Protein AF-0000000081546760 (afdb_homodimer)

Radius of gyration: 39.6 Å; Cα contacts (8 Å, |Δi|>4): 871; chains: 2; bounding box: 141×203×80 Å

Structure (mmCIF, N/CA/C/O backbone):
data_AF-0000000081546760-model_v1
#
loop_
_entity.id
_entity.type
_entity.pdbx_description
1 polymer 'Uncharacterized protein'
#
loop_
_atom_site.group_PDB
_atom_site.id
_atom_site.type_symbol
_atom_site.label_atom_id
_atom_site.label_alt_id
_atom_site.label_comp_id
_atom_site.label_asym_id
_atom_site.label_entity_id
_atom_site.label_seq_id
_atom_site.pdbx_PDB_ins_code
_atom_site.Cartn_x
_atom_site.Cartn_y
_atom_site.Cartn_z
_atom_site.occupancy
_atom_site.B_iso_or_equiv
_atom_site.auth_seq_id
_atom_site.auth_comp_id
_atom_site.auth_asym_id
_atom_site.auth_atom_id
_atom_site.pdbx_PDB_model_num
ATOM 1 N N . MET A 1 1 ? 68.75 -20.969 -5.273 1 26.66 1 MET A N 1
ATOM 2 C CA . MET A 1 1 ? 67.938 -19.906 -5.91 1 26.66 1 MET A CA 1
ATOM 3 C C . MET A 1 1 ? 66.5 -20.031 -5.559 1 26.66 1 MET A C 1
ATOM 5 O O . MET A 1 1 ? 65.812 -20.984 -5.945 1 26.66 1 MET A O 1
ATOM 9 N N . SER A 1 2 ? 66.062 -19.609 -4.246 1 30.5 2 SER A N 1
ATOM 10 C CA . SER A 1 2 ? 65 -19.719 -3.264 1 30.5 2 SER A CA 1
ATOM 11 C C . SER A 1 2 ? 63.719 -19.016 -3.744 1 30.5 2 SER A C 1
ATOM 13 O O . SER A 1 2 ? 63.719 -17.812 -3.988 1 30.5 2 SER A O 1
ATOM 15 N N . HIS A 1 3 ? 62.938 -19.672 -4.621 1 29.66 3 HIS A N 1
ATOM 16 C CA . HIS A 1 3 ? 61.719 -19.219 -5.258 1 29.66 3 HIS A CA 1
ATOM 17 C C . HIS A 1 3 ? 60.688 -18.766 -4.223 1 29.66 3 HIS A C 1
ATOM 19 O O . HIS A 1 3 ? 60.312 -19.547 -3.332 1 29.66 3 HIS A O 1
ATOM 25 N N . ASP A 1 4 ? 60.688 -17.453 -3.787 1 28.59 4 ASP A N 1
ATOM 26 C CA . ASP A 1 4 ? 59.875 -16.672 -2.852 1 28.59 4 ASP A CA 1
ATOM 27 C C . ASP A 1 4 ? 58.406 -16.656 -3.266 1 28.59 4 ASP A C 1
ATOM 29 O O . ASP A 1 4 ? 58.062 -16.203 -4.355 1 28.59 4 ASP A O 1
ATOM 33 N N . HIS A 1 5 ? 57.656 -17.734 -2.934 1 29.27 5 HIS A N 1
ATOM 34 C CA . HIS A 1 5 ? 56.219 -17.906 -3.104 1 29.27 5 HIS A CA 1
ATOM 35 C C . HIS A 1 5 ? 55.438 -16.75 -2.488 1 29.27 5 HIS A C 1
ATOM 37 O O . HIS A 1 5 ? 55.562 -16.484 -1.287 1 29.27 5 HIS A O 1
ATOM 43 N N . GLN A 1 6 ? 55.312 -15.609 -3.227 1 26.73 6 GLN A N 1
ATOM 44 C CA . GLN A 1 6 ? 54.562 -14.414 -2.848 1 26.73 6 GLN A CA 1
ATOM 45 C C . GLN A 1 6 ? 53.094 -14.758 -2.539 1 26.73 6 GLN A C 1
ATOM 47 O O . GLN A 1 6 ? 52.406 -15.328 -3.379 1 26.73 6 GLN A O 1
ATOM 52 N N . HIS A 1 7 ? 52.75 -15.039 -1.252 1 29.2 7 HIS A N 1
ATOM 53 C CA . HIS A 1 7 ? 51.469 -15.25 -0.634 1 29.2 7 HIS A CA 1
ATOM 54 C C . HIS A 1 7 ? 50.5 -14.094 -0.923 1 29.2 7 HIS A C 1
ATOM 56 O O . HIS A 1 7 ? 50.719 -12.969 -0.464 1 29.2 7 HIS A O 1
ATOM 62 N N . CYS A 1 8 ? 50.031 -14.008 -2.172 1 29.44 8 CYS A N 1
ATOM 63 C CA . CYS A 1 8 ? 49 -13.023 -2.486 1 29.44 8 CYS A CA 1
ATOM 64 C C . CYS A 1 8 ? 47.844 -13.117 -1.499 1 29.44 8 CYS A C 1
ATOM 66 O O . CYS A 1 8 ? 47.219 -14.172 -1.364 1 29.44 8 CYS A O 1
ATOM 68 N N . GLY A 1 9 ? 48.031 -12.523 -0.316 1 26.02 9 GLY A N 1
ATOM 69 C CA . GLY A 1 9 ? 47 -12.312 0.699 1 26.02 9 GLY A CA 1
ATOM 70 C C . GLY A 1 9 ? 45.75 -11.711 0.145 1 26.02 9 GLY A C 1
ATOM 71 O O . GLY A 1 9 ? 45.75 -10.586 -0.35 1 26.02 9 GLY A O 1
ATOM 72 N N . HIS A 1 10 ? 44.938 -12.562 -0.499 1 29.45 10 HIS A N 1
ATOM 73 C CA . HIS A 1 10 ? 43.594 -12.18 -0.917 1 29.45 10 HIS A CA 1
ATOM 74 C C . HIS A 1 10 ? 42.844 -11.484 0.215 1 29.45 10 HIS A C 1
ATOM 76 O O . HIS A 1 10 ? 42.656 -12.07 1.286 1 29.45 10 HIS A O 1
ATOM 82 N N . GLU A 1 11 ? 43.094 -10.164 0.375 1 30.16 11 GLU A N 1
ATOM 83 C CA . GLU A 1 11 ? 42.25 -9.328 1.225 1 30.16 11 GLU A CA 1
ATOM 84 C C . GLU A 1 11 ? 40.781 -9.531 0.898 1 30.16 11 GLU A C 1
ATOM 86 O O . GLU A 1 11 ? 40.375 -9.375 -0.253 1 30.16 11 GLU A O 1
ATOM 91 N N . HIS A 1 12 ? 40.156 -10.508 1.561 1 31.02 12 HIS A N 1
ATOM 92 C CA . HIS A 1 12 ? 38.719 -10.641 1.627 1 31.02 12 HIS A CA 1
ATOM 93 C C . HIS A 1 12 ? 38.062 -9.312 1.941 1 31.02 12 HIS A C 1
ATOM 95 O O . HIS A 1 12 ? 38.188 -8.781 3.047 1 31.02 12 HIS A O 1
ATOM 101 N N . HIS A 1 13 ? 38 -8.375 0.987 1 30.41 13 HIS A N 1
ATOM 102 C CA . HIS A 1 13 ? 37.125 -7.238 1.177 1 30.41 13 HIS A CA 1
ATOM 103 C C . HIS A 1 13 ? 35.719 -7.695 1.61 1 30.41 13 HIS A C 1
ATOM 105 O O . HIS A 1 13 ? 35.062 -8.438 0.888 1 30.41 13 HIS A O 1
ATOM 111 N N . ASP A 1 14 ? 35.531 -7.914 2.891 1 29.47 14 ASP A N 1
ATOM 112 C CA . ASP A 1 14 ? 34.219 -8.008 3.504 1 29.47 14 ASP A CA 1
ATOM 113 C C . ASP A 1 14 ? 33.312 -6.883 3.01 1 29.47 14 ASP A C 1
ATOM 115 O O . ASP A 1 14 ? 33.594 -5.703 3.232 1 29.47 14 ASP A O 1
ATOM 119 N N . HIS A 1 15 ? 32.938 -6.957 1.741 1 31 15 HIS A N 1
ATOM 120 C CA . HIS A 1 15 ? 31.812 -6.113 1.392 1 31 15 HIS A CA 1
ATOM 121 C C . HIS A 1 15 ? 30.781 -6.066 2.523 1 31 15 HIS A C 1
ATOM 123 O O . HIS A 1 15 ? 30.25 -7.102 2.926 1 31 15 HIS A O 1
ATOM 129 N N . GLY A 1 16 ? 31.078 -5.25 3.568 1 28.58 16 GLY A N 1
ATOM 130 C CA . GLY A 1 16 ? 30.109 -4.824 4.562 1 28.58 16 GLY A CA 1
ATOM 131 C C . GLY A 1 16 ? 28.719 -4.598 3.984 1 28.58 16 GLY A C 1
ATOM 132 O O . GLY A 1 16 ? 28.578 -3.912 2.971 1 28.58 16 GLY A O 1
ATOM 133 N N . GLY A 1 17 ? 27.969 -5.625 3.895 1 29.56 17 GLY A N 1
ATOM 134 C CA . GLY A 1 17 ? 26.531 -5.551 3.688 1 29.56 17 GLY A CA 1
ATOM 135 C C . GLY A 1 17 ? 25.891 -4.336 4.34 1 29.56 17 GLY A C 1
ATOM 136 O O . GLY A 1 17 ? 26.047 -4.117 5.543 1 29.56 17 GLY A O 1
ATOM 137 N N . ASP A 1 18 ? 25.938 -3.193 3.656 1 32.91 18 ASP A N 1
ATOM 138 C CA . ASP A 1 18 ? 25.156 -2.033 4.082 1 32.91 18 ASP A CA 1
ATOM 139 C C . ASP A 1 18 ? 23.812 -2.459 4.66 1 32.91 18 ASP A C 1
ATOM 141 O O . ASP A 1 18 ? 22.891 -2.805 3.916 1 32.91 18 ASP A O 1
ATOM 145 N N . ASP A 1 19 ? 23.844 -3.256 5.707 1 33.66 19 ASP A N 1
ATOM 146 C CA . ASP A 1 19 ? 22.641 -3.326 6.531 1 33.66 19 ASP A CA 1
ATOM 147 C C . ASP A 1 19 ? 22.047 -1.94 6.742 1 33.66 19 ASP A C 1
ATOM 149 O O . ASP A 1 19 ? 22.688 -1.06 7.32 1 33.66 19 ASP A O 1
ATOM 153 N N . ASP A 1 20 ? 21.375 -1.481 5.801 1 36.31 20 ASP A N 1
ATOM 154 C CA . ASP A 1 20 ? 20.547 -0.316 6.086 1 36.31 20 ASP A CA 1
ATOM 155 C C . ASP A 1 20 ? 19.906 -0.427 7.469 1 36.31 20 ASP A C 1
ATOM 157 O O . ASP A 1 20 ? 18.75 -0.835 7.59 1 36.31 20 ASP A O 1
ATOM 161 N N . HIS A 1 21 ? 20.641 -1.012 8.43 1 37.25 21 HIS A N 1
ATOM 162 C CA . HIS A 1 21 ? 20.266 -0.664 9.797 1 37.25 21 HIS A CA 1
ATOM 163 C C . HIS A 1 21 ? 20.141 0.847 9.961 1 37.25 21 HIS A C 1
ATOM 165 O O . HIS A 1 21 ? 21.109 1.585 9.742 1 37.25 21 HIS A O 1
ATOM 171 N N . LEU A 1 22 ? 19 1.365 9.805 1 37.16 22 LEU A N 1
ATOM 172 C CA . LEU A 1 22 ? 18.953 2.68 10.438 1 37.16 22 LEU A CA 1
ATOM 173 C C . LEU A 1 22 ? 19.656 2.656 11.789 1 37.16 22 LEU A C 1
ATOM 175 O O . LEU A 1 22 ? 19.344 1.824 12.648 1 37.16 22 LEU A O 1
ATOM 179 N N . LYS A 1 23 ? 20.953 2.912 12.016 1 36.75 23 LYS A N 1
ATOM 180 C CA . LYS A 1 23 ? 21.562 3.135 13.32 1 36.75 23 LYS A CA 1
ATOM 181 C C . LYS A 1 23 ? 20.609 3.852 14.266 1 36.75 23 LYS A C 1
ATOM 183 O O . LYS A 1 23 ? 19.922 4.801 13.867 1 36.75 23 LYS A O 1
ATOM 188 N N . PRO A 1 24 ? 20.359 3.49 15.5 1 35.47 24 PRO A N 1
ATOM 189 C CA . PRO A 1 24 ? 19.734 4.293 16.547 1 35.47 24 PRO A CA 1
ATOM 190 C C . PRO A 1 24 ? 20.297 5.703 16.641 1 35.47 24 PRO A C 1
ATOM 192 O O . PRO A 1 24 ? 21.516 5.875 16.734 1 35.47 24 PRO A O 1
ATOM 195 N N . GLY A 1 25 ? 19.516 6.762 16.094 1 43.69 25 GLY A N 1
ATOM 196 C CA . GLY A 1 25 ? 19.828 8.18 16.016 1 43.69 25 GLY A CA 1
ATOM 197 C C . GLY A 1 25 ? 19.938 8.68 14.578 1 43.69 25 GLY A C 1
ATOM 198 O O . GLY A 1 25 ? 19.688 9.859 14.305 1 43.69 25 GLY A O 1
ATOM 199 N N . GLU A 1 26 ? 20.688 8.008 13.68 1 40.91 26 GLU A N 1
ATOM 200 C CA . GLU A 1 26 ? 20.922 8.344 12.273 1 40.91 26 GLU A CA 1
ATOM 201 C C . GLU A 1 26 ? 19.688 8.062 11.422 1 40.91 26 GLU A C 1
ATOM 203 O O . GLU A 1 26 ? 19.062 7 11.539 1 40.91 26 GLU A O 1
ATOM 208 N N . GLY A 1 27 ? 18.906 9 10.898 1 54.53 27 GLY A N 1
ATOM 209 C CA . GLY A 1 27 ? 17.688 8.961 10.086 1 54.53 27 GLY A CA 1
ATOM 210 C C . GLY A 1 27 ? 16.469 9.5 10.82 1 54.53 27 GLY A C 1
ATOM 211 O O . GLY A 1 27 ? 15.453 9.797 10.195 1 54.53 27 GLY A O 1
ATOM 212 N N . GLN A 1 28 ? 16.609 9.336 12.18 1 60.75 28 GLN A N 1
ATOM 213 C CA . GLN A 1 28 ? 15.539 9.922 12.977 1 60.75 28 GLN A CA 1
ATOM 214 C C . GLN A 1 28 ? 15.469 11.43 12.781 1 60.75 28 GLN A C 1
ATOM 216 O O . GLN A 1 28 ? 14.398 12.023 12.914 1 60.75 28 GLN A O 1
ATOM 221 N N . GLN A 1 29 ? 16.641 11.992 12.344 1 69.88 29 GLN A N 1
ATOM 222 C CA . GLN A 1 29 ? 16.656 13.445 12.188 1 69.88 29 GLN A CA 1
ATOM 223 C C . GLN A 1 29 ? 15.734 13.891 11.055 1 69.88 29 GLN A C 1
ATOM 225 O O . GLN A 1 29 ? 15.32 15.055 11.008 1 69.88 29 GLN A O 1
ATOM 230 N N . ASP A 1 30 ? 15.281 13.008 10.336 1 90.5 30 ASP A N 1
ATOM 231 C CA . ASP A 1 30 ? 14.484 13.398 9.18 1 90.5 30 ASP A CA 1
ATOM 232 C C . ASP A 1 30 ? 12.992 13.242 9.461 1 90.5 30 ASP A C 1
ATOM 234 O O . ASP A 1 30 ? 12.156 13.594 8.625 1 90.5 30 ASP A O 1
ATOM 238 N N . PHE A 1 31 ? 12.75 12.836 10.703 1 95.56 31 PHE A N 1
ATOM 239 C CA . PHE A 1 31 ? 11.344 12.75 11.062 1 95.56 31 PHE A CA 1
ATOM 240 C C . PHE A 1 31 ? 10.805 14.117 11.469 1 95.56 31 PHE A C 1
ATOM 242 O O . PHE A 1 31 ? 11.445 14.844 12.227 1 95.56 31 PHE A O 1
ATOM 249 N N . LEU A 1 32 ? 9.656 14.461 11.07 1 98.12 32 LEU A N 1
ATOM 250 C CA . LEU A 1 32 ? 9.203 15.844 11.078 1 98.12 32 LEU A CA 1
ATOM 251 C C . LEU A 1 32 ? 8.25 16.094 12.242 1 98.12 32 LEU A C 1
ATOM 253 O O . LEU A 1 32 ? 7.609 17.141 12.312 1 98.12 32 LEU A O 1
ATOM 257 N N . TYR A 1 33 ? 8.18 15.164 13.148 1 98.44 33 TYR A N 1
ATOM 258 C CA . TYR A 1 33 ? 7.258 15.32 14.266 1 98.44 33 TYR A CA 1
ATOM 259 C C . TYR A 1 33 ? 7.387 16.703 14.898 1 98.44 33 TYR A C 1
ATOM 261 O O . TYR A 1 33 ? 6.387 17.391 15.094 1 98.44 33 TYR A O 1
ATOM 269 N N . ALA A 1 34 ? 8.531 17.125 15.195 1 97.56 34 ALA A N 1
ATOM 270 C CA . ALA A 1 34 ? 8.781 18.375 15.914 1 97.56 34 ALA A CA 1
ATOM 271 C C . ALA A 1 34 ? 8.523 19.578 15.023 1 97.56 34 ALA A C 1
ATOM 273 O O . ALA A 1 34 ? 8.539 20.719 15.492 1 97.56 34 ALA A O 1
ATOM 274 N N . LYS A 1 35 ? 8.305 19.297 13.742 1 98.19 35 LYS A N 1
ATOM 275 C CA . LYS A 1 35 ? 8.141 20.391 12.781 1 98.19 35 LYS A CA 1
ATOM 276 C C . LYS A 1 35 ? 6.68 20.531 12.359 1 98.19 35 LYS A C 1
ATOM 278 O O . LYS A 1 35 ? 6.363 21.297 11.445 1 98.19 35 LYS A O 1
ATOM 283 N N . ILE A 1 36 ? 5.82 19.781 12.969 1 98.69 36 ILE A N 1
ATOM 284 C CA . ILE A 1 36 ? 4.387 19.859 12.711 1 98.69 36 ILE A CA 1
ATOM 285 C C . ILE A 1 36 ? 3.721 20.75 13.75 1 98.69 36 ILE A C 1
ATOM 287 O O . ILE A 1 36 ? 4.023 20.656 14.938 1 98.69 36 ILE A O 1
ATOM 291 N N . ASP A 1 37 ? 2.916 21.688 13.266 1 98.44 37 ASP A N 1
ATOM 292 C CA . ASP A 1 37 ? 2.041 22.453 14.156 1 98.44 37 ASP A CA 1
ATOM 293 C C . ASP A 1 37 ? 0.86 21.594 14.617 1 98.44 37 ASP A C 1
ATOM 295 O O . ASP A 1 37 ? -0.241 21.703 14.07 1 98.44 37 ASP A O 1
ATOM 299 N N . ARG A 1 38 ? 1.026 20.828 15.641 1 98.44 38 ARG A N 1
ATOM 300 C CA . ARG A 1 38 ? 0.069 19.812 16.062 1 98.44 38 ARG A CA 1
ATOM 301 C C . ARG A 1 38 ? -1.242 20.453 16.516 1 98.44 38 ARG A C 1
ATOM 303 O O . ARG A 1 38 ? -2.314 19.875 16.344 1 98.44 38 ARG A O 1
ATOM 310 N N . GLU A 1 39 ? -1.201 21.609 17.047 1 97.62 39 GLU A N 1
ATOM 311 C CA . GLU A 1 39 ? -2.406 22.312 17.484 1 97.62 39 GLU A CA 1
ATOM 312 C C . GLU A 1 39 ? -3.262 22.719 16.281 1 97.62 39 GLU A C 1
ATOM 314 O O . GLU A 1 39 ? -4.48 22.875 16.406 1 97.62 39 GLU A O 1
ATOM 319 N N . GLY A 1 40 ? -2.602 22.922 15.164 1 97.81 40 GLY A N 1
ATOM 320 C CA . GLY A 1 40 ? -3.299 23.344 13.961 1 97.81 40 GLY A CA 1
ATOM 321 C C . GLY A 1 40 ? -3.832 22.188 13.141 1 97.81 40 GLY A C 1
ATOM 322 O O . GLY A 1 40 ? -4.527 22.391 12.148 1 97.81 40 GLY A O 1
ATOM 323 N N . VAL A 1 41 ? -3.586 20.922 13.57 1 98.69 41 VAL A N 1
ATOM 324 C CA . VAL A 1 41 ? -4.066 19.766 12.836 1 98.69 41 VAL A CA 1
ATOM 325 C C . VAL A 1 41 ? -5.578 19.625 13 1 98.69 41 VAL A C 1
ATOM 327 O O . VAL A 1 41 ? -6.098 19.719 14.117 1 98.69 41 VAL A O 1
ATOM 330 N N . THR A 1 42 ? -6.285 19.469 11.883 1 97.94 42 THR A N 1
ATOM 331 C CA . THR A 1 42 ? -7.734 19.312 11.914 1 97.94 42 THR A CA 1
ATOM 332 C C . THR A 1 42 ? -8.156 18.094 11.102 1 97.94 42 THR A C 1
ATOM 334 O O . THR A 1 42 ? -7.445 17.672 10.188 1 97.94 42 THR A O 1
ATOM 337 N N . ALA A 1 43 ? -9.234 17.5 11.461 1 98.19 43 ALA A N 1
ATOM 338 C CA . ALA A 1 43 ? -9.844 16.391 10.727 1 98.19 43 ALA A CA 1
ATOM 339 C C . ALA A 1 43 ? -11.359 16.562 10.656 1 98.19 43 ALA A C 1
ATOM 341 O O . ALA A 1 43 ? -12.023 16.734 11.68 1 98.19 43 ALA A O 1
ATOM 342 N N . LEU A 1 44 ? -11.852 16.578 9.43 1 97.81 44 LEU A N 1
ATOM 343 C CA . LEU A 1 44 ? -13.305 16.609 9.258 1 97.81 44 LEU A CA 1
ATOM 344 C C . LEU A 1 44 ? -13.914 15.242 9.547 1 97.81 44 LEU A C 1
ATOM 346 O O . LEU A 1 44 ? -13.281 14.211 9.305 1 97.81 44 LEU A O 1
ATOM 350 N N . ASN A 1 45 ? -15.102 15.211 10.195 1 97.69 45 ASN A N 1
ATOM 351 C CA . ASN A 1 45 ? -15.898 14.039 10.555 1 97.69 45 ASN A CA 1
ATOM 352 C C . ASN A 1 45 ? -15.219 13.203 11.633 1 97.69 45 ASN A C 1
ATOM 354 O O . ASN A 1 45 ? -15.469 12.008 11.742 1 97.69 45 ASN A O 1
ATOM 358 N N . GLU A 1 46 ? -14.281 13.773 12.328 1 98.12 46 GLU A N 1
ATOM 359 C CA . GLU A 1 46 ? -13.742 13.031 13.461 1 98.12 46 GLU A CA 1
ATOM 360 C C . GLU A 1 46 ? -14.797 12.82 14.539 1 98.12 46 GLU A C 1
ATOM 362 O O . GLU A 1 46 ? -15.594 13.719 14.828 1 98.12 46 GLU A O 1
ATOM 367 N N . LYS A 1 47 ? -14.867 11.664 15.094 1 98.06 47 LYS A N 1
ATOM 368 C CA . LYS A 1 47 ? -15.883 11.305 16.078 1 98.06 47 LYS A CA 1
ATOM 369 C C . LYS A 1 47 ? -15.836 12.234 17.281 1 98.06 47 LYS A C 1
ATOM 371 O O . LYS A 1 47 ? -16.875 12.633 17.812 1 98.06 47 LYS A O 1
ATOM 376 N N . GLU A 1 48 ? -14.68 12.523 17.766 1 97.62 48 GLU A N 1
ATOM 377 C CA . GLU A 1 48 ? -14.445 13.508 18.812 1 97.62 48 GLU A CA 1
ATOM 378 C C . GLU A 1 48 ? -13.422 14.547 18.375 1 97.62 48 GLU A C 1
ATOM 380 O O . GLU A 1 48 ? -12.422 14.211 17.734 1 97.62 48 GLU A O 1
ATOM 385 N N . PRO A 1 49 ? -13.766 15.781 18.75 1 96.88 49 PRO A N 1
ATOM 386 C CA . PRO A 1 49 ? -12.805 16.828 18.375 1 96.88 49 PRO A CA 1
ATOM 387 C C . PRO A 1 49 ? -11.383 16.516 18.844 1 96.88 49 PRO A C 1
ATOM 389 O O . PRO A 1 49 ? -11.195 16.047 19.969 1 96.88 49 PRO A O 1
ATOM 392 N N . GLY A 1 50 ? -10.383 16.703 17.984 1 97.94 50 GLY A N 1
ATOM 393 C CA . GLY A 1 50 ? -8.984 16.562 18.375 1 97.94 50 GLY A CA 1
ATOM 394 C C . GLY A 1 50 ? -8.398 15.219 17.984 1 97.94 50 GLY A C 1
ATOM 395 O O . GLY A 1 50 ? -7.18 15.023 18.047 1 97.94 50 GLY A O 1
ATOM 396 N N . MET A 1 51 ? -9.289 14.25 17.578 1 98.5 51 MET A N 1
ATOM 397 C CA . MET A 1 51 ? -8.812 12.906 17.25 1 98.5 51 MET A CA 1
ATOM 398 C C . MET A 1 51 ? -7.809 12.953 16.094 1 98.5 51 MET A C 1
ATOM 400 O O . MET A 1 51 ? -6.859 12.164 16.078 1 98.5 51 MET A O 1
ATOM 404 N N . GLY A 1 52 ? -7.941 13.859 15.141 1 98.56 52 GLY A N 1
ATOM 405 C CA . GLY A 1 52 ? -6.992 14 14.047 1 98.56 52 GLY A CA 1
ATOM 406 C C . GLY A 1 52 ? -5.586 14.312 14.516 1 98.56 52 GLY A C 1
ATOM 407 O O . GLY A 1 52 ? -4.625 13.68 14.07 1 98.56 52 GLY A O 1
ATOM 408 N N . ALA A 1 53 ? -5.484 15.234 15.43 1 98.75 53 ALA A N 1
ATOM 409 C CA . ALA A 1 53 ? -4.188 15.656 15.961 1 98.75 53 ALA A CA 1
ATOM 410 C C . ALA A 1 53 ? -3.516 14.523 16.734 1 98.75 53 ALA A C 1
ATOM 412 O O . ALA A 1 53 ? -2.287 14.438 16.766 1 98.75 53 ALA A O 1
ATOM 413 N N . LYS A 1 54 ? -4.266 13.594 17.297 1 98.62 54 LYS A N 1
ATOM 414 C CA . LYS A 1 54 ? -3.758 12.5 18.109 1 98.62 54 LYS A CA 1
ATOM 415 C C . LYS A 1 54 ? -3.037 11.461 17.266 1 98.62 54 LYS A C 1
ATOM 417 O O . LYS A 1 54 ? -2.324 10.602 17.797 1 98.62 54 LYS A O 1
ATOM 422 N N . THR A 1 55 ? -3.24 11.547 15.945 1 98.88 55 THR A N 1
ATOM 423 C CA . THR A 1 55 ? -2.539 10.609 15.062 1 98.88 55 THR A CA 1
ATOM 424 C C . THR A 1 55 ? -1.077 11.016 14.898 1 98.88 55 THR A C 1
ATOM 426 O O . THR A 1 55 ? -0.257 10.219 14.438 1 98.88 55 THR A O 1
ATOM 429 N N . ILE A 1 56 ? -0.778 12.328 15.141 1 98.81 56 ILE A N 1
ATOM 430 C CA . ILE A 1 56 ? 0.586 12.844 15.078 1 98.81 56 ILE A CA 1
ATOM 431 C C . ILE A 1 56 ? 1.308 12.539 16.391 1 98.81 56 ILE A C 1
ATOM 433 O O . ILE A 1 56 ? 1.043 13.18 17.406 1 98.81 56 ILE A O 1
ATOM 437 N N . LYS A 1 57 ? 2.195 11.516 16.344 1 98.19 57 LYS A N 1
ATOM 438 C CA . LYS A 1 57 ? 2.93 11.047 17.516 1 98.19 57 LYS A CA 1
ATOM 439 C C . LYS A 1 57 ? 4.43 10.984 17.234 1 98.19 57 LYS A C 1
ATOM 441 O O . LYS A 1 57 ? 4.844 10.867 16.094 1 98.19 57 LYS A O 1
ATOM 446 N N . PRO A 1 58 ? 5.234 11.133 18.375 1 97.19 58 PRO A N 1
ATOM 447 C CA . PRO A 1 58 ? 6.645 10.812 18.156 1 97.19 58 PRO A CA 1
ATOM 448 C C . PRO A 1 58 ? 6.859 9.359 17.734 1 97.19 58 PRO A C 1
ATOM 450 O O . PRO A 1 58 ? 6.035 8.492 18.047 1 97.19 58 PRO A O 1
ATOM 453 N N . TRP A 1 59 ? 7.887 9.133 17.109 1 96.25 59 TRP A N 1
ATOM 454 C CA . TRP A 1 59 ? 8.164 7.82 16.516 1 96.25 59 TRP A CA 1
ATOM 455 C C . TRP A 1 59 ? 8.133 6.73 17.578 1 96.25 59 TRP A C 1
ATOM 457 O O . TRP A 1 59 ? 7.672 5.617 17.328 1 96.25 59 TRP A O 1
ATOM 467 N N . ASP A 1 60 ? 8.625 7.039 18.703 1 96.12 60 ASP A N 1
ATOM 468 C CA . ASP A 1 60 ? 8.734 6.023 19.75 1 96.12 60 ASP A CA 1
ATOM 469 C C . ASP A 1 60 ? 7.352 5.629 20.281 1 96.12 60 ASP A C 1
ATOM 471 O O . ASP A 1 60 ? 7.219 4.652 21.016 1 96.12 60 ASP A O 1
ATOM 475 N N . ARG A 1 61 ? 6.316 6.383 19.859 1 97.75 61 ARG A N 1
ATOM 476 C CA . ARG A 1 61 ? 4.945 6.07 20.266 1 97.75 61 ARG A CA 1
ATOM 477 C C . ARG A 1 61 ? 4.117 5.617 19.062 1 97.75 61 ARG A C 1
ATOM 479 O O . ARG A 1 61 ? 2.887 5.609 19.109 1 97.75 61 ARG A O 1
ATOM 486 N N . ARG A 1 62 ? 4.746 5.184 18 1 97.75 62 ARG A N 1
ATOM 487 C CA . ARG A 1 62 ? 4.078 4.887 16.75 1 97.75 62 ARG A CA 1
ATOM 488 C C . ARG A 1 62 ? 3.146 3.686 16.891 1 97.75 62 ARG A C 1
ATOM 490 O O . ARG A 1 62 ? 2.193 3.537 16.125 1 97.75 62 ARG A O 1
ATOM 497 N N . GLN A 1 63 ? 3.367 2.896 17.922 1 97.62 63 GLN A N 1
ATOM 498 C CA . GLN A 1 63 ? 2.568 1.685 18.062 1 97.62 63 GLN A CA 1
ATOM 499 C C . GLN A 1 63 ? 1.406 1.91 19.031 1 97.62 63 GLN A C 1
ATOM 501 O O . GLN A 1 63 ? 0.565 1.027 19.219 1 97.62 63 GLN A O 1
ATOM 506 N N . ASP A 1 64 ? 1.317 3.092 19.641 1 98.31 64 ASP A N 1
ATOM 507 C CA . ASP A 1 64 ? 0.239 3.4 20.562 1 98.31 64 ASP A CA 1
ATOM 508 C C . ASP A 1 64 ? -1.11 3.438 19.859 1 98.31 64 ASP A C 1
ATOM 510 O O . ASP A 1 64 ? -1.325 4.262 18.969 1 98.31 64 ASP A O 1
ATOM 514 N N . GLU A 1 65 ? -2.061 2.598 20.203 1 98.19 65 GLU A N 1
ATOM 515 C CA . GLU A 1 65 ? -3.369 2.535 19.562 1 98.19 65 GLU A CA 1
ATOM 516 C C . GLU A 1 65 ? -4.461 3.1 20.469 1 98.19 65 GLU A C 1
ATOM 518 O O . GLU A 1 65 ? -5.648 2.988 20.156 1 98.19 65 GLU A O 1
ATOM 523 N N . THR A 1 66 ? -4.055 3.652 21.594 1 98.19 66 THR A N 1
ATOM 524 C CA . THR A 1 66 ? -5.047 4.262 22.469 1 98.19 66 THR A CA 1
ATOM 525 C C . THR A 1 66 ? -5.426 5.656 21.969 1 98.19 66 THR A C 1
ATOM 527 O O . THR A 1 66 ? -6.488 6.172 22.312 1 98.19 66 THR A O 1
ATOM 530 N N . ALA A 1 67 ? -4.551 6.32 21.281 1 98 67 ALA A N 1
ATOM 531 C CA . ALA A 1 67 ? -4.809 7.586 20.609 1 98 67 ALA A CA 1
ATOM 532 C C . ALA A 1 67 ? -4.934 7.391 19.094 1 98 67 ALA A C 1
ATOM 534 O O . ALA A 1 67 ? -4.02 6.859 18.453 1 98 67 ALA A O 1
ATOM 535 N N . TYR A 1 68 ? -6.09 7.719 18.531 1 98.75 68 TYR A N 1
ATOM 536 C CA . TYR A 1 68 ? -6.355 7.461 17.125 1 98.75 68 TYR A CA 1
ATOM 537 C C . TYR A 1 68 ? -7.438 8.391 16.594 1 98.75 68 TYR A C 1
ATOM 539 O O . TYR A 1 68 ? -8.078 9.117 17.359 1 98.75 68 TYR A O 1
ATOM 547 N N . LEU A 1 69 ? -7.562 8.508 15.281 1 98.88 69 LEU A N 1
ATOM 548 C CA . LEU A 1 69 ? -8.68 9.133 14.594 1 98.88 69 LEU A CA 1
ATOM 549 C C . LEU A 1 69 ? -9.719 8.094 14.18 1 98.88 69 LEU A C 1
ATOM 551 O O . LEU A 1 69 ? -9.375 7.062 13.602 1 98.88 69 LEU A O 1
ATOM 555 N N . GLU A 1 70 ? -10.914 8.266 14.539 1 98.69 70 GLU A N 1
ATOM 556 C CA . GLU A 1 70 ? -12.055 7.52 14.008 1 98.69 70 GLU A CA 1
ATOM 557 C C . GLU A 1 70 ? -13.133 8.461 13.492 1 98.69 70 GLU A C 1
ATOM 559 O O . GLU A 1 70 ? -13.469 9.445 14.148 1 98.69 70 GLU A O 1
ATOM 564 N N . THR A 1 71 ? -13.562 8.219 12.258 1 98.25 71 THR A N 1
ATOM 565 C CA . THR A 1 71 ? -14.602 9.07 11.695 1 98.25 71 THR A CA 1
ATOM 566 C C . THR A 1 71 ? -15.961 8.75 12.32 1 98.25 71 THR A C 1
ATOM 568 O O . THR A 1 71 ? -16.141 7.691 12.922 1 98.25 71 THR A O 1
ATOM 571 N N . ASP A 1 72 ? -16.891 9.742 12.195 1 92 72 ASP A N 1
ATOM 572 C CA . ASP A 1 72 ? -18.219 9.617 12.773 1 92 72 ASP A CA 1
ATOM 573 C C . ASP A 1 72 ? -19.266 9.312 11.695 1 92 72 ASP A C 1
ATOM 575 O O . ASP A 1 72 ? -19.578 10.164 10.867 1 92 72 ASP A O 1
ATOM 579 N N . ALA A 1 73 ? -19.969 8.289 11.812 1 81.56 73 ALA A N 1
ATOM 580 C CA . ALA A 1 73 ? -21.125 7.871 11.023 1 81.56 73 ALA A CA 1
ATOM 581 C C . ALA A 1 73 ? -20.781 7.762 9.539 1 81.56 73 ALA A C 1
ATOM 583 O O . ALA A 1 73 ? -21.5 7.141 8.766 1 81.56 73 ALA A O 1
ATOM 584 N N . ASP A 1 74 ? -19.734 8.422 9.008 1 91.19 74 ASP A N 1
ATOM 585 C CA . ASP A 1 74 ? -19.203 8.297 7.652 1 91.19 74 ASP A CA 1
ATOM 586 C C . ASP A 1 74 ? -17.75 7.844 7.668 1 91.19 74 ASP A C 1
ATOM 588 O O . ASP A 1 74 ? -17.016 8.125 8.617 1 91.19 74 ASP A O 1
ATOM 592 N N . ASP A 1 75 ? -17.359 7.184 6.668 1 97.44 75 ASP A N 1
ATOM 593 C CA . ASP A 1 75 ? -15.984 6.691 6.648 1 97.44 75 ASP A CA 1
ATOM 594 C C . ASP A 1 75 ? -15.086 7.609 5.824 1 97.44 75 ASP A C 1
ATOM 596 O O . ASP A 1 75 ? -13.992 7.219 5.426 1 97.44 75 ASP A O 1
ATOM 600 N N . GLN A 1 76 ? -15.586 8.82 5.508 1 98.19 76 GLN A N 1
ATOM 601 C CA . GLN A 1 76 ? -14.836 9.836 4.781 1 98.19 76 GLN A CA 1
ATOM 602 C C . GLN A 1 76 ? -14.195 10.844 5.742 1 98.19 76 GLN A C 1
ATOM 604 O O . GLN A 1 76 ? -14.773 11.164 6.781 1 98.19 76 GLN A O 1
ATOM 609 N N . THR A 1 77 ? -12.984 11.359 5.434 1 98.56 77 THR A N 1
ATOM 610 C CA . THR A 1 77 ? -12.383 12.398 6.262 1 98.56 77 THR A CA 1
ATOM 611 C C . THR A 1 77 ? -11.383 13.227 5.457 1 98.56 77 THR A C 1
ATOM 613 O O . THR A 1 77 ? -10.891 12.773 4.422 1 98.56 77 THR A O 1
ATOM 616 N N . ILE A 1 78 ? -11.219 14.406 5.836 1 98.56 78 ILE A N 1
ATOM 617 C CA . ILE A 1 78 ? -10.164 15.305 5.379 1 98.56 78 ILE A CA 1
ATOM 618 C C . ILE A 1 78 ? -9.281 15.719 6.559 1 98.56 78 ILE A C 1
ATOM 620 O O . ILE A 1 78 ? -9.781 16.25 7.555 1 98.56 78 ILE A O 1
ATOM 624 N N . ILE A 1 79 ? -8.047 15.461 6.484 1 98.81 79 ILE A N 1
ATOM 625 C CA . ILE A 1 79 ? -7.098 15.812 7.535 1 98.81 79 ILE A CA 1
ATOM 626 C C . ILE A 1 79 ? -6.133 16.875 7.027 1 98.81 79 ILE A C 1
ATOM 628 O O . ILE A 1 79 ? -5.523 16.719 5.969 1 98.81 79 ILE A O 1
ATOM 632 N N . ARG A 1 80 ? -6.023 17.922 7.742 1 98.81 80 ARG A N 1
ATOM 633 C CA . ARG A 1 80 ? -5.102 19 7.395 1 98.81 80 ARG A CA 1
ATOM 634 C C . ARG A 1 80 ? -3.945 19.078 8.383 1 98.81 80 ARG A C 1
ATOM 636 O O . ARG A 1 80 ? -4.16 19.188 9.594 1 98.81 80 ARG A O 1
ATOM 643 N N . ILE A 1 81 ? -2.74 19.094 7.891 1 98.88 81 ILE A N 1
ATOM 644 C CA . ILE A 1 81 ? -1.534 19.047 8.711 1 98.88 81 ILE A CA 1
ATOM 645 C C . ILE A 1 81 ? -0.628 20.219 8.359 1 98.88 81 ILE A C 1
ATOM 647 O O . ILE A 1 81 ? 0.062 20.203 7.34 1 98.88 81 ILE A O 1
ATOM 651 N N . PRO A 1 82 ? -0.58 21.203 9.148 1 98.69 82 PRO A N 1
ATOM 652 C CA . PRO A 1 82 ? 0.337 22.328 8.938 1 98.69 82 PRO A CA 1
ATOM 653 C C . PRO A 1 82 ? 1.729 22.062 9.508 1 98.69 82 PRO A C 1
ATOM 655 O O . PRO A 1 82 ? 1.86 21.453 10.57 1 98.69 82 PRO A O 1
ATOM 658 N N . PHE A 1 83 ? 2.73 22.5 8.781 1 98.56 83 PHE A N 1
ATOM 659 C CA . PHE A 1 83 ? 4.105 22.469 9.266 1 98.56 83 PHE A CA 1
ATOM 660 C C . PHE A 1 83 ? 4.52 23.859 9.773 1 98.56 83 PHE A C 1
ATOM 662 O O . PHE A 1 83 ? 3.875 24.859 9.461 1 98.56 83 PHE A O 1
ATOM 669 N N . THR A 1 84 ? 5.547 23.922 10.609 1 98.06 84 THR A N 1
ATOM 670 C CA . THR A 1 84 ? 6 25.172 11.211 1 98.06 84 THR A CA 1
ATOM 671 C C . THR A 1 84 ? 6.926 25.922 10.25 1 98.06 84 THR A C 1
ATOM 673 O O . THR A 1 84 ? 7.363 27.031 10.555 1 98.06 84 THR A O 1
ATOM 676 N N . GLY A 1 85 ? 7.25 25.453 9.141 1 97.62 85 GLY A N 1
ATOM 677 C CA . GLY A 1 85 ? 8.062 25.969 8.047 1 97.62 85 GLY A CA 1
ATOM 678 C C . GLY A 1 85 ? 7.777 25.297 6.719 1 97.62 85 GLY A C 1
ATOM 679 O O . GLY A 1 85 ? 6.648 24.875 6.461 1 97.62 85 GLY A O 1
ATOM 680 N N . VAL A 1 86 ? 8.766 25.406 5.824 1 98.06 86 VAL A N 1
ATOM 681 C CA . VAL A 1 86 ? 8.641 24.75 4.523 1 98.06 86 VAL A CA 1
ATOM 682 C C . VAL A 1 86 ? 9.344 23.391 4.559 1 98.06 86 VAL A C 1
ATOM 684 O O . VAL A 1 86 ? 10.438 23.266 5.105 1 98.06 86 VAL A O 1
ATOM 687 N N . VAL A 1 87 ? 8.664 22.453 3.988 1 98.31 87 VAL A N 1
ATOM 688 C CA . VAL A 1 87 ? 9.203 21.094 4.066 1 98.31 87 VAL A CA 1
ATOM 689 C C . VAL A 1 87 ? 9.328 20.516 2.664 1 98.31 87 VAL A C 1
ATOM 691 O O . VAL A 1 87 ? 8.43 20.656 1.838 1 98.31 87 VAL A O 1
ATOM 694 N N . LYS A 1 88 ? 10.453 19.938 2.373 1 98.5 88 LYS A N 1
ATOM 695 C CA . LYS A 1 88 ? 10.57 18.953 1.303 1 98.5 88 LYS A CA 1
ATOM 696 C C . LYS A 1 88 ? 10.195 17.562 1.797 1 98.5 88 LYS A C 1
ATOM 698 O O . LYS A 1 88 ? 11 16.891 2.453 1 98.5 88 LYS A O 1
ATOM 703 N N . LEU A 1 89 ? 8.977 17.141 1.472 1 98.56 89 LEU A N 1
ATOM 704 C CA . LEU A 1 89 ? 8.453 15.891 2.004 1 98.56 89 LEU A CA 1
ATOM 705 C C . LEU A 1 89 ? 8.945 14.703 1.185 1 98.56 89 LEU A C 1
ATOM 707 O O . LEU A 1 89 ? 8.922 14.742 -0.047 1 98.56 89 LEU A O 1
ATOM 711 N N . ARG A 1 90 ? 9.344 13.656 1.891 1 98.38 90 ARG A N 1
ATOM 712 C CA . ARG A 1 90 ? 9.891 12.484 1.204 1 98.38 90 ARG A CA 1
ATOM 713 C C . ARG A 1 90 ? 8.977 11.281 1.36 1 98.38 90 ARG A C 1
ATOM 715 O O . ARG A 1 90 ? 8.867 10.453 0.453 1 98.38 90 ARG A O 1
ATOM 722 N N . SER A 1 91 ? 8.344 11.164 2.529 1 98.5 91 SER A N 1
ATOM 723 C CA . SER A 1 91 ? 7.551 9.961 2.768 1 98.5 91 SER A CA 1
ATOM 724 C C . SER A 1 91 ? 6.438 10.219 3.775 1 98.5 91 SER A C 1
ATOM 726 O O . SER A 1 91 ? 6.551 11.117 4.621 1 98.5 91 SER A O 1
ATOM 728 N N . LEU A 1 92 ? 5.391 9.492 3.617 1 98.81 92 LEU A N 1
ATOM 729 C CA . LEU A 1 92 ? 4.305 9.375 4.586 1 98.81 92 LEU A CA 1
ATOM 730 C C . LEU A 1 92 ? 4.355 8.023 5.289 1 98.81 92 LEU A C 1
ATOM 732 O O . LEU A 1 92 ? 4.52 6.984 4.641 1 98.81 92 LEU A O 1
ATOM 736 N N . PHE A 1 93 ? 4.344 8.055 6.621 1 98.75 93 PHE A N 1
ATOM 737 C CA . PHE A 1 93 ? 4.223 6.844 7.43 1 98.75 93 PHE A CA 1
ATOM 738 C C . PHE A 1 93 ? 2.805 6.691 7.969 1 98.75 93 PHE A C 1
ATOM 740 O O . PHE A 1 93 ? 2.229 7.652 8.492 1 98.75 93 PHE A O 1
ATOM 747 N N . LEU A 1 94 ? 2.256 5.465 7.84 1 98.88 94 LEU A N 1
ATOM 748 C CA . LEU A 1 94 ? 0.845 5.266 8.148 1 98.88 94 LEU A CA 1
ATOM 749 C C . LEU A 1 94 ? 0.641 3.986 8.953 1 98.88 94 LEU A C 1
ATOM 751 O O . LEU A 1 94 ? 1.228 2.949 8.641 1 98.88 94 LEU A O 1
ATOM 755 N N . LYS A 1 95 ? -0.026 4.074 10.023 1 98.81 95 LYS A N 1
ATOM 756 C CA . LYS A 1 95 ? -0.677 2.945 10.688 1 98.81 95 LYS A CA 1
ATOM 757 C C . LYS A 1 95 ? -2.184 3.166 10.789 1 98.81 95 LYS A C 1
ATOM 759 O O . LYS A 1 95 ? -2.633 4.141 11.391 1 98.81 95 LYS A O 1
ATOM 764 N N . ALA A 1 96 ? -3.012 2.357 10.141 1 98.75 96 ALA A N 1
ATOM 765 C CA . ALA A 1 96 ? -4.465 2.484 10.102 1 98.75 96 ALA A CA 1
ATOM 766 C C . ALA A 1 96 ? -5.141 1.149 10.406 1 98.75 96 ALA A C 1
ATOM 768 O O . ALA A 1 96 ? -4.469 0.164 10.719 1 98.75 96 ALA A O 1
ATOM 769 N N . GLY A 1 97 ? -6.504 1.204 10.32 1 97.19 97 GLY A N 1
ATOM 770 C CA . GLY A 1 97 ? -7.238 -0.026 10.57 1 97.19 97 GLY A CA 1
ATOM 771 C C . GLY A 1 97 ? -7.68 -0.177 12.008 1 97.19 97 GLY A C 1
ATOM 772 O O . GLY A 1 97 ? -7.973 0.814 12.68 1 97.19 97 GLY A O 1
ATOM 773 N N . PRO A 1 98 ? -7.965 -1.42 12.406 1 96.88 98 PRO A N 1
ATOM 774 C CA . PRO A 1 98 ? -7.504 -2.646 11.75 1 96.88 98 PRO A CA 1
ATOM 775 C C . PRO A 1 98 ? -8.43 -3.088 10.617 1 96.88 98 PRO A C 1
ATOM 777 O O . PRO A 1 98 ? -9.523 -2.547 10.461 1 96.88 98 PRO A O 1
ATOM 780 N N . ALA A 1 99 ? -7.91 -4.02 9.82 1 96.31 99 ALA A N 1
ATOM 781 C CA . ALA A 1 99 ? -8.695 -4.719 8.805 1 96.31 99 ALA A CA 1
ATOM 782 C C . ALA A 1 99 ? -9.438 -3.732 7.906 1 96.31 99 ALA A C 1
ATOM 784 O O . ALA A 1 99 ? -8.812 -2.857 7.297 1 96.31 99 ALA A O 1
ATOM 785 N N . THR A 1 100 ? -10.758 -3.801 7.875 1 97.06 100 THR A N 1
ATOM 786 C CA . THR A 1 100 ? -11.508 -3.086 6.852 1 97.06 100 THR A CA 1
ATOM 787 C C . THR A 1 100 ? -11.75 -1.638 7.266 1 97.06 100 THR A C 1
ATOM 789 O O . THR A 1 100 ? -12.297 -0.849 6.496 1 97.06 100 THR A O 1
ATOM 792 N N . HIS A 1 101 ? -11.281 -1.177 8.469 1 98.12 101 HIS A N 1
ATOM 793 C CA . HIS A 1 101 ? -11.305 0.226 8.867 1 98.12 101 HIS A CA 1
ATOM 794 C C . HIS A 1 101 ? -10.18 1.009 8.195 1 98.12 101 HIS A C 1
ATOM 796 O O . HIS A 1 101 ? -10.133 2.238 8.289 1 98.12 101 HIS A O 1
ATOM 802 N N . THR A 1 102 ? -9.328 0.262 7.457 1 98.75 102 THR A N 1
ATOM 803 C CA . THR A 1 102 ? -8.227 0.86 6.707 1 98.75 102 THR A CA 1
ATOM 804 C C . THR A 1 102 ? -8.758 1.711 5.555 1 98.75 102 THR A C 1
ATOM 806 O O . THR A 1 102 ? -9.727 1.334 4.891 1 98.75 102 THR A O 1
ATOM 809 N N . PRO A 1 103 ? -8.109 2.918 5.344 1 98.81 103 PRO A N 1
ATOM 810 C CA . PRO A 1 103 ? -8.508 3.699 4.172 1 98.81 103 PRO A CA 1
ATOM 811 C C . PRO A 1 103 ? -8.383 2.914 2.867 1 98.81 103 PRO A C 1
ATOM 813 O O . PRO A 1 103 ? -7.418 2.162 2.689 1 98.81 103 PRO A O 1
ATOM 816 N N . ASP A 1 104 ? -9.352 3.117 1.983 1 98.06 104 ASP A N 1
ATOM 817 C CA . ASP A 1 104 ? -9.281 2.518 0.654 1 98.06 104 ASP A CA 1
ATOM 818 C C . ASP A 1 104 ? -8.25 3.229 -0.219 1 98.06 104 ASP A C 1
ATOM 820 O O . ASP A 1 104 ? -7.559 2.588 -1.013 1 98.06 104 ASP A O 1
ATOM 824 N N . ALA A 1 105 ? -8.109 4.516 -0.052 1 98.75 105 ALA A N 1
ATOM 825 C CA . ALA A 1 105 ? -7.176 5.391 -0.751 1 98.75 105 ALA A CA 1
ATOM 826 C C . ALA A 1 105 ? -6.93 6.672 0.038 1 98.75 105 ALA A C 1
ATOM 828 O O . ALA A 1 105 ? -7.711 7.02 0.928 1 98.75 105 ALA A O 1
ATOM 829 N N . ILE A 1 106 ? -5.852 7.332 -0.255 1 98.88 106 ILE A N 1
ATOM 830 C CA . ILE A 1 106 ? -5.535 8.633 0.331 1 98.88 106 ILE A CA 1
ATOM 831 C C . ILE A 1 106 ? -5.043 9.578 -0.757 1 98.88 106 ILE A C 1
ATOM 833 O O . ILE A 1 106 ? -4.062 9.289 -1.446 1 98.88 106 ILE A O 1
ATOM 837 N N . TYR A 1 107 ? -5.738 10.68 -0.908 1 98.81 107 TYR A N 1
ATOM 838 C CA . TYR A 1 107 ? -5.332 11.727 -1.837 1 98.81 107 T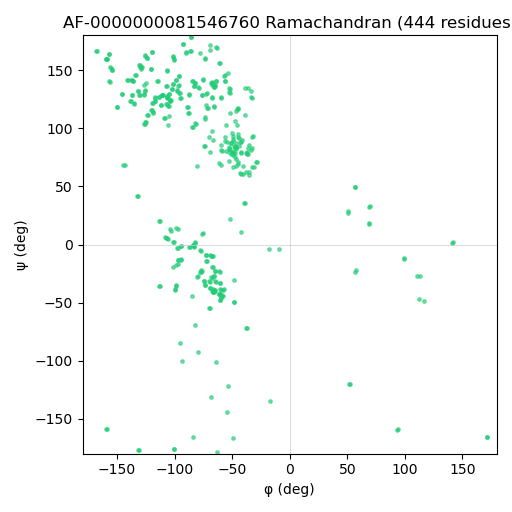YR A CA 1
ATOM 839 C C . TYR A 1 107 ? -4.59 12.844 -1.11 1 98.81 107 TYR A C 1
ATOM 841 O O . TYR A 1 107 ? -5.051 13.328 -0.075 1 98.81 107 TYR A O 1
ATOM 849 N N . LEU A 1 108 ? -3.459 13.266 -1.651 1 98.88 108 LEU A N 1
ATOM 850 C CA . LEU A 1 108 ? -2.609 14.242 -0.979 1 98.88 108 LEU A CA 1
ATOM 851 C C . LEU A 1 108 ? -2.621 15.57 -1.723 1 98.88 108 LEU A C 1
ATOM 853 O O . LEU A 1 108 ? -2.379 15.617 -2.932 1 98.88 108 LEU A O 1
ATOM 857 N N . PHE A 1 109 ? -2.889 16.625 -0.975 1 98.56 109 PHE A N 1
ATOM 858 C CA . PHE A 1 109 ? -2.947 18 -1.493 1 98.56 109 PHE A CA 1
ATOM 859 C C . PHE A 1 109 ? -2.012 18.906 -0.714 1 98.56 109 PHE A C 1
ATOM 861 O O . PHE A 1 109 ? -2.336 19.344 0.396 1 98.56 109 PHE A O 1
ATOM 868 N N . PRO A 1 110 ? -0.9 19.266 -1.293 1 98.5 110 PRO A N 1
ATOM 869 C CA . PRO A 1 110 ? -0.058 20.266 -0.613 1 98.5 110 PRO A CA 1
ATOM 870 C C . PRO A 1 110 ? -0.56 21.688 -0.794 1 98.5 110 PRO A C 1
ATOM 872 O O . PRO A 1 110 ? -1.058 22.047 -1.866 1 98.5 110 PRO A O 1
ATOM 875 N N . ASN A 1 111 ? -0.583 22.438 0.287 1 97.75 111 ASN A N 1
ATOM 876 C CA . ASN A 1 111 ? -0.692 23.891 0.288 1 97.75 111 ASN A CA 1
ATOM 877 C C . ASN A 1 111 ? -2.072 24.344 -0.171 1 97.75 111 ASN A C 1
ATOM 879 O O . ASN A 1 111 ? -2.195 25.344 -0.88 1 97.75 111 ASN A O 1
ATOM 883 N N . VAL A 1 112 ? -3.016 23.516 0.18 1 95.62 112 VAL A N 1
ATOM 884 C CA . VAL A 1 112 ? -4.387 23.969 -0.035 1 95.62 112 VAL A CA 1
ATOM 885 C C . VAL A 1 112 ? -4.863 24.766 1.18 1 95.62 112 VAL A C 1
ATOM 887 O O . VAL A 1 112 ? -4.664 24.344 2.322 1 95.62 112 VAL A O 1
ATOM 890 N N . GLU A 1 113 ? -5.383 25.922 1.01 1 87.75 113 GLU A N 1
ATOM 891 C CA . GLU A 1 113 ? -5.824 26.766 2.109 1 87.75 113 GLU A CA 1
ATOM 892 C C . GLU A 1 113 ? -7.066 26.188 2.791 1 87.75 113 GLU A C 1
ATOM 894 O O . GLU A 1 113 ? -7.102 26.062 4.016 1 87.75 113 GLU A O 1
ATOM 899 N N . THR A 1 114 ? -8.102 25.938 2.014 1 90.94 114 THR A N 1
ATOM 900 C CA . THR A 1 114 ? -9.336 25.344 2.518 1 90.94 114 THR A CA 1
ATOM 901 C C . THR A 1 114 ? -9.852 24.266 1.555 1 90.94 114 THR A C 1
ATOM 903 O O . THR A 1 114 ? -9.641 24.359 0.344 1 90.94 114 THR A O 1
ATOM 906 N N . MET A 1 115 ? -10.344 23.25 2.09 1 94.69 115 MET A N 1
ATOM 907 C CA . MET A 1 115 ? -10.93 22.188 1.286 1 94.69 115 MET A CA 1
ATOM 908 C C . MET A 1 115 ? -12.047 21.484 2.053 1 94.69 115 MET A C 1
ATOM 910 O O . MET A 1 115 ? -11.844 21.047 3.186 1 94.69 115 MET A O 1
ATOM 914 N N . ASP A 1 116 ? -13.211 21.562 1.51 1 96.5 116 ASP A N 1
ATOM 915 C CA . ASP A 1 116 ? -14.281 20.719 2.059 1 96.5 116 ASP A CA 1
ATOM 916 C C . ASP A 1 116 ? -14.508 19.484 1.196 1 96.5 116 ASP A C 1
ATOM 918 O O . ASP A 1 116 ? -13.727 19.203 0.278 1 96.5 116 ASP A O 1
ATOM 922 N N . PHE A 1 117 ? -15.531 18.672 1.568 1 97.06 117 PHE A N 1
ATOM 923 C CA . PHE A 1 117 ? -15.727 17.406 0.881 1 97.06 117 PHE A CA 1
ATOM 924 C C . PHE A 1 117 ? -16.125 17.625 -0.572 1 97.06 117 PHE A C 1
ATOM 926 O O . PHE A 1 117 ? -15.734 16.859 -1.454 1 97.06 117 PHE A O 1
ATOM 933 N N . ALA A 1 118 ? -16.953 18.625 -0.828 1 95.56 118 ALA A N 1
ATOM 934 C CA . ALA A 1 118 ? -17.344 18.938 -2.205 1 95.56 118 ALA A CA 1
ATOM 935 C C . ALA A 1 118 ? -16.109 19.312 -3.039 1 95.56 118 ALA A C 1
ATOM 937 O O . ALA A 1 118 ? -15.969 18.844 -4.172 1 95.56 118 ALA A O 1
ATOM 938 N N . ASP A 1 119 ? -15.211 20.125 -2.48 1 95.38 119 ASP A N 1
ATOM 939 C CA . ASP A 1 119 ? -13.969 20.5 -3.141 1 95.38 119 ASP A CA 1
ATOM 940 C C . ASP A 1 119 ? -13.109 19.266 -3.441 1 95.38 119 ASP A C 1
ATOM 942 O O . ASP A 1 119 ? -12.594 19.125 -4.551 1 95.38 119 ASP A O 1
ATOM 946 N N . ALA A 1 120 ? -12.945 18.406 -2.439 1 96.81 120 ALA A N 1
ATOM 947 C CA . ALA A 1 120 ? -12.102 17.219 -2.562 1 96.81 120 ALA A CA 1
ATOM 948 C C . ALA A 1 120 ? -12.617 16.281 -3.65 1 96.81 120 ALA A C 1
ATOM 950 O O . ALA A 1 120 ? -11.852 15.812 -4.488 1 96.81 120 ALA A O 1
ATOM 951 N N . GLU A 1 121 ? -13.914 16.109 -3.668 1 95.94 121 GLU A N 1
ATOM 952 C CA . GLU A 1 121 ? -14.531 15.219 -4.652 1 95.94 121 GLU A CA 1
ATOM 953 C C . GLU A 1 121 ? -14.367 15.773 -6.066 1 95.94 121 GLU A C 1
ATOM 955 O O . GLU A 1 121 ? -14.07 15.023 -7 1 95.94 121 GLU A O 1
ATOM 960 N N . ALA A 1 122 ? -14.539 17.031 -6.18 1 94.94 122 ALA A N 1
ATOM 961 C CA . ALA A 1 122 ? -14.375 17.672 -7.484 1 94.94 122 ALA A CA 1
ATOM 962 C C . ALA A 1 122 ? -12.93 17.562 -7.969 1 94.94 122 ALA A C 1
ATOM 964 O O . ALA A 1 122 ? -12.688 17.359 -9.156 1 94.94 122 ALA A O 1
ATOM 965 N N . ALA A 1 123 ? -11.969 17.719 -7.062 1 94.75 123 ALA A N 1
ATOM 966 C CA . ALA A 1 123 ? -10.555 17.656 -7.398 1 94.75 123 ALA A CA 1
ATOM 967 C C . ALA A 1 123 ? -10.156 16.25 -7.848 1 94.75 123 ALA A C 1
ATOM 969 O O . ALA A 1 123 ? -9.359 16.094 -8.773 1 94.75 123 ALA A O 1
ATOM 970 N N . VAL A 1 124 ? -10.688 15.25 -7.156 1 95.06 124 VAL A N 1
ATOM 971 C CA . VAL A 1 124 ? -10.367 13.859 -7.453 1 95.06 124 VAL A CA 1
ATOM 972 C C . VAL A 1 124 ? -10.969 13.469 -8.805 1 95.06 124 VAL A C 1
ATOM 974 O O . VAL A 1 124 ? -10.367 12.695 -9.555 1 95.06 124 VAL A O 1
ATOM 977 N N . GLU A 1 125 ? -12.125 13.922 -9.172 1 90.88 125 GLU A N 1
ATOM 978 C CA . GLU A 1 125 ? -12.805 13.625 -10.43 1 90.88 125 GLU A CA 1
ATOM 979 C C . GLU A 1 125 ? -12.289 14.516 -11.562 1 90.88 125 GLU A C 1
ATOM 981 O O . GLU A 1 125 ? -12.688 14.352 -12.719 1 90.88 125 GLU A O 1
ATOM 986 N N . GLU A 1 126 ? -11.391 15.297 -11.305 1 82.44 126 GLU A N 1
ATOM 987 C CA . GLU A 1 126 ? -10.875 16.266 -12.266 1 82.44 126 GLU A CA 1
ATOM 988 C C . GLU A 1 126 ? -12.008 17.078 -12.898 1 82.44 126 GLU A C 1
ATOM 990 O O . GLU A 1 126 ? -11.984 17.344 -14.102 1 82.44 126 GLU A O 1
ATOM 995 N N . SER A 1 127 ? -12.992 17.25 -12.32 1 73.25 127 SER A N 1
ATOM 996 C CA . SER A 1 127 ? -14.141 17.969 -12.875 1 73.25 127 SER A CA 1
ATOM 997 C C . SER A 1 127 ? -14.156 19.422 -12.422 1 73.25 127 SER A C 1
ATOM 999 O O . SER A 1 127 ? -14.836 20.25 -13.016 1 73.25 127 SER A O 1
ATOM 1001 N N . GLY A 1 128 ? -13.414 19.688 -11.414 1 63.72 128 GLY A N 1
ATOM 1002 C CA . GLY A 1 128 ? -13.406 21.047 -10.898 1 63.72 128 GLY A CA 1
ATOM 1003 C C . GLY A 1 128 ? -12.148 21.812 -11.258 1 63.72 128 GLY A C 1
ATOM 1004 O O . GLY A 1 128 ? -11.109 21.219 -11.539 1 63.72 128 GLY A O 1
ATOM 1005 N N . GLY A 1 129 ? -12.18 22.844 -12.133 1 65.19 129 GLY A N 1
ATOM 1006 C CA . GLY A 1 129 ? -11.156 23.797 -12.555 1 65.19 129 GLY A CA 1
ATOM 1007 C C . GLY A 1 129 ? -9.984 23.859 -11.594 1 65.19 129 GLY A C 1
ATOM 1008 O O . GLY A 1 129 ? -8.984 24.516 -11.875 1 65.19 129 GLY A O 1
ATOM 1009 N N . GLY A 1 130 ? -10.062 23.094 -10.43 1 67.44 130 GLY A N 1
ATOM 1010 C CA . GLY A 1 130 ? -8.992 23.172 -9.453 1 67.44 130 GLY A CA 1
ATOM 1011 C C . GLY A 1 130 ? -7.887 22.156 -9.68 1 67.44 130 GLY A C 1
ATOM 1012 O O . GLY A 1 130 ? -8.016 21.281 -10.539 1 67.44 130 GLY A O 1
ATOM 1013 N N . LYS A 1 131 ? -6.801 22.453 -8.984 1 84.38 131 LYS A N 1
ATOM 1014 C CA . LYS A 1 131 ? -5.656 21.547 -9.094 1 84.38 131 LYS A CA 1
ATOM 1015 C C . LYS A 1 131 ? -5.965 20.188 -8.469 1 84.38 131 LYS A C 1
ATOM 1017 O O . LYS A 1 131 ? -6.531 20.109 -7.375 1 84.38 131 LYS A O 1
ATOM 1022 N N . GLY A 1 132 ? -5.801 19.125 -9.125 1 94.38 132 GLY A N 1
ATOM 1023 C CA . GLY A 1 132 ? -5.957 17.766 -8.617 1 94.38 132 GLY A CA 1
ATOM 1024 C C . GLY A 1 132 ? -4.957 17.406 -7.535 1 94.38 132 GLY A C 1
ATOM 1025 O O . GLY A 1 132 ? -4.086 18.219 -7.199 1 94.38 132 GLY A O 1
ATOM 1026 N N . PRO A 1 133 ? -5.176 16.281 -6.891 1 97.88 133 PRO A N 1
ATOM 1027 C CA . PRO A 1 133 ? -4.199 15.836 -5.895 1 97.88 133 PRO A CA 1
ATOM 1028 C C . PRO A 1 133 ? -2.793 15.688 -6.469 1 97.88 133 PRO A C 1
ATOM 1030 O O . PRO A 1 133 ? -2.633 15.336 -7.641 1 97.88 133 PRO A O 1
ATOM 1033 N N . ALA A 1 134 ? -1.821 15.992 -5.676 1 98.19 134 ALA A N 1
ATOM 1034 C CA . ALA A 1 134 ? -0.43 15.82 -6.09 1 98.19 134 ALA A CA 1
ATOM 1035 C C . ALA A 1 134 ? -0.07 14.344 -6.215 1 98.19 134 ALA A C 1
ATOM 1037 O O . ALA A 1 134 ? 0.795 13.977 -7.012 1 98.19 134 ALA A O 1
ATOM 1038 N N . GLN A 1 135 ? -0.623 13.508 -5.438 1 98.44 135 GLN A N 1
ATOM 1039 C CA . GLN A 1 135 ? -0.4 12.062 -5.453 1 98.44 135 GLN A CA 1
ATOM 1040 C C . GLN A 1 135 ? -1.583 11.32 -4.84 1 98.44 135 GLN A C 1
ATOM 1042 O O . GLN A 1 135 ? -2.217 11.812 -3.904 1 98.44 135 GLN A O 1
ATOM 1047 N N . LYS A 1 136 ? -1.929 10.258 -5.406 1 98.5 136 LYS A N 1
ATOM 1048 C CA . LYS A 1 136 ? -2.91 9.32 -4.863 1 98.5 136 LYS A CA 1
ATOM 1049 C C . LYS A 1 136 ? -2.232 8.062 -4.332 1 98.5 136 LYS A C 1
ATOM 1051 O O . LYS A 1 136 ? -1.439 7.43 -5.035 1 98.5 136 LYS A O 1
ATOM 1056 N N . LEU A 1 137 ? -2.389 7.742 -3.08 1 98.75 137 LEU A N 1
ATOM 1057 C CA . LEU A 1 137 ? -2.023 6.434 -2.551 1 98.75 137 LEU A CA 1
ATOM 1058 C C . LEU A 1 137 ? -3.188 5.457 -2.666 1 98.75 137 LEU A C 1
ATOM 1060 O O . LEU A 1 137 ? -4.262 5.695 -2.113 1 98.75 137 LEU A O 1
ATOM 1064 N N . GLU A 1 138 ? -2.955 4.43 -3.406 1 97.69 138 GLU A N 1
ATOM 1065 C CA . GLU A 1 138 ? -3.934 3.359 -3.578 1 97.69 138 GLU A CA 1
ATOM 1066 C C . GLU A 1 138 ? -3.379 2.021 -3.096 1 97.69 138 GLU A C 1
ATOM 1068 O O . GLU A 1 138 ? -2.193 1.914 -2.773 1 97.69 138 GLU A O 1
ATOM 1073 N N . SER A 1 139 ? -4.207 1.082 -2.928 1 98.06 139 SER A N 1
ATOM 1074 C CA . SER A 1 139 ? -3.803 -0.216 -2.396 1 98.06 139 SER A CA 1
ATOM 1075 C C . SER A 1 139 ? -3.127 -0.072 -1.038 1 98.06 139 SER A C 1
ATOM 1077 O O . SER A 1 139 ? -2.021 -0.58 -0.831 1 98.06 139 SER A O 1
ATOM 1079 N N . ILE A 1 140 ? -3.812 0.685 -0.18 1 98.69 140 ILE A N 1
ATOM 1080 C CA . ILE A 1 140 ? -3.27 0.853 1.164 1 98.69 140 ILE A CA 1
ATOM 1081 C C . ILE A 1 140 ? -3.148 -0.509 1.846 1 98.69 140 ILE A C 1
ATOM 1083 O O . ILE A 1 140 ? -4.113 -1.272 1.896 1 98.69 140 ILE A O 1
ATOM 1087 N N . ALA A 1 141 ? -1.996 -0.824 2.328 1 98.62 141 ALA A N 1
ATOM 1088 C CA . ALA A 1 141 ? -1.727 -2.123 2.941 1 98.62 141 ALA A CA 1
ATOM 1089 C C . ALA A 1 141 ? -2.539 -2.305 4.219 1 98.62 141 ALA A C 1
ATOM 1091 O O . ALA A 1 141 ? -2.666 -1.376 5.02 1 98.62 141 ALA A O 1
ATOM 1092 N N . VAL A 1 142 ? -3.109 -3.477 4.352 1 98.5 142 VAL A N 1
ATOM 1093 C CA . VAL A 1 142 ? -3.744 -3.85 5.609 1 98.5 142 VAL A CA 1
ATOM 1094 C C . VAL A 1 142 ? -2.715 -4.488 6.539 1 98.5 142 VAL A C 1
ATOM 1096 O O . VAL A 1 142 ? -2.189 -5.566 6.246 1 98.5 142 VAL A O 1
ATOM 1099 N N . THR A 1 143 ? -2.402 -3.834 7.629 1 98.12 143 THR A N 1
ATOM 1100 C CA . THR A 1 143 ? -1.362 -4.254 8.562 1 98.12 143 THR A CA 1
ATOM 1101 C C . THR A 1 143 ? -1.564 -3.602 9.93 1 98.12 143 THR A C 1
ATOM 1103 O O . THR A 1 143 ? -2.27 -2.596 10.047 1 98.12 143 THR A O 1
ATOM 1106 N N . ARG A 1 144 ? -0.961 -4.215 10.93 1 96.75 144 ARG A N 1
ATOM 1107 C CA . ARG A 1 144 ? -0.97 -3.625 12.266 1 96.75 144 ARG A CA 1
ATOM 1108 C C . ARG A 1 144 ? 0.288 -2.799 12.508 1 96.75 144 ARG A C 1
ATOM 1110 O O . ARG A 1 144 ? 0.446 -2.197 13.57 1 96.75 144 ARG A O 1
ATOM 1117 N N . GLU A 1 145 ? 1.172 -2.762 11.539 1 97.38 145 GLU A N 1
ATOM 1118 C CA . GLU A 1 145 ? 2.443 -2.053 11.672 1 97.38 145 GLU A CA 1
ATOM 1119 C C . GLU A 1 145 ? 2.4 -0.708 10.953 1 97.38 145 GLU A C 1
ATOM 1121 O O . GLU A 1 145 ? 1.503 -0.456 10.148 1 97.38 145 GLU A O 1
ATOM 1126 N N . VAL A 1 146 ? 3.367 0.147 11.352 1 98.38 146 VAL A N 1
ATOM 1127 C CA . VAL A 1 146 ? 3.58 1.38 10.602 1 98.38 146 VAL A CA 1
ATOM 1128 C C . VAL A 1 146 ? 4.332 1.074 9.305 1 98.38 146 VAL A C 1
ATOM 1130 O O . VAL A 1 146 ? 5.352 0.382 9.32 1 98.38 146 VAL A O 1
ATOM 1133 N N . VAL A 1 147 ? 3.789 1.554 8.203 1 98.44 147 VAL A N 1
ATOM 1134 C CA . VAL A 1 147 ? 4.457 1.33 6.926 1 98.44 147 VAL A CA 1
ATOM 1135 C C . VAL A 1 147 ? 4.711 2.668 6.234 1 98.44 147 VAL A C 1
ATOM 1137 O O . VAL A 1 147 ? 4.086 3.676 6.57 1 98.44 147 VAL A O 1
ATOM 1140 N N . GLU A 1 148 ? 5.648 2.617 5.301 1 98.56 148 GLU A N 1
ATOM 1141 C CA . GLU A 1 148 ? 6.098 3.826 4.617 1 98.56 148 GLU A CA 1
ATOM 1142 C C . GLU A 1 148 ? 5.582 3.877 3.184 1 98.56 148 GLU A C 1
ATOM 1144 O O . GLU A 1 148 ? 5.613 2.871 2.471 1 98.56 148 GLU A O 1
ATOM 1149 N N . TYR A 1 149 ? 5.117 5.043 2.773 1 98.75 149 TYR A N 1
ATOM 1150 C CA . TYR A 1 149 ? 4.785 5.352 1.388 1 98.75 149 TYR A CA 1
ATOM 1151 C C . TYR A 1 149 ? 5.645 6.496 0.864 1 98.75 149 TYR A C 1
ATOM 1153 O O . TYR A 1 149 ? 5.504 7.637 1.31 1 98.75 149 TYR A O 1
ATOM 1161 N N . PRO A 1 150 ? 6.508 6.191 -0.102 1 98.31 150 PRO A N 1
ATOM 1162 C CA . PRO A 1 150 ? 7.297 7.273 -0.697 1 98.31 150 PRO A CA 1
ATOM 1163 C C . PRO A 1 150 ?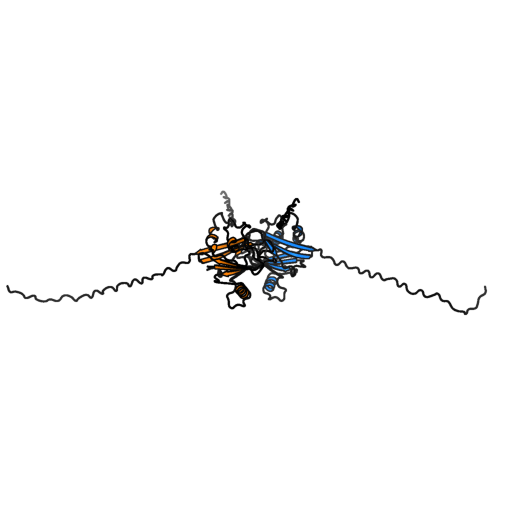 6.434 8.297 -1.439 1 98.31 150 PRO A C 1
ATOM 1165 O O . PRO A 1 150 ? 5.445 7.922 -2.078 1 98.31 150 PRO A O 1
ATOM 1168 N N . LEU A 1 151 ? 6.848 9.516 -1.258 1 98.5 151 LEU A N 1
ATOM 1169 C CA . LEU A 1 151 ? 6.172 10.594 -1.971 1 98.5 151 LEU A CA 1
ATOM 1170 C C . LEU A 1 151 ? 7.043 11.125 -3.105 1 98.5 151 LEU A C 1
ATOM 1172 O O . LEU A 1 151 ? 8.273 11.039 -3.041 1 98.5 151 LEU A O 1
ATOM 1176 N N . ARG A 1 152 ? 6.355 11.602 -4.152 1 97.75 152 ARG A N 1
ATOM 1177 C CA . ARG A 1 152 ? 7.074 12.109 -5.312 1 97.75 152 ARG A CA 1
ATOM 1178 C C . ARG A 1 152 ? 7.754 13.438 -5 1 97.75 152 ARG A C 1
ATOM 1180 O O . ARG A 1 152 ? 7.086 14.453 -4.801 1 97.75 152 ARG A O 1
ATOM 1187 N N . PRO A 1 153 ? 9.008 13.508 -5.07 1 96.75 153 PRO A N 1
ATOM 1188 C CA . PRO A 1 153 ? 9.734 14.695 -4.617 1 96.75 153 PRO A CA 1
ATOM 1189 C C . PRO A 1 153 ? 9.336 15.961 -5.387 1 96.75 153 PRO A C 1
ATOM 1191 O O . PRO A 1 153 ? 9.195 17.031 -4.789 1 96.75 153 PRO A O 1
ATOM 1194 N N . ALA A 1 154 ? 9.109 15.852 -6.641 1 97.31 154 ALA A N 1
ATOM 1195 C CA . ALA A 1 154 ? 8.812 17 -7.477 1 97.31 154 ALA A CA 1
ATOM 1196 C C . ALA A 1 154 ? 7.488 17.656 -7.074 1 97.31 154 ALA A C 1
ATOM 1198 O O . ALA A 1 154 ? 7.293 18.859 -7.262 1 97.31 154 ALA A O 1
ATOM 1199 N N . LYS A 1 155 ? 6.633 16.859 -6.418 1 98.06 155 LYS A N 1
ATOM 1200 C CA . LYS A 1 155 ? 5.297 17.344 -6.082 1 98.06 155 LYS A CA 1
ATOM 1201 C C . LYS A 1 155 ? 5.246 17.859 -4.645 1 98.06 155 LYS A C 1
ATOM 1203 O O . LYS A 1 155 ? 4.301 18.547 -4.254 1 98.06 155 LYS A O 1
ATOM 1208 N N . PHE A 1 156 ? 6.305 17.531 -3.883 1 98.69 156 PHE A N 1
ATOM 1209 C CA . PHE A 1 156 ? 6.246 17.828 -2.457 1 98.69 156 PHE A CA 1
ATOM 1210 C C . PHE A 1 156 ? 7.523 18.516 -1.998 1 98.69 156 PHE A C 1
ATOM 1212 O O . PHE A 1 156 ? 8.023 18.25 -0.903 1 98.69 156 PHE A O 1
ATOM 1219 N N . SER A 1 157 ? 8.047 19.469 -2.793 1 98.12 157 SER A N 1
ATOM 1220 C CA . SER A 1 157 ? 9.344 20.078 -2.539 1 98.12 157 SER A CA 1
ATOM 1221 C C . SER A 1 157 ? 9.195 21.375 -1.747 1 98.12 157 SER A C 1
ATOM 1223 O O . SER A 1 157 ? 10.18 21.938 -1.271 1 98.12 157 SER A O 1
ATOM 1225 N N . ASN A 1 158 ? 8.016 21.891 -1.614 1 97.94 158 ASN A N 1
ATOM 1226 C CA . ASN A 1 158 ? 7.746 23.156 -0.933 1 97.94 158 ASN A CA 1
ATOM 1227 C C . ASN A 1 158 ? 6.422 23.125 -0.178 1 97.94 158 ASN A C 1
ATOM 1229 O O . ASN A 1 158 ? 5.52 23.906 -0.459 1 97.94 158 ASN A O 1
ATOM 1233 N N . VAL A 1 159 ? 6.398 22.328 0.863 1 98.69 159 VAL A N 1
ATOM 1234 C CA . VAL A 1 159 ? 5.125 22.047 1.517 1 98.69 159 VAL A CA 1
ATOM 1235 C C . VAL A 1 159 ? 5.027 22.844 2.814 1 98.69 159 VAL A C 1
ATOM 1237 O O . VAL A 1 159 ? 5.879 22.719 3.697 1 98.69 159 VAL A O 1
ATOM 1240 N N . HIS A 1 160 ? 3.98 23.656 2.939 1 98.38 160 HIS A N 1
ATOM 1241 C CA . HIS A 1 160 ? 3.65 24.344 4.18 1 98.38 160 HIS A CA 1
ATOM 1242 C C . HIS A 1 160 ? 2.543 23.625 4.938 1 98.38 160 HIS A C 1
ATOM 1244 O O . HIS A 1 160 ? 2.51 23.656 6.168 1 98.38 160 HIS A O 1
ATOM 1250 N N . THR A 1 161 ? 1.652 23.156 4.195 1 98.62 161 THR A N 1
ATOM 1251 C CA . THR A 1 161 ? 0.531 22.375 4.699 1 98.62 161 THR A CA 1
ATOM 1252 C C . THR A 1 161 ? 0.275 21.156 3.811 1 98.62 161 THR A C 1
ATOM 1254 O O . THR A 1 161 ? 0.38 21.25 2.584 1 98.62 161 THR A O 1
ATOM 1257 N N . LEU A 1 162 ? -0.043 20.047 4.438 1 98.88 162 LEU A N 1
ATOM 1258 C CA . LEU A 1 162 ? -0.474 18.859 3.697 1 98.88 162 LEU A CA 1
ATOM 1259 C C . LEU A 1 162 ? -1.907 18.484 4.059 1 98.88 162 LEU A C 1
ATOM 1261 O O . LEU A 1 162 ? -2.227 18.312 5.234 1 98.88 162 LEU A O 1
ATOM 1265 N N . THR A 1 163 ? -2.766 18.406 3.08 1 98.81 163 THR A N 1
AT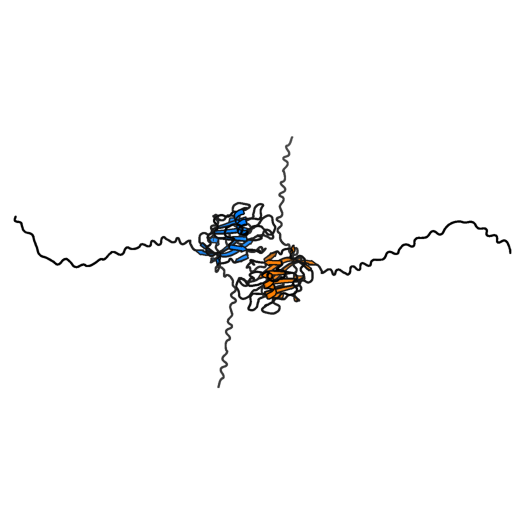OM 1266 C CA . THR A 1 163 ? -4.137 17.953 3.273 1 98.81 163 THR A CA 1
ATOM 1267 C C . THR A 1 163 ? -4.324 16.547 2.697 1 98.81 163 THR A C 1
ATOM 1269 O O . THR A 1 163 ? -3.926 16.281 1.562 1 98.81 163 THR A O 1
ATOM 1272 N N . LEU A 1 164 ? -4.812 15.68 3.496 1 98.88 164 LEU A N 1
ATOM 1273 C CA . LEU A 1 164 ? -5.141 14.312 3.1 1 98.88 164 LEU A CA 1
ATOM 1274 C C . LEU A 1 164 ? -6.648 14.141 2.953 1 98.88 164 LEU A C 1
ATOM 1276 O O . LEU A 1 164 ? -7.41 14.508 3.848 1 98.88 164 LEU A O 1
ATOM 1280 N N . PHE A 1 165 ? -7.047 13.617 1.87 1 98.88 165 PHE A N 1
ATOM 1281 C CA . PHE A 1 165 ? -8.445 13.258 1.666 1 98.88 165 PHE A CA 1
ATOM 1282 C C . PHE A 1 165 ? -8.609 11.742 1.599 1 98.88 165 PHE A C 1
ATOM 1284 O O . PHE A 1 165 ? -7.984 11.086 0.766 1 98.88 165 PHE A O 1
ATOM 1291 N N . VAL A 1 166 ? -9.422 11.164 2.529 1 98.81 166 VAL A N 1
ATOM 1292 C CA . VAL A 1 166 ? -9.805 9.758 2.553 1 98.81 166 VAL A CA 1
ATOM 1293 C C . VAL A 1 166 ? -11.273 9.617 2.164 1 98.81 166 VAL A C 1
ATOM 1295 O O . VAL A 1 166 ? -12.164 9.93 2.955 1 98.81 166 VAL A O 1
ATOM 1298 N N . PRO A 1 167 ? -11.516 9.109 1.025 1 98.31 167 PRO A N 1
ATOM 1299 C CA . PRO A 1 167 ? -12.906 9.078 0.567 1 98.31 167 PRO A CA 1
ATOM 1300 C C . PRO A 1 167 ? -13.742 8.016 1.281 1 98.31 167 PRO A C 1
ATOM 1302 O O . PRO A 1 167 ? -14.961 8.164 1.409 1 98.31 167 PRO A O 1
ATOM 1305 N N . ARG A 1 168 ? -13.07 6.914 1.656 1 98.06 168 ARG A N 1
ATOM 1306 C CA . ARG A 1 168 ? -13.789 5.816 2.293 1 98.06 168 ARG A CA 1
ATOM 1307 C C . ARG A 1 168 ? -12.82 4.809 2.908 1 98.06 168 ARG A C 1
ATOM 1309 O O . ARG A 1 168 ? -11.617 4.863 2.65 1 98.06 168 ARG A O 1
ATOM 1316 N N . SER A 1 169 ? -13.375 3.902 3.762 1 98.38 169 SER A N 1
ATOM 1317 C CA . SER A 1 169 ? -12.648 2.746 4.27 1 98.38 169 SER A CA 1
ATOM 1318 C C . SER A 1 169 ? -12.734 1.567 3.307 1 98.38 169 SER A C 1
ATOM 1320 O O . SER A 1 169 ? -13.336 1.676 2.24 1 98.38 169 SER A O 1
ATOM 1322 N N . LEU A 1 170 ? -12.086 0.446 3.621 1 97.69 170 LEU A N 1
ATOM 1323 C CA . LEU A 1 170 ? -12.125 -0.767 2.811 1 97.69 170 LEU A CA 1
ATOM 1324 C C . LEU A 1 170 ? -13.445 -1.498 2.979 1 97.69 170 LEU A C 1
ATOM 1326 O O . LEU A 1 170 ? -13.594 -2.643 2.541 1 97.69 170 LEU A O 1
ATOM 1330 N N . GLY A 1 171 ? -14.453 -0.852 3.646 1 95.69 171 GLY A N 1
ATOM 1331 C CA . GLY A 1 171 ? -15.758 -1.497 3.695 1 95.69 171 GLY A CA 1
ATOM 1332 C C . GLY A 1 171 ? -16.453 -1.339 5.035 1 95.69 171 GLY A C 1
ATOM 1333 O O . GLY A 1 171 ? -17.516 -1.925 5.262 1 95.69 171 GLY A O 1
ATOM 1334 N N . GLU A 1 172 ? -15.867 -0.66 5.934 1 96.19 172 GLU A N 1
ATOM 1335 C CA . GLU A 1 172 ? -16.484 -0.416 7.234 1 96.19 172 GLU A CA 1
ATOM 1336 C C . GLU A 1 172 ? -17.266 0.897 7.242 1 96.19 172 GLU A C 1
ATOM 1338 O O . GLU A 1 172 ? -17.172 1.683 6.297 1 96.19 172 GLU A O 1
ATOM 1343 N N . GLU A 1 173 ? -17.953 1.115 8.289 1 96.81 173 GLU A N 1
ATOM 1344 C CA . GLU A 1 173 ? -18.75 2.332 8.422 1 96.81 173 GLU A CA 1
ATOM 1345 C C . GLU A 1 173 ? -17.875 3.525 8.789 1 96.81 173 GLU A C 1
ATOM 1347 O O . GLU A 1 173 ? -18.281 4.676 8.633 1 96.81 173 GLU A O 1
ATOM 1352 N N . THR A 1 174 ? -16.734 3.227 9.383 1 98.19 174 THR A N 1
ATOM 1353 C CA . THR A 1 174 ? -15.812 4.293 9.766 1 98.19 174 THR A CA 1
ATOM 1354 C C . THR A 1 174 ? -14.398 3.986 9.281 1 98.19 174 THR A C 1
ATOM 1356 O O . THR A 1 174 ? -14.086 2.842 8.945 1 98.19 174 THR A O 1
ATOM 1359 N N . THR A 1 175 ? -13.664 4.988 9.109 1 98.62 175 THR A N 1
ATOM 1360 C CA . THR A 1 175 ? -12.219 4.895 8.891 1 98.62 175 THR A CA 1
ATOM 1361 C C . THR A 1 175 ? -11.461 5.16 10.18 1 98.62 175 THR A C 1
ATOM 1363 O O . THR A 1 175 ? -11.852 6.023 10.969 1 98.62 175 THR A O 1
ATOM 1366 N N . ARG A 1 176 ? -10.398 4.434 10.383 1 98.69 176 ARG A N 1
ATOM 1367 C CA . ARG A 1 176 ? -9.602 4.613 11.594 1 98.69 176 ARG A CA 1
ATOM 1368 C C . ARG A 1 176 ? -8.117 4.727 11.266 1 98.69 176 ARG A C 1
ATOM 1370 O O . ARG A 1 176 ? -7.59 3.934 10.484 1 98.69 176 ARG A O 1
ATOM 1377 N N . ILE A 1 177 ? -7.438 5.695 11.805 1 98.94 177 ILE A N 1
ATOM 1378 C CA . ILE A 1 177 ? -6.012 5.949 11.617 1 98.94 177 ILE A CA 1
ATOM 1379 C C . ILE A 1 177 ? -5.336 6.148 12.969 1 98.94 177 ILE A C 1
ATOM 1381 O O . ILE A 1 177 ? -5.801 6.945 13.789 1 98.94 177 ILE A O 1
ATOM 1385 N N . TYR A 1 178 ? -4.266 5.441 13.25 1 98.94 178 TYR A N 1
ATOM 1386 C CA . TYR A 1 178 ? -3.576 5.488 14.531 1 98.94 178 TYR A CA 1
ATOM 1387 C C . TYR A 1 178 ? -2.355 6.398 14.461 1 98.94 178 TYR A C 1
ATOM 1389 O O . TYR A 1 178 ? -1.988 7.031 15.453 1 98.94 178 TYR A O 1
ATOM 1397 N N . PHE A 1 179 ? -1.708 6.398 13.336 1 98.94 179 PHE A N 1
ATOM 1398 C CA . PHE A 1 179 ? -0.437 7.105 13.242 1 98.94 179 PHE A CA 1
ATOM 1399 C C . PHE A 1 179 ? -0.26 7.719 11.859 1 98.94 179 PHE A C 1
ATOM 1401 O O . PHE A 1 179 ? -0.432 7.035 10.844 1 98.94 179 PHE A O 1
ATOM 1408 N N . LEU A 1 180 ? 0.066 8.953 11.797 1 98.88 180 LEU A N 1
ATOM 1409 C CA .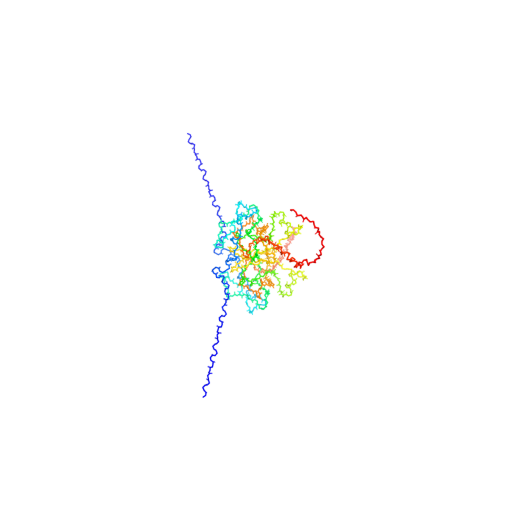 LEU A 1 180 ? 0.542 9.703 10.633 1 98.88 180 LEU A CA 1
ATOM 1410 C C . LEU A 1 180 ? 1.894 10.344 10.922 1 98.88 180 LEU A C 1
ATOM 1412 O O . LEU A 1 180 ? 2 11.211 11.797 1 98.88 180 LEU A O 1
ATOM 1416 N N . GLY A 1 181 ? 2.914 9.867 10.266 1 98.69 181 GLY A N 1
ATOM 1417 C CA . GLY A 1 181 ? 4.242 10.453 10.359 1 98.69 181 GLY A CA 1
ATOM 1418 C C . GLY A 1 181 ? 4.832 10.82 9.008 1 98.69 181 GLY A C 1
ATOM 1419 O O . GLY A 1 181 ? 4.359 10.352 7.973 1 98.69 181 GLY A O 1
ATOM 1420 N N . PHE A 1 182 ? 5.871 11.703 9.102 1 98.69 182 PHE A N 1
ATOM 1421 C CA . PHE A 1 182 ? 6.453 12.219 7.867 1 98.69 182 PHE A CA 1
ATOM 1422 C C . PHE A 1 182 ? 7.969 12.312 7.98 1 98.69 182 PHE A C 1
ATOM 1424 O O . PHE A 1 182 ? 8.5 12.641 9.047 1 98.69 182 PHE A O 1
ATOM 1431 N N . LYS A 1 183 ? 8.57 12.008 6.938 1 98 183 LYS A N 1
ATOM 1432 C CA . LYS A 1 183 ? 10.008 12.227 6.77 1 98 183 LYS A CA 1
ATOM 1433 C C . LYS A 1 183 ? 10.281 13.25 5.672 1 98 183 LYS A C 1
ATOM 1435 O O . LYS A 1 183 ? 9.602 13.258 4.641 1 98 183 LYS A O 1
ATOM 1440 N N . GLY A 1 184 ? 11.266 14.117 5.895 1 98.12 184 GLY A N 1
ATOM 1441 C CA . GLY A 1 184 ? 11.641 15.141 4.93 1 98.12 184 GLY A CA 1
ATOM 1442 C C . GLY A 1 184 ? 12.641 16.141 5.48 1 98.12 184 GLY A C 1
ATOM 1443 O O . GLY A 1 184 ? 13.336 15.859 6.457 1 98.12 184 GLY A O 1
ATOM 1444 N N . GLU A 1 185 ? 12.773 17.219 4.766 1 97.75 185 GLU A N 1
ATOM 1445 C CA . GLU A 1 185 ? 13.688 18.297 5.145 1 97.75 185 GLU A CA 1
ATOM 1446 C C . GLU A 1 185 ? 12.938 19.594 5.438 1 97.75 185 GLU A C 1
ATOM 1448 O O . GLU A 1 185 ? 12.141 20.047 4.613 1 97.75 185 GLU A O 1
ATOM 1453 N N . TRP A 1 186 ? 13.227 20.078 6.598 1 97.19 186 TRP A N 1
ATOM 1454 C CA . TRP A 1 186 ? 12.562 21.297 7.047 1 97.19 186 TRP A CA 1
ATOM 1455 C C . TRP A 1 186 ? 13.469 22.516 6.879 1 97.19 186 TRP A C 1
ATOM 1457 O O . TRP A 1 186 ? 14.68 22.438 7.102 1 97.19 186 TRP A O 1
ATOM 1467 N N . SER A 1 187 ? 12.914 23.656 6.41 1 96.44 187 SER A N 1
ATOM 1468 C CA . SER A 1 187 ? 13.609 24.938 6.371 1 96.44 187 SER A CA 1
ATOM 1469 C C . SER A 1 187 ? 12.727 26.062 6.895 1 96.44 187 SER A C 1
ATOM 1471 O O . SER A 1 187 ? 11.5 26 6.762 1 96.44 187 SER A O 1
ATOM 1473 N N . ASP A 1 188 ? 13.453 27 7.551 1 91.94 188 ASP A N 1
ATOM 1474 C CA . ASP A 1 188 ? 12.719 28.172 8.047 1 91.94 188 ASP A CA 1
ATOM 1475 C C . ASP A 1 188 ? 12.211 29.031 6.891 1 91.94 188 ASP A C 1
ATOM 1477 O O . ASP A 1 188 ? 12.797 29.016 5.805 1 91.94 188 ASP A O 1
ATOM 1481 N N . VAL A 1 189 ? 11.078 29.406 7.086 1 77.25 189 VAL A N 1
ATOM 1482 C CA . VAL A 1 189 ? 10.555 30.312 6.066 1 77.25 189 VAL A CA 1
ATOM 1483 C C . VAL A 1 189 ? 11.43 31.562 5.988 1 77.25 189 VAL A C 1
ATOM 1485 O O . VAL A 1 189 ? 11.562 32.281 6.973 1 77.25 189 VAL A O 1
ATOM 1488 N N . LYS A 1 190 ? 12.766 31.469 5.48 1 59.78 190 LYS A N 1
ATOM 1489 C CA . LYS A 1 190 ? 13.594 32.656 5.352 1 59.78 190 LYS A CA 1
ATOM 1490 C C . LYS A 1 190 ? 12.734 33.875 5.039 1 59.78 190 LYS A C 1
ATOM 1492 O O . LYS A 1 190 ? 11.984 33.906 4.062 1 59.78 190 LYS A O 1
ATOM 1497 N N . ARG A 1 191 ? 12.422 34.469 6.105 1 51.16 191 ARG A N 1
ATOM 1498 C CA . ARG A 1 191 ? 12.008 35.812 5.816 1 51.16 191 ARG A CA 1
ATOM 1499 C C . ARG A 1 191 ? 12.984 36.5 4.871 1 51.16 191 ARG A C 1
ATOM 1501 O O . ARG A 1 191 ? 14.195 36.531 5.117 1 51.16 191 ARG A O 1
ATOM 1508 N N . GLU A 1 192 ? 12.789 36.25 3.578 1 46.44 192 GLU A N 1
ATOM 1509 C CA . GLU A 1 192 ? 13.57 37.188 2.801 1 46.44 192 GLU A CA 1
ATOM 1510 C C . GLU A 1 192 ? 13.742 38.5 3.553 1 46.44 192 GLU A C 1
ATOM 1512 O O . GLU A 1 192 ? 12.758 39.188 3.875 1 46.44 192 GLU A O 1
ATOM 1517 N N . GLY A 1 193 ? 14.562 38.438 4.617 1 43.97 193 GLY A N 1
ATOM 1518 C CA . GLY A 1 193 ? 14.867 39.75 5.148 1 43.97 193 GLY A CA 1
ATOM 1519 C C . GLY A 1 193 ? 14.914 40.844 4.078 1 43.97 193 GLY A C 1
ATOM 1520 O O . GLY A 1 193 ? 15.062 40.531 2.893 1 43.97 193 GLY A O 1
ATOM 1521 N N . PRO A 1 194 ? 14.156 41.938 4.258 1 43.75 194 PRO A N 1
ATOM 1522 C CA . PRO A 1 194 ? 14.344 43.062 3.334 1 43.75 194 PRO A CA 1
ATOM 1523 C C . PRO A 1 194 ? 15.805 43.25 2.938 1 43.75 194 PRO A C 1
ATOM 1525 O O . PRO A 1 194 ? 16.688 43.25 3.801 1 43.75 194 PRO A O 1
ATOM 1528 N N . THR A 1 195 ? 16.359 42.469 2.035 1 42.66 195 THR A N 1
ATOM 1529 C CA . THR A 1 195 ? 17.641 42.969 1.525 1 42.66 195 THR A CA 1
ATOM 1530 C C . THR A 1 195 ? 17.672 44.469 1.522 1 42.66 195 THR A C 1
ATOM 1532 O O . THR A 1 195 ? 16.938 45.125 0.765 1 42.66 195 THR A O 1
ATOM 1535 N N . ASN A 1 196 ? 17.656 45.062 2.76 1 40.69 196 ASN A N 1
ATOM 1536 C CA . ASN A 1 196 ? 17.984 46.5 2.777 1 40.69 196 ASN A CA 1
ATOM 1537 C C . ASN A 1 196 ? 19.094 46.844 1.787 1 40.69 196 ASN A C 1
ATOM 1539 O O . ASN A 1 196 ? 20.25 46.438 1.976 1 40.69 196 ASN A O 1
ATOM 1543 N N . ILE A 1 197 ? 18.906 46.656 0.533 1 43.5 197 ILE A N 1
ATOM 1544 C CA . ILE A 1 197 ? 19.828 47.25 -0.439 1 43.5 197 ILE A CA 1
ATOM 1545 C C . ILE A 1 197 ? 20.172 48.688 -0.024 1 43.5 197 ILE A C 1
ATOM 1547 O O . ILE A 1 197 ? 19.312 49.562 -0.07 1 43.5 197 ILE A O 1
ATOM 1551 N N . ILE A 1 198 ? 20.797 48.938 1.206 1 41.72 198 ILE A N 1
ATOM 1552 C CA . ILE A 1 198 ? 21.375 50.25 1.463 1 41.72 198 ILE A CA 1
ATOM 1553 C C . ILE A 1 198 ? 22.25 50.656 0.286 1 41.72 198 ILE A C 1
ATOM 1555 O O . ILE A 1 198 ? 23.281 50.031 0.017 1 41.72 198 ILE A O 1
ATOM 1559 N N . TYR A 1 199 ? 21.641 51.156 -0.825 1 37.34 199 TYR A N 1
ATOM 1560 C CA . TYR A 1 199 ? 22.359 51.875 -1.875 1 37.34 199 TYR A CA 1
ATOM 1561 C C . TYR A 1 199 ? 23.234 52.969 -1.285 1 37.34 199 TYR A C 1
ATOM 1563 O O . TYR A 1 199 ? 22.734 53.906 -0.664 1 37.34 199 TYR A O 1
ATOM 1571 N N . GLU A 1 200 ? 24.297 52.656 -0.518 1 36.5 200 GLU A N 1
ATOM 1572 C CA . GLU A 1 200 ? 25.266 53.656 -0.118 1 36.5 200 GLU A CA 1
ATOM 1573 C C . GLU A 1 200 ? 25.609 54.594 -1.278 1 36.5 200 GLU A C 1
ATOM 1575 O O . GLU A 1 200 ? 26.062 54.125 -2.332 1 36.5 200 GLU A O 1
ATOM 1580 N N . SER A 1 201 ? 24.812 55.688 -1.423 1 36.66 201 SER A N 1
ATOM 1581 C CA . SER A 1 201 ? 25.078 56.812 -2.332 1 36.66 201 SER A CA 1
ATOM 1582 C C . SER A 1 201 ? 26.531 57.25 -2.25 1 36.66 201 SER A C 1
ATOM 1584 O O . SER A 1 201 ? 27.016 57.625 -1.177 1 36.66 201 SER A O 1
ATOM 1586 N N . ALA A 1 202 ? 27.469 56.781 -3.051 1 35.81 202 ALA A N 1
ATOM 1587 C CA . ALA A 1 202 ? 28.859 57.188 -3.174 1 35.81 202 ALA A CA 1
ATOM 1588 C C . ALA A 1 202 ? 28.969 58.719 -3.242 1 35.81 202 ALA A C 1
ATOM 1590 O O . ALA A 1 202 ? 28.219 59.375 -3.971 1 35.81 202 ALA A O 1
ATOM 1591 N N . PRO A 1 203 ? 29.562 59.469 -2.309 1 36.5 203 PRO A N 1
ATOM 1592 C CA . PRO A 1 203 ? 29.859 60.906 -2.354 1 36.5 203 PRO A CA 1
ATOM 1593 C C . PRO A 1 203 ? 30.469 61.344 -3.688 1 36.5 203 PRO A C 1
ATOM 1595 O O . PRO A 1 203 ? 31.141 60.562 -4.355 1 36.5 203 PRO A O 1
ATOM 1598 N N . GLN A 1 204 ? 29.75 62.25 -4.457 1 31.52 204 GLN A N 1
ATOM 1599 C CA . GLN A 1 204 ? 30.219 62.906 -5.676 1 31.52 204 GLN A CA 1
ATOM 1600 C C . GLN A 1 204 ? 31.531 63.656 -5.445 1 31.52 204 GLN A C 1
ATOM 1602 O O . GLN A 1 204 ? 31.609 64.562 -4.648 1 31.52 204 GLN A O 1
ATOM 1607 N N . LEU A 1 205 ? 32.625 63.062 -5.43 1 32.25 205 LEU A N 1
ATOM 1608 C CA . LEU A 1 205 ? 33.969 63.625 -5.359 1 32.25 205 LEU A CA 1
ATOM 1609 C C . LEU A 1 205 ? 34.156 64.688 -6.422 1 32.25 205 LEU A C 1
ATOM 1611 O O . LEU A 1 205 ? 35.281 65.125 -6.68 1 32.25 205 LEU A O 1
ATOM 1615 N N . LYS A 1 206 ? 33.031 65.312 -6.953 1 26.09 206 LYS A N 1
ATOM 1616 C CA . LYS A 1 206 ? 33.594 65.812 -8.195 1 26.09 206 LYS A CA 1
ATOM 1617 C C . LYS A 1 206 ? 34.906 66.562 -7.934 1 26.09 206 LYS A C 1
ATOM 1619 O O . LYS A 1 206 ? 35.188 66.938 -6.789 1 26.09 206 LYS A O 1
ATOM 1624 N N . ASP A 1 207 ? 35.281 67.312 -9.094 1 27.25 207 ASP A N 1
ATOM 1625 C CA . ASP A 1 207 ? 36.375 67.812 -9.922 1 27.25 207 ASP A CA 1
ATOM 1626 C C . ASP A 1 207 ? 37.094 68.938 -9.219 1 27.25 207 ASP A C 1
ATOM 1628 O O . ASP A 1 207 ? 36.469 69.75 -8.531 1 27.25 207 ASP A O 1
ATOM 1632 N N . HIS A 1 208 ? 38.312 68.688 -9.023 1 32.38 208 HIS A N 1
ATOM 1633 C CA . HIS A 1 208 ? 39.5 69.438 -8.602 1 32.38 208 HIS A CA 1
ATOM 1634 C C . HIS A 1 208 ? 39.594 70.812 -9.25 1 32.38 208 HIS A C 1
ATOM 1636 O O . HIS A 1 208 ? 40.656 71.375 -9.336 1 32.38 208 HIS A O 1
ATOM 1642 N N . THR A 1 209 ? 38.531 71.188 -9.891 1 27.59 209 THR A N 1
ATOM 1643 C CA . THR A 1 209 ? 38.969 72.25 -10.773 1 27.59 209 THR A CA 1
ATOM 1644 C C . THR A 1 209 ? 39.719 73.312 -9.992 1 27.59 209 THR A C 1
ATOM 1646 O O . THR A 1 209 ? 39.281 73.75 -8.922 1 27.59 209 THR A O 1
ATOM 1649 N N . LYS A 1 210 ? 40.844 73.625 -10.539 1 29.89 210 LYS A N 1
ATOM 1650 C CA . LYS A 1 210 ? 41.938 74.562 -10.375 1 29.89 210 LYS A CA 1
ATOM 1651 C C . LYS A 1 210 ? 41.406 76 -10.125 1 29.89 210 LYS A C 1
ATOM 1653 O O . LYS A 1 210 ? 40.438 76.438 -10.766 1 29.89 210 LYS A O 1
ATOM 1658 N N . VAL A 1 211 ? 41.75 76.438 -8.93 1 29.67 211 VAL A N 1
ATOM 1659 C CA . VAL A 1 211 ? 41.594 77.812 -8.391 1 29.67 211 VAL A CA 1
ATOM 1660 C C . VAL A 1 211 ? 41.906 78.812 -9.477 1 29.67 211 VAL A C 1
ATOM 1662 O O . VAL A 1 211 ? 42.906 78.688 -10.188 1 29.67 211 VAL A O 1
ATOM 1665 N N . PRO A 1 212 ? 41.062 79.812 -9.586 1 27.31 212 PRO A N 1
ATOM 1666 C CA . PRO A 1 212 ? 40.781 80.938 -10.461 1 27.31 212 PRO A CA 1
ATOM 1667 C C . PRO A 1 212 ? 41.969 81.938 -10.57 1 27.31 212 PRO A C 1
ATOM 1669 O O . PRO A 1 212 ? 42.469 82.375 -9.555 1 27.31 212 PRO A O 1
ATOM 1672 N N . GLY A 1 213 ? 42.906 81.562 -11.547 1 24.28 213 GLY A N 1
ATOM 1673 C CA . GLY A 1 213 ? 43.969 82.5 -11.773 1 24.28 213 GLY A CA 1
ATOM 1674 C C . GLY A 1 213 ? 43.469 83.938 -11.695 1 24.28 213 GLY A C 1
ATOM 1675 O O . GLY A 1 213 ? 44.188 84.812 -11.188 1 24.28 213 GLY A O 1
ATOM 1676 N N . THR A 1 214 ? 42.688 84.312 -12.766 1 24.16 214 THR A N 1
ATOM 1677 C CA . THR A 1 214 ? 43.094 85.438 -13.562 1 24.16 214 THR A CA 1
ATOM 1678 C C . THR A 1 214 ? 42.969 86.75 -12.773 1 24.16 214 THR A C 1
ATOM 1680 O O . THR A 1 214 ? 43.906 87.5 -12.664 1 24.16 214 THR A O 1
ATOM 1683 N N . GLY A 1 215 ? 42.344 87.688 -13.43 1 22.02 215 GLY A N 1
ATOM 1684 C CA . GLY A 1 215 ? 42.688 89.062 -13.945 1 22.02 215 GLY A CA 1
ATOM 1685 C C . GLY A 1 215 ? 42.531 90.125 -12.922 1 22.02 215 GLY A C 1
ATOM 1686 O O . GLY A 1 215 ? 41.969 89.938 -11.844 1 22.02 215 GLY A O 1
ATOM 1687 N N . SER A 1 216 ? 42.531 91.375 -13.461 1 24.36 216 SER A N 1
ATOM 1688 C CA . SER A 1 216 ? 43.031 92.75 -13.383 1 24.36 216 SER A CA 1
ATOM 1689 C C . SER A 1 216 ? 42.219 93.562 -12.383 1 24.36 216 SER A C 1
ATOM 1691 O O . SER A 1 216 ? 42.781 94.438 -11.688 1 24.36 216 SER A O 1
ATOM 1693 N N . GLY A 1 217 ? 40.969 93.875 -12.672 1 20.53 217 GLY A N 1
ATOM 1694 C CA . GLY A 1 217 ? 40.781 95.312 -12.891 1 20.53 217 GLY A CA 1
ATOM 1695 C C . GLY A 1 217 ? 40.688 96.125 -11.602 1 20.53 217 GLY A C 1
ATOM 1696 O O . GLY A 1 217 ? 41.406 97.125 -11.43 1 20.53 217 GLY A O 1
ATOM 1697 N N . ALA A 1 218 ? 39.5 96.375 -11.047 1 20.11 218 ALA A N 1
ATOM 1698 C CA . ALA A 1 218 ? 38.969 97.75 -11.055 1 20.11 218 ALA A CA 1
ATOM 1699 C C . ALA A 1 218 ? 39.281 98.5 -9.742 1 20.11 218 ALA A C 1
ATOM 1701 O O . ALA A 1 218 ? 39.688 99.625 -9.742 1 20.11 218 ALA A O 1
ATOM 1702 N N . TYR A 1 219 ? 38.5 98.375 -8.695 1 20.48 219 TYR A N 1
ATOM 1703 C CA . TYR A 1 219 ? 37.969 99.625 -8.133 1 20.48 219 TYR A CA 1
ATOM 1704 C C . TYR A 1 219 ? 39.031 100.312 -7.305 1 20.48 219 TYR A C 1
ATOM 1706 O O . TYR A 1 219 ? 40 99.688 -6.84 1 20.48 219 TYR A O 1
ATOM 1714 N N . ASP A 1 220 ? 38.688 101.625 -7.059 1 21.88 220 ASP A N 1
ATOM 1715 C CA . ASP A 1 220 ? 38.906 103 -6.707 1 21.88 220 ASP A CA 1
ATOM 1716 C C . ASP A 1 220 ? 39.406 103.125 -5.262 1 21.88 220 ASP A C 1
ATOM 1718 O O . ASP A 1 220 ? 40.406 103.812 -5.004 1 21.88 220 ASP A O 1
ATOM 1722 N N . PHE A 1 221 ? 38.5 103.5 -4.246 1 22.17 221 PHE A N 1
ATOM 1723 C CA . PHE A 1 221 ? 38.312 104.75 -3.549 1 22.17 221 PHE A CA 1
ATOM 1724 C C . PHE A 1 221 ? 39.125 104.75 -2.252 1 22.17 221 PHE A C 1
ATOM 1726 O O . PHE A 1 221 ? 39.844 105.75 -1.983 1 22.17 221 PHE A O 1
ATOM 1733 N N . GLY A 1 222 ? 38.531 104.5 -1.104 1 21.08 222 GLY A N 1
ATOM 1734 C CA . GLY A 1 222 ? 38.594 105.438 -0.017 1 21.08 222 GLY A CA 1
ATOM 1735 C C . GLY A 1 222 ? 39.969 105.562 0.602 1 21.08 222 GLY A C 1
ATOM 1736 O O . GLY A 1 222 ? 40.812 104.688 0.417 1 21.08 222 GLY A O 1
ATOM 1737 N N . THR A 1 223 ? 40 106.625 1.528 1 21.78 223 THR A N 1
ATOM 1738 C CA . THR A 1 223 ? 40.156 107.625 2.609 1 21.78 223 THR A CA 1
ATOM 1739 C C . THR A 1 223 ? 40.719 106.938 3.859 1 21.78 223 THR A C 1
ATOM 1741 O O . THR A 1 223 ? 40.75 105.75 3.951 1 21.78 223 THR A O 1
ATOM 1744 N N . GLY A 1 224 ? 39.938 107.438 4.895 1 19.64 224 GLY A N 1
ATOM 1745 C CA . GLY A 1 224 ? 39.625 107.75 6.27 1 19.64 224 GLY A CA 1
ATOM 1746 C C . GLY A 1 224 ? 39.375 106.562 7.152 1 19.64 224 GLY A C 1
ATOM 1747 O O . GLY A 1 224 ? 39 105.5 6.664 1 19.64 224 GLY A O 1
ATOM 1748 N N . MET B 1 1 ? -46.25 0.853 53.969 1 27.61 1 MET B N 1
ATOM 1749 C CA . MET B 1 1 ? -46.375 0.82 52.531 1 27.61 1 MET B CA 1
ATOM 1750 C C . MET B 1 1 ? -45.062 1.144 51.844 1 27.61 1 MET B C 1
ATOM 1752 O O . MET B 1 1 ? -44.656 2.303 51.781 1 27.61 1 MET B O 1
ATOM 1756 N N . SER B 1 2 ? -43.969 0.243 52.062 1 31.69 2 SER B N 1
ATOM 1757 C CA . SER B 1 2 ? -42.5 0.174 51.938 1 31.69 2 SER B CA 1
ATOM 1758 C C . SER B 1 2 ? -42.062 0.226 50.469 1 31.69 2 SER B C 1
ATOM 1760 O O . SER B 1 2 ? -42.562 -0.553 49.656 1 31.69 2 SER B O 1
ATOM 1762 N N . HIS B 1 3 ? -41.844 1.429 49.969 1 29.67 3 HIS B N 1
ATOM 1763 C CA . HIS B 1 3 ? -41.438 1.848 48.625 1 29.67 3 HIS B CA 1
ATOM 1764 C C . HIS B 1 3 ? -40.188 1.115 48.156 1 29.67 3 HIS B C 1
ATOM 1766 O O . HIS B 1 3 ? -39.125 1.207 48.812 1 29.67 3 HIS B O 1
ATOM 1772 N N . ASP B 1 4 ? -40.281 -0.143 47.625 1 29.31 4 ASP B N 1
ATOM 1773 C CA . ASP B 1 4 ? -39.312 -1.109 47.094 1 29.31 4 ASP B CA 1
ATOM 1774 C C . ASP B 1 4 ? -38.531 -0.52 45.906 1 29.31 4 ASP B C 1
ATOM 1776 O O . ASP B 1 4 ? -39.125 -0.141 44.906 1 29.31 4 ASP B O 1
ATOM 1780 N N . HIS B 1 5 ? -37.5 0.302 46.219 1 30.22 5 HIS B N 1
ATOM 1781 C CA . HIS B 1 5 ? -36.562 0.904 45.281 1 30.22 5 HIS B CA 1
ATOM 1782 C C . HIS B 1 5 ? -35.938 -0.15 44.375 1 30.22 5 HIS B C 1
ATOM 1784 O O . HIS B 1 5 ? -35.312 -1.094 44.844 1 30.22 5 HIS B O 1
ATOM 1790 N N . GLN B 1 6 ? -36.625 -0.532 43.25 1 27.72 6 GLN B N 1
ATOM 1791 C CA . GLN B 1 6 ? -36.219 -1.459 42.219 1 27.72 6 GLN B CA 1
ATOM 1792 C C . GLN B 1 6 ? -34.875 -1.051 41.594 1 27.72 6 GLN B C 1
ATOM 1794 O O . GLN B 1 6 ? -34.719 0.059 41.094 1 27.72 6 GLN B O 1
ATOM 1799 N N . HIS B 1 7 ? -33.719 -1.535 42.188 1 30.34 7 HIS B N 1
ATOM 1800 C CA . HIS B 1 7 ? -32.344 -1.4 41.75 1 30.34 7 HIS B CA 1
ATOM 1801 C C . HIS B 1 7 ? -32.188 -1.862 40.281 1 30.34 7 HIS B C 1
ATOM 1803 O O . HIS B 1 7 ? -32.5 -3.014 39.969 1 30.34 7 HIS B O 1
ATOM 1809 N N . CYS B 1 8 ? -32.562 -0.994 39.344 1 30.58 8 CYS B N 1
ATOM 1810 C CA . CYS B 1 8 ? -32.312 -1.215 37.906 1 30.58 8 CYS B CA 1
ATOM 1811 C C . CYS B 1 8 ? -30.859 -1.587 37.688 1 30.58 8 CYS B C 1
ATOM 1813 O O . CYS B 1 8 ? -29.953 -0.811 38 1 30.58 8 CYS B O 1
ATOM 1815 N N . GLY B 1 9 ? -30.516 -2.848 38 1 27.11 9 GLY B N 1
ATOM 1816 C CA . GLY B 1 9 ? -29.234 -3.449 37.656 1 27.11 9 GLY B CA 1
ATOM 1817 C C . GLY B 1 9 ? -28.812 -3.234 36.219 1 27.11 9 GLY B C 1
ATOM 1818 O O . GLY B 1 9 ? -29.469 -3.701 35.312 1 27.11 9 GLY B O 1
ATOM 1819 N N . HIS B 1 10 ? -28.297 -2.023 35.938 1 30.16 10 HIS B N 1
ATOM 1820 C CA . HIS B 1 10 ? -27.688 -1.721 34.656 1 30.16 10 HIS B CA 1
ATOM 1821 C C . HIS B 1 10 ? -26.703 -2.811 34.25 1 30.16 10 HIS B C 1
ATOM 1823 O O . HIS B 1 10 ? -25.734 -3.088 34.969 1 30.16 10 HIS B O 1
ATOM 1829 N N . GLU B 1 11 ? -27.219 -3.91 33.656 1 30.86 11 GLU B N 1
ATOM 1830 C CA . GLU B 1 11 ? -26.375 -4.895 33 1 30.86 11 GLU B CA 1
ATOM 1831 C C . GLU B 1 11 ? -25.422 -4.219 32 1 30.86 11 GLU B C 1
ATOM 1833 O O . GLU B 1 11 ? -25.859 -3.49 31.109 1 30.86 11 GLU B O 1
ATOM 1838 N N . HIS B 1 12 ? -24.266 -3.801 32.531 1 31.45 12 HIS B N 1
ATOM 1839 C CA . HIS B 1 12 ? -23.141 -3.408 31.688 1 31.45 12 HIS B CA 1
ATOM 1840 C C . HIS B 1 12 ? -22.875 -4.438 30.594 1 31.45 12 HIS B C 1
ATOM 1842 O O . HIS B 1 12 ? -22.469 -5.57 30.891 1 31.45 12 HIS B O 1
ATOM 1848 N N . HIS B 1 13 ? -23.688 -4.48 29.547 1 31.08 13 HIS B N 1
ATOM 1849 C CA . HIS B 1 13 ? -23.281 -5.223 28.359 1 31.08 13 HIS B CA 1
ATOM 1850 C C . HIS B 1 13 ? -21.844 -4.902 27.953 1 31.08 13 HIS B C 1
ATOM 1852 O O . HIS B 1 13 ? -21.531 -3.75 27.672 1 31.08 13 HIS B O 1
ATOM 1858 N N . ASP B 1 14 ? -20.891 -5.559 28.562 1 30.02 14 ASP B N 1
ATOM 1859 C CA . ASP B 1 14 ? -19.531 -5.613 28.062 1 30.02 14 ASP B CA 1
ATOM 1860 C C . ASP B 1 14 ? -19.5 -5.887 26.562 1 30.02 14 ASP B C 1
ATOM 1862 O O . ASP B 1 14 ? -19.969 -6.934 26.109 1 30.02 14 ASP B O 1
ATOM 1866 N N . HIS B 1 15 ? -19.906 -4.902 25.781 1 31.7 15 HIS B N 1
ATOM 1867 C CA . HIS B 1 15 ? -19.562 -5.008 24.375 1 31.7 15 HIS B CA 1
ATOM 1868 C C . HIS B 1 15 ? -18.172 -5.613 24.188 1 31.7 15 HIS B C 1
ATOM 1870 O O . HIS B 1 15 ? -17.188 -5.07 24.688 1 31.7 15 HIS B O 1
ATOM 1876 N N . GLY B 1 16 ? -18.062 -6.961 24.297 1 28.81 16 GLY B N 1
ATOM 1877 C CA . GLY B 1 16 ? -16.922 -7.742 23.859 1 28.81 16 GLY B CA 1
ATOM 1878 C C . GLY B 1 16 ? -16.297 -7.203 22.578 1 28.81 16 GLY B C 1
ATOM 1879 O O . GLY B 1 16 ? -16.984 -6.977 21.594 1 28.81 16 GLY B O 1
ATOM 1880 N N . GLY B 1 17 ? -15.469 -6.23 22.719 1 30.02 17 GLY B N 1
ATOM 1881 C CA . GLY B 1 17 ? -14.547 -5.828 21.672 1 30.02 17 GLY B CA 1
ATOM 1882 C C . GLY B 1 17 ? -14.055 -6.988 20.844 1 30.02 17 GLY B C 1
ATOM 1883 O O . GLY B 1 17 ? -13.492 -7.949 21.359 1 30.02 17 GLY B O 1
ATOM 1884 N N . ASP B 1 18 ? -14.852 -7.441 19.844 1 33.19 18 ASP B N 1
ATOM 1885 C CA . ASP B 1 18 ? -14.359 -8.383 18.844 1 33.19 18 ASP B CA 1
ATOM 1886 C C . ASP B 1 18 ? -12.891 -8.117 18.516 1 33.19 18 ASP B C 1
ATOM 1888 O O . ASP B 1 18 ? -12.57 -7.156 17.812 1 33.19 18 ASP B O 1
ATOM 1892 N N . ASP B 1 19 ? -12.047 -8.258 19.5 1 33.78 19 ASP B N 1
ATOM 1893 C CA . ASP B 1 19 ? -10.633 -8.445 19.172 1 33.78 19 ASP B CA 1
ATOM 1894 C C . ASP B 1 19 ? -10.469 -9.406 18 1 33.78 19 ASP B C 1
ATOM 1896 O O . ASP B 1 19 ? -10.844 -10.578 18.094 1 33.78 19 ASP B O 1
ATOM 1900 N N . ASP B 1 20 ? -10.672 -8.945 16.859 1 36.5 20 ASP B N 1
ATOM 1901 C CA . ASP B 1 20 ? -10.211 -9.734 15.727 1 36.5 20 ASP B CA 1
ATOM 1902 C C . ASP B 1 20 ? -8.852 -10.375 16.016 1 36.5 20 ASP B C 1
ATOM 1904 O O . ASP B 1 20 ? -7.812 -9.852 15.617 1 36.5 20 ASP B O 1
ATOM 1908 N N . HIS B 1 21 ? -8.633 -10.781 17.281 1 37.19 21 HIS B N 1
ATOM 1909 C CA . HIS B 1 21 ? -7.598 -11.797 17.469 1 37.19 21 HIS B CA 1
ATOM 1910 C C . HIS B 1 21 ? -7.797 -12.961 16.5 1 37.19 21 HIS B C 1
ATOM 1912 O O . HIS B 1 21 ? -8.82 -13.648 16.562 1 37.19 21 HIS B O 1
ATOM 1918 N N . LEU B 1 22 ? -7.219 -12.914 15.383 1 37.28 22 LEU B N 1
ATOM 1919 C CA . LEU B 1 22 ? -7.121 -14.25 14.805 1 37.28 22 LEU B CA 1
ATOM 1920 C C . LEU B 1 22 ? -6.688 -15.273 15.852 1 37.28 22 LEU B C 1
ATOM 1922 O O . LEU B 1 22 ? -5.664 -15.086 16.516 1 37.28 22 LEU B O 1
ATOM 1926 N N . LYS B 1 23 ? -7.504 -16.016 16.625 1 36.94 23 LYS B N 1
ATOM 1927 C CA . LYS B 1 23 ? -7.121 -17.156 17.453 1 36.94 23 LYS B CA 1
ATOM 1928 C C . LYS B 1 23 ? -6.02 -17.984 16.781 1 36.94 23 LYS B C 1
ATOM 1930 O O . LYS B 1 23 ? -6.059 -18.219 15.57 1 36.94 23 LYS B O 1
ATOM 1935 N N . PRO B 1 24 ? -4.945 -18.438 17.391 1 35.91 24 PRO B N 1
ATOM 1936 C CA . PRO B 1 24 ? -4.027 -19.484 16.922 1 35.91 24 PRO B CA 1
ATOM 1937 C C . PRO B 1 24 ? -4.754 -20.719 16.422 1 35.91 24 PRO B C 1
ATOM 1939 O O . PRO B 1 24 ? -5.602 -21.281 17.125 1 35.91 24 PRO B O 1
ATOM 1942 N N . GLY B 1 25 ? -4.797 -20.953 15 1 43.97 25 GLY B N 1
ATOM 1943 C CA . GLY B 1 25 ? -5.461 -22 14.25 1 43.97 25 GLY B CA 1
ATOM 1944 C C . GLY B 1 25 ? -6.613 -21.5 13.406 1 43.97 25 GLY B C 1
ATOM 1945 O O . GLY B 1 25 ? -6.957 -22.109 12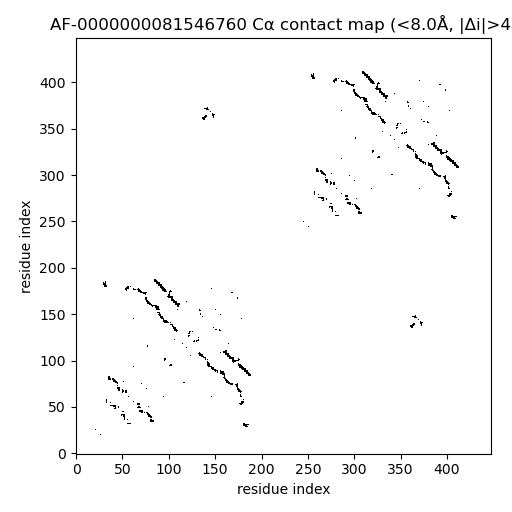.391 1 43.97 25 GLY B O 1
ATOM 1946 N N . GLU B 1 26 ? -7.539 -20.672 13.906 1 41.19 26 GLU B N 1
ATOM 1947 C CA . GLU B 1 26 ? -8.719 -20.109 13.258 1 41.19 26 GLU B CA 1
ATOM 1948 C C . GLU B 1 26 ? -8.328 -19.016 12.266 1 41.19 26 GLU B C 1
ATOM 1950 O O . GLU B 1 26 ? -7.512 -18.141 12.578 1 41.19 26 GLU B O 1
ATOM 1955 N N . GLY B 1 27 ? -8.422 -19.125 10.93 1 54.56 27 GLY B N 1
ATOM 1956 C CA . GLY B 1 27 ? -8.086 -18.25 9.82 1 54.56 27 GLY B CA 1
ATOM 1957 C C . GLY B 1 27 ? -6.906 -18.75 9.008 1 54.56 27 GLY B C 1
ATOM 1958 O O . GLY B 1 27 ? -6.672 -18.266 7.895 1 54.56 27 GLY B O 1
ATOM 1959 N N . GLN B 1 28 ? -6.062 -19.531 9.789 1 60.62 28 GLN B N 1
ATOM 1960 C CA . GLN B 1 28 ? -4.949 -20.156 9.07 1 60.62 28 GLN B CA 1
ATOM 1961 C C . GLN B 1 28 ? -5.453 -21.094 7.98 1 60.62 28 GLN B C 1
ATOM 1963 O O . GLN B 1 28 ? -4.777 -21.281 6.965 1 60.62 28 GLN B O 1
ATOM 1968 N N . GLN B 1 29 ? -6.723 -21.562 8.188 1 69.69 29 GLN B N 1
ATOM 1969 C CA . GLN B 1 29 ? -7.25 -22.5 7.215 1 69.69 29 GLN B CA 1
ATOM 1970 C C . GLN B 1 29 ? -7.457 -21.844 5.855 1 69.69 29 GLN B C 1
ATOM 1972 O O . GLN B 1 29 ? -7.531 -22.516 4.828 1 69.69 29 GLN B O 1
ATOM 1977 N N . ASP B 1 30 ? -7.344 -20.609 5.816 1 90.44 30 ASP B N 1
ATOM 1978 C CA . ASP B 1 30 ? -7.648 -19.922 4.566 1 90.44 30 ASP B CA 1
ATOM 1979 C C . ASP B 1 30 ? -6.367 -19.562 3.818 1 90.44 30 ASP B C 1
ATOM 1981 O O . ASP B 1 30 ? -6.422 -19.047 2.701 1 90.44 30 ASP B O 1
ATOM 1985 N N . PHE B 1 31 ? -5.281 -19.984 4.449 1 95.5 31 PHE B N 1
ATOM 1986 C CA . PHE B 1 31 ? -4.031 -19.75 3.74 1 95.5 31 PHE B CA 1
ATOM 1987 C C . PHE B 1 31 ? -3.777 -20.828 2.701 1 95.5 31 PHE B C 1
ATOM 1989 O O . PHE B 1 31 ? -3.953 -22.016 2.982 1 95.5 31 PHE B O 1
ATOM 1996 N N . LEU B 1 32 ? -3.316 -20.484 1.574 1 98.12 32 LEU B N 1
ATOM 1997 C CA . LEU B 1 32 ? -3.385 -21.375 0.412 1 98.12 32 LEU B CA 1
ATOM 1998 C C . LEU B 1 32 ? -2.029 -22 0.131 1 98.12 32 LEU B C 1
ATOM 2000 O O . LEU B 1 32 ? -1.833 -22.625 -0.92 1 98.12 32 LEU B O 1
ATOM 2004 N N . TYR B 1 33 ? -1.128 -21.891 1.057 1 98.44 33 TYR B N 1
ATOM 2005 C CA . TYR B 1 33 ? 0.207 -22.438 0.836 1 98.44 33 TYR B CA 1
ATOM 2006 C C . TYR B 1 33 ? 0.131 -23.875 0.317 1 98.44 33 TYR B C 1
ATOM 2008 O O . TYR B 1 33 ? 0.761 -24.203 -0.689 1 98.44 33 TYR B O 1
ATOM 2016 N N . ALA B 1 34 ? -0.597 -24.688 0.922 1 97.56 34 ALA B N 1
ATOM 2017 C CA . ALA B 1 34 ? -0.664 -26.125 0.606 1 97.56 34 ALA B CA 1
ATOM 2018 C C . ALA B 1 34 ? -1.41 -26.359 -0.704 1 97.56 34 ALA B C 1
ATOM 2020 O O . ALA B 1 34 ? -1.44 -27.484 -1.215 1 97.56 34 ALA B O 1
ATOM 2021 N N . LYS B 1 35 ? -2.01 -25.281 -1.207 1 98.12 35 LYS B N 1
ATOM 2022 C CA . LYS B 1 35 ? -2.828 -25.422 -2.408 1 98.12 35 LYS B CA 1
ATOM 2023 C C . LYS B 1 35 ? -2.117 -24.844 -3.627 1 98.12 35 LYS B C 1
ATOM 2025 O O . LYS B 1 35 ? -2.709 -24.734 -4.703 1 98.12 35 LYS B O 1
ATOM 2030 N N . ILE B 1 36 ? -0.91 -24.422 -3.457 1 98.69 36 ILE B N 1
ATOM 2031 C CA . ILE B 1 36 ? -0.096 -23.906 -4.551 1 98.69 36 ILE B CA 1
ATOM 2032 C C . ILE B 1 36 ? 0.791 -25.016 -5.105 1 98.69 36 ILE B C 1
ATOM 2034 O O . ILE B 1 36 ? 1.381 -25.781 -4.344 1 98.69 36 ILE B O 1
ATOM 2038 N N . ASP B 1 37 ? 0.771 -25.172 -6.41 1 98.44 37 ASP B N 1
ATOM 2039 C CA . ASP B 1 37 ? 1.751 -26.031 -7.074 1 98.44 37 ASP B CA 1
ATOM 2040 C C . ASP B 1 37 ? 3.125 -25.359 -7.113 1 98.44 37 ASP B C 1
ATOM 2042 O O . ASP B 1 37 ? 3.514 -24.781 -8.133 1 98.44 37 ASP B O 1
ATOM 2046 N N . ARG B 1 38 ? 3.889 -25.484 -6.098 1 98.38 38 ARG B N 1
ATOM 2047 C CA . ARG B 1 38 ? 5.129 -24.75 -5.898 1 98.38 38 ARG B CA 1
ATOM 2048 C C . ARG B 1 38 ? 6.16 -25.109 -6.961 1 98.38 38 ARG B C 1
ATOM 2050 O O . ARG B 1 38 ? 6.973 -24.281 -7.363 1 98.38 38 ARG B O 1
ATOM 2057 N N . GLU B 1 39 ? 6.152 -26.297 -7.43 1 97.56 39 GLU B N 1
ATOM 2058 C CA . GLU B 1 39 ? 7.078 -26.734 -8.477 1 97.56 39 GLU B CA 1
ATOM 2059 C C . GLU B 1 39 ? 6.789 -26.031 -9.797 1 97.56 39 GLU B C 1
ATOM 2061 O O . GLU B 1 39 ? 7.68 -25.875 -10.633 1 97.56 39 GLU B O 1
ATOM 2066 N N . GLY B 1 40 ? 5.547 -25.672 -9.969 1 97.75 40 GLY B N 1
ATOM 2067 C CA . GLY B 1 40 ? 5.133 -25.016 -11.203 1 97.75 40 GLY B CA 1
ATOM 2068 C C . GLY B 1 40 ? 5.309 -23.516 -11.172 1 97.75 40 GLY B C 1
ATOM 2069 O O . GLY B 1 40 ? 5.09 -22.828 -12.18 1 97.75 40 GLY B O 1
ATOM 2070 N N . VAL B 1 41 ? 5.766 -22.938 -10.047 1 98.62 41 VAL B N 1
ATOM 2071 C CA . VAL B 1 41 ? 5.957 -21.5 -9.938 1 98.62 41 VAL B CA 1
ATOM 2072 C C . VAL B 1 41 ? 7.168 -21.078 -10.766 1 98.62 41 VAL B C 1
ATOM 2074 O O . VAL B 1 41 ? 8.234 -21.688 -10.68 1 98.62 41 VAL B O 1
ATOM 2077 N N . THR B 1 42 ? 6.996 -20.047 -11.602 1 97.94 42 THR B N 1
ATOM 2078 C CA . THR B 1 42 ? 8.086 -19.531 -12.422 1 97.94 42 THR B CA 1
ATOM 2079 C C . THR B 1 42 ? 8.203 -18.016 -12.273 1 97.94 42 THR B C 1
ATOM 2081 O O . THR B 1 42 ? 7.223 -17.344 -11.938 1 97.94 42 THR B O 1
ATOM 2084 N N . ALA B 1 43 ? 9.344 -17.516 -12.461 1 98.19 43 ALA B N 1
ATOM 2085 C CA . ALA B 1 43 ? 9.609 -16.078 -12.477 1 98.19 43 ALA B CA 1
ATOM 2086 C C . ALA B 1 43 ? 10.586 -15.719 -13.594 1 98.19 43 ALA B C 1
ATOM 2088 O O . ALA B 1 43 ? 11.664 -16.312 -13.703 1 98.19 43 ALA B O 1
ATOM 2089 N N . LEU B 1 44 ? 10.133 -14.82 -14.453 1 97.81 44 LEU B N 1
ATOM 2090 C CA . LEU B 1 44 ? 11.031 -14.32 -15.484 1 97.81 44 LEU B CA 1
ATOM 2091 C C . LEU B 1 44 ? 12.039 -13.336 -14.891 1 97.81 44 LEU B C 1
ATOM 2093 O O . LEU B 1 44 ? 11.734 -12.617 -13.938 1 97.81 44 LEU B O 1
ATOM 2097 N N . ASN B 1 45 ? 13.312 -13.375 -15.375 1 97.69 45 ASN B N 1
ATOM 2098 C CA . ASN B 1 45 ? 14.438 -12.523 -15 1 97.69 45 ASN B CA 1
ATOM 2099 C C . ASN B 1 45 ? 14.906 -12.797 -13.57 1 97.69 45 ASN B C 1
ATOM 2101 O O . ASN B 1 45 ? 15.484 -11.922 -12.922 1 97.69 45 ASN B O 1
ATOM 2105 N N . GLU B 1 46 ? 14.531 -13.922 -13.039 1 98.12 46 GLU B N 1
ATOM 2106 C CA . GLU B 1 46 ? 15.094 -14.258 -11.734 1 98.12 46 GLU B CA 1
ATOM 2107 C C . GLU B 1 46 ? 16.609 -14.477 -11.828 1 98.12 46 GLU B C 1
ATOM 2109 O O . GLU B 1 46 ? 17.094 -15.086 -12.781 1 98.12 46 GLU B O 1
ATOM 2114 N N . LYS B 1 47 ? 17.344 -13.961 -10.906 1 98.06 47 LYS B N 1
ATOM 2115 C CA . LYS B 1 47 ? 18.812 -14.023 -10.922 1 98.06 47 LYS B CA 1
ATOM 2116 C C . LYS B 1 47 ? 19.297 -15.469 -10.953 1 98.06 47 LYS B C 1
ATOM 2118 O O . LYS B 1 47 ? 20.266 -15.789 -11.641 1 98.06 47 LYS B O 1
ATOM 2123 N N . GLU B 1 48 ? 18.703 -16.312 -10.18 1 97.69 48 GLU B N 1
ATOM 2124 C CA . GLU B 1 48 ? 18.953 -17.75 -10.203 1 97.69 48 GLU B CA 1
ATOM 2125 C C . GLU B 1 48 ? 17.641 -18.531 -10.367 1 97.69 48 GLU B C 1
ATOM 2127 O O . GLU B 1 48 ? 16.625 -18.172 -9.781 1 97.69 48 GLU B O 1
ATOM 2132 N N . PRO B 1 49 ? 17.75 -19.547 -11.227 1 96.88 49 PRO B N 1
ATOM 2133 C CA . PRO B 1 49 ? 16.547 -20.344 -11.414 1 96.88 49 PRO B CA 1
ATOM 2134 C C . PRO B 1 49 ? 15.938 -20.828 -10.102 1 96.88 49 PRO B C 1
ATOM 2136 O O . PRO B 1 49 ? 16.672 -21.266 -9.203 1 96.88 49 PRO B O 1
ATOM 2139 N N . GLY B 1 50 ? 14.625 -20.703 -9.922 1 97.88 50 GLY B N 1
ATOM 2140 C CA . GLY B 1 50 ? 13.93 -21.25 -8.766 1 97.88 50 GLY B CA 1
ATOM 2141 C C . GLY B 1 50 ? 13.656 -20.203 -7.699 1 97.88 50 GLY B C 1
ATOM 2142 O O . GLY B 1 50 ? 12.898 -20.453 -6.762 1 97.88 50 GLY B O 1
ATOM 2143 N N . MET B 1 51 ? 14.289 -18.984 -7.844 1 98.5 51 MET B N 1
ATOM 2144 C CA . MET B 1 51 ? 14.133 -17.953 -6.828 1 98.5 51 MET B CA 1
ATOM 2145 C C . MET B 1 51 ? 12.664 -17.547 -6.688 1 98.5 51 MET B C 1
ATOM 2147 O O . MET B 1 51 ? 12.203 -17.234 -5.59 1 98.5 51 MET B O 1
ATOM 2151 N N . GLY B 1 52 ? 11.867 -17.562 -7.754 1 98.56 52 GLY B N 1
ATOM 2152 C CA . GLY B 1 52 ? 10.453 -17.25 -7.688 1 98.56 52 GLY B CA 1
ATOM 2153 C C . GLY B 1 52 ? 9.68 -18.188 -6.77 1 98.56 52 GLY B C 1
ATOM 2154 O O . GLY B 1 52 ? 8.898 -17.719 -5.934 1 98.56 52 GLY B O 1
ATOM 2155 N N . ALA B 1 53 ? 9.945 -19.453 -6.895 1 98.75 53 ALA B N 1
ATOM 2156 C CA . ALA B 1 53 ? 9.258 -20.453 -6.094 1 98.75 53 ALA B CA 1
ATOM 2157 C C . ALA B 1 53 ? 9.609 -20.312 -4.617 1 98.75 53 ALA B C 1
ATOM 2159 O O . ALA B 1 53 ? 8.797 -20.641 -3.744 1 98.75 53 ALA B O 1
ATOM 2160 N N . LYS B 1 54 ? 10.773 -19.781 -4.277 1 98.62 54 LYS B N 1
ATOM 2161 C CA . LYS B 1 54 ? 11.258 -19.656 -2.908 1 98.62 54 LYS B CA 1
ATOM 2162 C C . LYS B 1 54 ? 10.5 -18.578 -2.148 1 98.62 54 LYS B C 1
ATOM 2164 O O . LYS B 1 54 ? 10.586 -18.5 -0.922 1 98.62 54 LYS B O 1
ATOM 2169 N N . THR B 1 55 ? 9.758 -17.75 -2.895 1 98.88 55 THR B N 1
ATOM 2170 C CA . THR B 1 55 ? 8.969 -16.734 -2.225 1 98.88 55 THR B CA 1
ATOM 2171 C C . THR B 1 55 ? 7.715 -17.328 -1.602 1 98.88 55 THR B C 1
ATOM 2173 O O . THR B 1 55 ? 7.062 -16.703 -0.77 1 98.88 55 THR B O 1
ATOM 2176 N N . ILE B 1 56 ? 7.281 -18.516 -2.127 1 98.81 56 ILE B N 1
ATOM 2177 C CA . ILE B 1 56 ? 6.133 -19.234 -1.588 1 98.81 56 ILE B CA 1
ATOM 2178 C C . ILE B 1 56 ? 6.562 -20.047 -0.372 1 98.81 56 ILE B C 1
ATOM 2180 O O . ILE B 1 56 ? 7.227 -21.078 -0.513 1 98.81 56 ILE B O 1
ATOM 2184 N N . LYS B 1 57 ? 6.203 -19.547 0.833 1 98.19 57 LYS B N 1
ATOM 2185 C CA . LYS B 1 57 ? 6.586 -20.156 2.104 1 98.19 57 LYS B CA 1
ATOM 2186 C C . LYS B 1 57 ? 5.367 -20.359 3.002 1 98.19 57 LYS B C 1
ATOM 2188 O O . LYS B 1 57 ? 4.355 -19.672 2.854 1 98.19 57 LYS B O 1
ATOM 2193 N N . PRO B 1 58 ? 5.492 -21.406 3.9 1 97.19 58 PRO B N 1
ATOM 2194 C CA . PRO B 1 58 ? 4.453 -21.438 4.934 1 97.19 58 PRO B CA 1
ATOM 2195 C C . PRO B 1 58 ? 4.449 -20.188 5.805 1 97.19 58 PRO B C 1
ATOM 2197 O O . PRO B 1 58 ? 5.477 -19.531 5.945 1 97.19 58 PRO B O 1
ATOM 2200 N N . TRP B 1 59 ? 3.389 -19.938 6.359 1 96.25 59 TRP B N 1
ATOM 2201 C CA . TRP B 1 59 ? 3.193 -18.703 7.113 1 96.25 59 TRP B CA 1
ATOM 2202 C C . TRP B 1 59 ? 4.219 -18.578 8.234 1 96.25 59 TRP B C 1
ATOM 2204 O O . TRP B 1 59 ? 4.699 -17.469 8.523 1 96.25 59 TRP B O 1
ATOM 2214 N N . ASP B 1 60 ? 4.508 -19.641 8.844 1 96.12 60 ASP B N 1
ATOM 2215 C CA . ASP B 1 60 ? 5.406 -19.594 9.992 1 96.12 60 ASP B CA 1
ATOM 2216 C C . ASP B 1 60 ? 6.828 -19.234 9.562 1 96.12 60 ASP B C 1
ATOM 2218 O O . ASP B 1 60 ? 7.684 -18.953 10.406 1 96.12 60 ASP B O 1
ATOM 2222 N N . ARG B 1 61 ? 7.066 -19.219 8.227 1 97.75 61 ARG B N 1
ATOM 2223 C CA . ARG B 1 61 ? 8.375 -18.859 7.703 1 97.75 61 ARG B CA 1
ATOM 2224 C C . ARG B 1 61 ? 8.305 -17.531 6.938 1 97.75 61 ARG B C 1
ATOM 2226 O O . ARG B 1 61 ? 9.211 -17.219 6.164 1 97.75 61 ARG B O 1
ATOM 2233 N N . ARG B 1 62 ? 7.305 -16.734 7.172 1 97.75 62 ARG B N 1
ATOM 2234 C CA . ARG B 1 62 ? 7.043 -15.539 6.387 1 97.75 62 ARG B CA 1
ATOM 2235 C C . ARG B 1 62 ? 8.133 -14.492 6.598 1 97.75 62 ARG B C 1
ATOM 2237 O O . ARG B 1 62 ? 8.352 -13.633 5.742 1 97.75 62 ARG B O 1
ATOM 2244 N N . GLN B 1 63 ? 8.867 -14.641 7.688 1 97.62 63 GLN B N 1
ATOM 2245 C CA . GLN B 1 63 ? 9.883 -13.633 7.992 1 97.62 63 GLN B CA 1
ATOM 2246 C C . GLN B 1 63 ? 11.258 -14.062 7.508 1 97.62 63 GLN B C 1
ATOM 2248 O O . GLN B 1 63 ? 12.227 -13.305 7.602 1 97.62 63 GLN B O 1
ATOM 2253 N N . ASP B 1 64 ? 11.383 -15.273 6.953 1 98.31 64 ASP B N 1
ATOM 2254 C CA . ASP B 1 64 ? 12.656 -15.773 6.453 1 98.31 64 ASP B CA 1
ATOM 2255 C C . ASP B 1 64 ? 13.133 -14.961 5.25 1 98.31 64 ASP B C 1
ATOM 2257 O O . ASP B 1 64 ? 12.469 -14.938 4.211 1 98.31 64 ASP B O 1
ATOM 2261 N N . GLU B 1 65 ? 14.266 -14.312 5.309 1 98.19 65 GLU B N 1
ATOM 2262 C CA . GLU B 1 65 ? 14.789 -13.484 4.227 1 98.19 65 GLU B CA 1
ATOM 2263 C C . GLU B 1 65 ? 15.984 -14.148 3.549 1 98.19 65 GLU B C 1
ATOM 2265 O O . GLU B 1 65 ? 16.656 -13.523 2.723 1 98.19 65 GLU B O 1
ATOM 2270 N N . THR B 1 66 ? 16.266 -15.367 3.926 1 98.19 66 THR B N 1
ATOM 2271 C CA . THR B 1 66 ? 17.359 -16.078 3.273 1 98.19 66 THR B CA 1
ATOM 2272 C C . THR B 1 66 ? 16.906 -16.656 1.939 1 98.19 66 THR B C 1
ATOM 2274 O O . THR B 1 66 ? 17.734 -16.938 1.066 1 98.19 66 THR B O 1
ATOM 2277 N N . ALA B 1 67 ? 15.648 -16.953 1.804 1 98.06 67 ALA B N 1
ATOM 2278 C CA . ALA B 1 67 ? 15.031 -17.375 0.55 1 98.06 67 ALA B CA 1
ATOM 2279 C C . ALA B 1 67 ? 14.188 -16.25 -0.047 1 98.06 67 ALA B C 1
ATOM 2281 O O . ALA B 1 67 ? 13.281 -15.727 0.606 1 98.06 67 ALA B O 1
ATOM 2282 N N . TYR B 1 68 ? 14.539 -15.805 -1.245 1 98.75 68 TYR B N 1
ATOM 2283 C CA . TYR B 1 68 ? 13.883 -14.656 -1.856 1 98.75 68 TYR B CA 1
ATOM 2284 C C . TYR B 1 68 ? 14.031 -14.68 -3.373 1 98.75 68 TYR B C 1
ATOM 2286 O O . TYR B 1 68 ? 14.773 -15.5 -3.914 1 98.75 68 TYR B O 1
ATOM 2294 N N . LEU B 1 69 ? 13.234 -13.898 -4.086 1 98.88 69 LEU B N 1
ATOM 2295 C CA . LEU B 1 69 ? 13.398 -13.602 -5.504 1 98.88 69 LEU B CA 1
ATOM 2296 C C . LEU B 1 69 ? 14.156 -12.297 -5.699 1 98.88 69 LEU B C 1
ATOM 2298 O O . LEU B 1 69 ? 13.836 -11.281 -5.078 1 98.88 69 LEU B O 1
ATOM 2302 N N . GLU B 1 70 ? 15.18 -12.305 -6.426 1 98.69 70 GLU B N 1
ATOM 2303 C CA . GLU B 1 70 ? 15.844 -11.102 -6.922 1 98.69 70 GLU B CA 1
ATOM 2304 C C . GLU B 1 70 ? 16 -11.141 -8.438 1 98.69 70 GLU B C 1
ATOM 2306 O O . GLU B 1 70 ? 16.391 -12.172 -9 1 98.69 70 GLU B O 1
ATOM 2311 N N . THR B 1 71 ? 15.578 -10.07 -9.094 1 98.31 71 THR B N 1
ATOM 2312 C CA . THR B 1 71 ? 15.695 -10.031 -10.547 1 98.31 71 THR B CA 1
ATOM 2313 C C . THR B 1 71 ? 17.156 -9.812 -10.969 1 98.31 71 THR B C 1
ATOM 2315 O O . THR B 1 71 ? 17.969 -9.375 -10.156 1 98.31 71 THR B O 1
ATOM 2318 N N . ASP B 1 72 ? 17.422 -10.172 -12.242 1 91.94 72 ASP B N 1
ATOM 2319 C CA . ASP B 1 72 ? 18.781 -10.07 -12.789 1 91.94 72 ASP B CA 1
ATOM 2320 C C . ASP B 1 72 ? 18.891 -8.875 -13.734 1 91.94 72 ASP B C 1
ATOM 2322 O O . ASP B 1 72 ? 18.312 -8.883 -14.82 1 91.94 72 ASP B O 1
ATOM 2326 N N . ALA B 1 73 ? 19.781 -8.016 -13.516 1 81.12 73 ALA B N 1
ATOM 2327 C CA . ALA B 1 73 ? 20.188 -6.898 -14.359 1 81.12 73 ALA B CA 1
ATOM 2328 C C . ALA B 1 73 ? 19.016 -5.98 -14.68 1 81.12 73 ALA B C 1
ATOM 2330 O O . ALA B 1 73 ? 19.203 -4.828 -15.078 1 81.12 73 ALA B O 1
ATOM 2331 N N . ASP B 1 74 ? 17.734 -6.43 -14.641 1 91.25 74 ASP B N 1
ATOM 2332 C CA . ASP B 1 74 ? 16.531 -5.629 -14.797 1 91.25 74 ASP B CA 1
ATOM 2333 C C . ASP B 1 74 ? 15.641 -5.734 -13.555 1 91.25 74 ASP B C 1
ATOM 2335 O O . ASP B 1 74 ? 15.648 -6.754 -12.859 1 91.25 74 ASP B O 1
ATOM 2339 N N . ASP B 1 75 ? 14.914 -4.734 -13.297 1 97.56 75 ASP B N 1
ATOM 2340 C CA . ASP B 1 75 ? 14.07 -4.762 -12.102 1 97.56 75 ASP B CA 1
ATOM 2341 C C . ASP B 1 75 ? 12.641 -5.172 -12.445 1 97.56 75 ASP B C 1
ATOM 2343 O O . ASP B 1 75 ? 11.727 -4.969 -11.648 1 97.56 75 ASP B O 1
ATOM 2347 N N . GLN B 1 76 ? 12.438 -5.691 -13.664 1 98.19 76 GLN B N 1
ATOM 2348 C CA . GLN B 1 76 ? 11.148 -6.18 -14.125 1 98.19 76 GLN B CA 1
ATOM 2349 C C . GLN B 1 76 ? 11.031 -7.691 -13.93 1 98.19 76 GLN B C 1
ATOM 2351 O O . GLN B 1 76 ? 12.016 -8.414 -14.07 1 98.19 76 GLN B O 1
ATOM 2356 N N . THR B 1 77 ? 9.82 -8.219 -13.602 1 98.56 77 THR B N 1
ATOM 2357 C CA . THR B 1 77 ? 9.641 -9.664 -13.508 1 98.56 77 THR B CA 1
ATOM 2358 C C . THR B 1 77 ? 8.18 -10.039 -13.727 1 98.56 77 THR B C 1
ATOM 2360 O O . THR B 1 77 ? 7.285 -9.203 -13.562 1 98.56 77 THR B O 1
ATOM 2363 N N . ILE B 1 78 ? 7.965 -11.18 -14.188 1 98.62 78 ILE B N 1
ATOM 2364 C CA . ILE B 1 78 ? 6.668 -11.844 -14.266 1 98.62 78 ILE B CA 1
ATOM 2365 C C . ILE B 1 78 ? 6.699 -13.133 -13.453 1 98.62 78 ILE B C 1
ATOM 2367 O O . ILE B 1 78 ? 7.543 -14 -13.688 1 98.62 78 ILE B O 1
ATOM 2371 N N . ILE B 1 79 ? 5.859 -13.266 -12.523 1 98.75 79 ILE B N 1
ATOM 2372 C CA . ILE B 1 79 ? 5.777 -14.445 -11.68 1 98.75 79 ILE B CA 1
ATOM 2373 C C . ILE B 1 79 ? 4.465 -15.18 -11.938 1 98.75 79 ILE B C 1
ATOM 2375 O O . ILE B 1 79 ? 3.389 -14.578 -11.89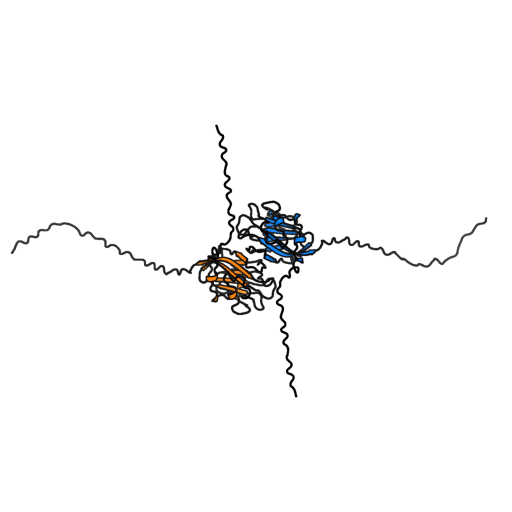8 1 98.75 79 ILE B O 1
ATOM 2379 N N . ARG B 1 80 ? 4.539 -16.406 -12.211 1 98.81 80 ARG B N 1
ATOM 2380 C CA . ARG B 1 80 ? 3.357 -17.234 -12.438 1 98.81 80 ARG B CA 1
ATOM 2381 C C . ARG B 1 80 ? 3.166 -18.234 -11.305 1 98.81 80 ARG B C 1
ATOM 2383 O O . ARG B 1 80 ? 4.066 -19.016 -11.008 1 98.81 80 ARG B O 1
ATOM 2390 N N . ILE B 1 81 ? 2.002 -18.297 -10.742 1 98.88 81 ILE B N 1
ATOM 2391 C CA . ILE B 1 81 ? 1.697 -19.125 -9.578 1 98.88 81 ILE B CA 1
ATOM 2392 C C . ILE B 1 81 ? 0.494 -20.016 -9.883 1 98.88 81 ILE B C 1
ATOM 2394 O O . ILE B 1 81 ? -0.649 -19.547 -9.867 1 98.88 81 ILE B O 1
ATOM 2398 N N . PRO B 1 82 ? 0.691 -21.219 -10.133 1 98.69 82 PRO B N 1
ATOM 2399 C CA . PRO B 1 82 ? -0.413 -22.172 -10.328 1 98.69 82 PRO B CA 1
ATOM 2400 C C . PRO B 1 82 ? -0.947 -22.734 -9.023 1 98.69 82 PRO B C 1
ATOM 2402 O O . PRO B 1 82 ? -0.173 -23 -8.094 1 98.69 82 PRO B O 1
ATOM 2405 N N . PHE B 1 83 ? -2.246 -22.891 -8.953 1 98.56 83 PHE B N 1
ATOM 2406 C CA . PHE B 1 83 ? -2.891 -23.578 -7.844 1 98.56 83 PHE B CA 1
ATOM 2407 C C . PHE B 1 83 ? -3.248 -25 -8.227 1 98.56 83 PHE B C 1
ATOM 2409 O O . PHE B 1 83 ? -3.301 -25.344 -9.406 1 98.56 83 PHE B O 1
ATOM 2416 N N . THR B 1 84 ? -3.436 -25.891 -7.25 1 97.94 84 THR B N 1
ATOM 2417 C CA . THR B 1 84 ? -3.732 -27.297 -7.488 1 97.94 84 THR B CA 1
ATOM 2418 C C . THR B 1 84 ? -5.223 -27.5 -7.75 1 97.94 84 THR B C 1
ATOM 2420 O O . THR B 1 84 ? -5.664 -28.609 -8.023 1 97.94 84 THR B O 1
ATOM 2423 N N . GLY B 1 85 ? -6.035 -26.547 -7.73 1 97.56 85 GLY B N 1
ATOM 2424 C CA . GLY B 1 85 ? -7.465 -26.469 -7.977 1 97.56 85 GLY B CA 1
ATOM 2425 C C . GLY B 1 85 ? -7.934 -25.062 -8.32 1 97.56 85 GLY B C 1
ATOM 2426 O O . GLY B 1 85 ? -7.191 -24.281 -8.906 1 97.56 85 GLY B O 1
ATOM 2427 N N . VAL B 1 86 ? -9.242 -24.859 -8.109 1 98.06 86 VAL B N 1
ATOM 2428 C CA . VAL B 1 86 ? -9.812 -23.547 -8.336 1 98.06 86 VAL B CA 1
ATOM 2429 C C . VAL B 1 86 ? -9.891 -22.781 -7.008 1 98.06 86 VAL B C 1
ATOM 2431 O O . VAL B 1 86 ? -10.273 -23.359 -5.984 1 98.06 86 VAL B O 1
ATOM 2434 N N . VAL B 1 87 ? -9.516 -21.547 -7.102 1 98.31 87 VAL B N 1
ATOM 2435 C CA . VAL B 1 87 ? -9.453 -20.766 -5.863 1 98.31 87 VAL B CA 1
ATOM 2436 C C . VAL B 1 87 ? -10.289 -19.5 -6.012 1 98.31 87 VAL B C 1
ATOM 2438 O O . VAL B 1 87 ? -10.234 -18.828 -7.047 1 98.31 87 VAL B O 1
ATOM 2441 N N . LYS B 1 88 ? -11.102 -19.219 -5.059 1 98.5 88 LYS B N 1
ATOM 2442 C CA . LYS B 1 88 ? -11.602 -17.875 -4.816 1 98.5 88 LYS B CA 1
ATOM 2443 C C . LYS B 1 88 ? -10.617 -17.062 -3.975 1 98.5 88 LYS B C 1
ATOM 2445 O O . LYS B 1 88 ? -10.555 -17.234 -2.754 1 98.5 88 LYS B O 1
ATOM 2450 N N . LEU B 1 89 ? -9.852 -16.203 -4.641 1 98.56 89 LEU B N 1
ATOM 2451 C CA . LEU B 1 89 ? -8.773 -15.484 -3.969 1 98.56 89 LEU B CA 1
ATOM 2452 C C . LEU B 1 89 ? -9.32 -14.25 -3.246 1 98.56 89 LEU B C 1
ATOM 2454 O O . LEU B 1 89 ? -10.117 -13.5 -3.809 1 98.56 89 LEU B O 1
ATOM 2458 N N . ARG B 1 90 ? -8.844 -14.055 -2.029 1 98.38 90 ARG B N 1
ATOM 2459 C CA . ARG B 1 90 ? -9.336 -12.938 -1.229 1 98.38 90 ARG B CA 1
ATOM 2460 C C . ARG B 1 90 ? -8.242 -11.898 -0.999 1 98.38 90 ARG B C 1
ATOM 2462 O O . ARG B 1 90 ? -8.523 -10.695 -0.943 1 98.38 90 ARG B O 1
ATOM 2469 N N . SER B 1 91 ? -7.012 -12.375 -0.839 1 98.5 91 SER B N 1
ATOM 2470 C CA . SER B 1 91 ? -5.957 -11.43 -0.493 1 98.5 91 SER B CA 1
ATOM 2471 C C . SER B 1 91 ? -4.59 -11.93 -0.951 1 98.5 91 SER B C 1
ATOM 2473 O O . SER B 1 91 ? -4.375 -13.133 -1.076 1 98.5 91 SER B O 1
ATOM 2475 N N . LEU B 1 9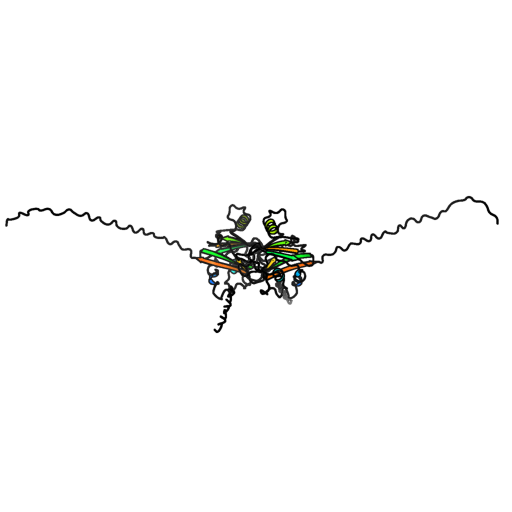2 ? -3.748 -11 -1.241 1 98.81 92 LEU B N 1
ATOM 2476 C CA . LEU B 1 92 ? -2.322 -11.203 -1.461 1 98.81 92 LEU B CA 1
ATOM 2477 C C . LEU B 1 92 ? -1.508 -10.688 -0.281 1 98.81 92 LEU B C 1
ATOM 2479 O O . LEU B 1 92 ? -1.747 -9.578 0.201 1 98.81 92 LEU B O 1
ATOM 2483 N N . PHE B 1 93 ? -0.643 -11.539 0.258 1 98.75 93 PHE B N 1
ATOM 2484 C CA . PHE B 1 93 ? 0.314 -11.141 1.283 1 98.75 93 PHE B CA 1
ATOM 2485 C C . PHE B 1 93 ? 1.705 -10.961 0.687 1 98.75 93 PHE B C 1
ATOM 2487 O O . PHE B 1 93 ? 2.176 -11.82 -0.064 1 98.75 93 PHE B O 1
ATOM 2494 N N . LEU B 1 94 ? 2.361 -9.836 1.049 1 98.88 94 LEU B N 1
ATOM 2495 C CA . LEU B 1 94 ? 3.613 -9.484 0.389 1 98.88 94 LEU B CA 1
ATOM 2496 C C . LEU B 1 94 ? 4.648 -9.008 1.404 1 98.88 94 LEU B C 1
ATOM 2498 O O . LEU B 1 94 ? 4.328 -8.227 2.305 1 98.88 94 LEU B O 1
ATOM 2502 N N . LYS B 1 95 ? 5.789 -9.547 1.368 1 98.81 95 LYS B N 1
ATOM 2503 C CA . LYS B 1 95 ? 7 -8.953 1.934 1 98.81 95 LYS B CA 1
ATOM 2504 C C . LYS B 1 95 ? 8.062 -8.758 0.86 1 98.81 95 LYS B C 1
ATOM 2506 O O . LYS B 1 95 ? 8.492 -9.711 0.214 1 98.81 95 LYS B O 1
ATOM 2511 N N . ALA B 1 96 ? 8.453 -7.523 0.544 1 98.75 96 ALA B N 1
ATOM 2512 C CA . ALA B 1 96 ? 9.414 -7.176 -0.496 1 98.75 96 ALA B CA 1
ATOM 2513 C C . ALA B 1 96 ? 10.477 -6.211 0.037 1 98.75 96 ALA B C 1
ATOM 2515 O O . ALA B 1 96 ? 10.492 -5.898 1.229 1 98.75 96 ALA B O 1
ATOM 2516 N N . GLY B 1 97 ? 11.367 -5.805 -0.917 1 97.25 97 GLY B N 1
ATOM 2517 C CA . GLY B 1 97 ? 12.391 -4.855 -0.514 1 97.25 97 GLY B CA 1
ATOM 2518 C C . GLY B 1 97 ? 13.688 -5.523 -0.093 1 97.25 97 GLY B C 1
ATOM 2519 O O . GLY B 1 97 ? 14.055 -6.57 -0.628 1 97.25 97 GLY B O 1
ATOM 2520 N N . PRO B 1 98 ? 14.484 -4.801 0.685 1 96.94 98 PRO B N 1
ATOM 2521 C CA . PRO B 1 98 ? 14.086 -3.631 1.472 1 96.94 98 PRO B CA 1
ATOM 2522 C C . PRO B 1 98 ? 14.125 -2.336 0.665 1 96.94 98 PRO B C 1
ATOM 2524 O O . PRO B 1 98 ? 14.633 -2.318 -0.46 1 96.94 98 PRO B O 1
ATOM 2527 N N . ALA B 1 99 ? 13.516 -1.306 1.233 1 96.31 99 ALA B N 1
ATOM 2528 C CA . ALA B 1 99 ? 13.617 0.06 0.727 1 96.31 99 ALA B CA 1
ATOM 2529 C C . ALA B 1 99 ? 13.266 0.123 -0.756 1 96.31 99 ALA B C 1
ATOM 2531 O O . ALA B 1 99 ? 12.18 -0.294 -1.161 1 96.31 99 ALA B O 1
ATOM 2532 N N . THR B 1 100 ? 14.188 0.569 -1.582 1 97.12 100 THR B N 1
ATOM 2533 C CA . THR B 1 100 ? 13.844 0.909 -2.961 1 97.12 100 THR B CA 1
ATOM 2534 C C . THR B 1 100 ? 13.867 -0.334 -3.844 1 97.12 100 THR B C 1
ATOM 2536 O O . THR B 1 100 ? 13.523 -0.266 -5.027 1 97.12 100 THR B O 1
ATOM 2539 N N . HIS B 1 101 ? 14.195 -1.551 -3.32 1 98.19 101 HIS B N 1
ATOM 2540 C CA . HIS B 1 101 ? 14.07 -2.812 -4.043 1 98.19 101 HIS B CA 1
ATOM 2541 C C . HIS B 1 101 ? 12.617 -3.273 -4.094 1 98.19 101 HIS B C 1
ATOM 2543 O O . HIS B 1 101 ? 12.289 -4.234 -4.797 1 98.19 101 HIS B O 1
ATOM 2549 N N . THR B 1 102 ? 11.75 -2.523 -3.389 1 98.75 102 THR B N 1
ATOM 2550 C CA . THR B 1 102 ? 10.32 -2.799 -3.367 1 98.75 102 THR B CA 1
ATOM 2551 C C . THR B 1 102 ? 9.703 -2.541 -4.738 1 98.75 102 THR B C 1
ATOM 2553 O O . THR B 1 102 ? 10.055 -1.573 -5.414 1 98.75 102 THR B O 1
ATOM 2556 N N . PRO B 1 103 ? 8.758 -3.453 -5.16 1 98.81 103 PRO B N 1
ATOM 2557 C CA . PRO B 1 103 ? 8.047 -3.166 -6.41 1 98.81 103 PRO B CA 1
ATOM 2558 C C . PRO B 1 103 ? 7.336 -1.817 -6.387 1 98.81 103 PRO B C 1
ATOM 2560 O O . PRO B 1 103 ? 6.758 -1.438 -5.363 1 98.81 103 PRO B O 1
ATOM 2563 N N . ASP B 1 104 ? 7.391 -1.133 -7.523 1 98.12 104 ASP B N 1
ATOM 2564 C CA . ASP B 1 104 ? 6.652 0.117 -7.672 1 98.12 104 ASP B CA 1
ATOM 2565 C C . ASP B 1 104 ? 5.156 -0.143 -7.82 1 98.12 104 ASP B C 1
ATOM 2567 O O . ASP B 1 104 ? 4.336 0.615 -7.297 1 98.12 104 ASP B O 1
ATOM 2571 N N . ALA B 1 105 ? 4.789 -1.213 -8.469 1 98.75 105 ALA B N 1
ATOM 2572 C CA . ALA B 1 105 ? 3.422 -1.677 -8.703 1 98.75 105 ALA B CA 1
ATOM 2573 C C . ALA B 1 105 ? 3.396 -3.17 -9.016 1 98.75 105 ALA B C 1
ATOM 2575 O O . ALA B 1 105 ? 4.426 -3.756 -9.359 1 98.75 105 ALA B O 1
ATOM 2576 N N . ILE B 1 106 ? 2.268 -3.771 -8.844 1 98.88 106 ILE B N 1
ATOM 2577 C CA . ILE B 1 106 ? 2.055 -5.168 -9.211 1 98.88 106 ILE B CA 1
ATOM 2578 C C . ILE B 1 106 ? 0.727 -5.312 -9.945 1 98.88 106 ILE B C 1
ATOM 2580 O O . ILE B 1 106 ? -0.328 -4.949 -9.422 1 98.88 106 ILE B O 1
ATOM 2584 N N . TYR B 1 107 ? 0.8 -5.812 -11.156 1 98.81 107 TYR B N 1
ATOM 2585 C CA . TYR B 1 107 ? -0.389 -6.102 -11.953 1 98.81 107 TYR B CA 1
ATOM 2586 C C . TYR B 1 107 ? -0.761 -7.578 -11.859 1 98.81 107 TYR B C 1
ATOM 2588 O O . TYR B 1 107 ? 0.094 -8.453 -12.031 1 98.81 107 TYR B O 1
ATOM 2596 N N . LEU B 1 108 ? -2.021 -7.863 -11.617 1 98.88 108 LEU B N 1
ATOM 2597 C CA . LEU B 1 108 ? -2.463 -9.234 -11.398 1 98.88 108 LEU B CA 1
ATOM 2598 C C . LEU B 1 108 ? -3.318 -9.727 -12.562 1 98.88 108 LEU B C 1
ATOM 2600 O O . LEU B 1 108 ? -4.285 -9.07 -12.945 1 98.88 108 LEU B O 1
ATOM 2604 N N . PHE B 1 109 ? -2.959 -10.883 -13.078 1 98.56 109 PHE B N 1
ATOM 2605 C CA . PHE B 1 109 ? -3.645 -11.523 -14.188 1 98.56 109 PHE B CA 1
ATOM 2606 C C . PHE B 1 109 ? -4.059 -12.945 -13.828 1 98.56 109 PHE B C 1
ATOM 2608 O O . PHE B 1 109 ? -3.23 -13.859 -13.828 1 98.56 109 PHE B O 1
ATOM 2615 N N . PRO B 1 110 ? -5.316 -13.172 -13.586 1 98.44 110 PRO B N 1
ATOM 2616 C CA . PRO B 1 110 ? -5.746 -14.555 -13.375 1 98.44 110 PRO B CA 1
ATOM 2617 C C . PRO B 1 110 ? -5.922 -15.328 -14.672 1 98.44 110 PRO B C 1
ATOM 2619 O O . PRO B 1 110 ? -6.371 -14.766 -15.68 1 98.44 110 PRO B O 1
ATOM 2622 N N . ASN B 1 111 ? -5.426 -16.547 -14.688 1 97.75 111 ASN B N 1
ATOM 2623 C CA . ASN B 1 111 ? -5.766 -17.562 -15.672 1 97.75 111 ASN B CA 1
ATOM 2624 C C . ASN B 1 111 ? -5.223 -17.219 -17.062 1 97.75 111 ASN B C 1
ATOM 2626 O O . ASN B 1 111 ? -5.887 -17.453 -18.062 1 97.75 111 ASN B O 1
ATOM 2630 N N . VAL B 1 112 ? -4.09 -16.562 -17 1 95.56 112 VAL B N 1
ATOM 2631 C CA . VAL B 1 112 ? -3.398 -16.359 -18.281 1 95.56 112 VAL B CA 1
ATOM 2632 C C . VAL B 1 112 ? -2.5 -17.562 -18.562 1 95.56 112 VAL B C 1
ATOM 2634 O O . VAL B 1 112 ? -1.776 -18.031 -17.688 1 95.56 112 VAL B O 1
ATOM 2637 N N . GLU B 1 113 ? -2.578 -18.141 -19.688 1 87.75 113 GLU B N 1
ATOM 2638 C CA . GLU B 1 113 ? -1.799 -19.328 -20.047 1 87.75 113 GLU B CA 1
ATOM 2639 C C . GLU B 1 113 ? -0.319 -18.984 -20.203 1 87.75 113 GLU B C 1
ATOM 2641 O O . GLU B 1 113 ? 0.54 -19.641 -19.625 1 87.75 113 GLU B O 1
ATOM 2646 N N . THR B 1 114 ? -0.009 -18 -21.047 1 90.94 114 THR B N 1
ATOM 2647 C CA . THR B 1 114 ? 1.356 -17.531 -21.25 1 90.94 114 THR B CA 1
ATOM 2648 C C . THR B 1 114 ? 1.396 -16.016 -21.328 1 90.94 114 THR B C 1
ATOM 2650 O O . THR B 1 114 ? 0.43 -15.383 -21.766 1 90.94 114 THR B O 1
ATOM 2653 N N . MET B 1 115 ? 2.383 -15.469 -20.781 1 94.69 115 MET B N 1
ATOM 2654 C CA . MET B 1 115 ? 2.578 -14.023 -20.844 1 94.69 115 MET B CA 1
ATOM 2655 C C . MET B 1 115 ? 4.062 -13.672 -20.797 1 94.69 115 MET B C 1
ATOM 2657 O O . MET B 1 115 ? 4.781 -14.117 -19.906 1 94.69 115 MET B O 1
ATOM 2661 N N . ASP B 1 116 ? 4.5 -13.062 -21.844 1 96.44 116 ASP B N 1
ATOM 2662 C CA . ASP B 1 116 ? 5.844 -12.492 -21.766 1 96.44 116 ASP B CA 1
ATOM 2663 C C . ASP B 1 116 ? 5.797 -10.992 -21.5 1 96.44 116 ASP B C 1
ATOM 2665 O O . ASP B 1 116 ? 4.73 -10.438 -21.219 1 96.44 116 ASP B O 1
ATOM 2669 N N . PHE B 1 117 ? 6.996 -10.352 -21.5 1 97 117 PHE B N 1
ATOM 2670 C CA . PHE B 1 117 ? 7.051 -8.945 -21.109 1 97 117 PHE B CA 1
ATOM 2671 C C . PHE B 1 117 ? 6.324 -8.078 -22.141 1 97 117 PHE B C 1
ATOM 2673 O O . PHE B 1 117 ? 5.695 -7.082 -21.766 1 97 117 PHE B O 1
ATOM 2680 N N . ALA B 1 118 ? 6.453 -8.398 -23.422 1 95.56 118 ALA B N 1
ATOM 2681 C CA . ALA B 1 118 ? 5.734 -7.648 -24.438 1 95.56 118 ALA B CA 1
ATOM 2682 C C . ALA B 1 118 ? 4.227 -7.738 -24.234 1 95.56 118 ALA B C 1
ATOM 2684 O O . ALA B 1 118 ? 3.518 -6.734 -24.328 1 95.56 118 ALA B O 1
ATOM 2685 N N . ASP B 1 119 ? 3.729 -8.938 -23.922 1 95.31 119 ASP B N 1
ATOM 2686 C CA . ASP B 1 119 ? 2.316 -9.148 -23.641 1 95.31 119 ASP B CA 1
ATOM 2687 C C . ASP B 1 119 ? 1.872 -8.32 -22.438 1 95.31 119 ASP B C 1
ATOM 2689 O O . ASP B 1 119 ? 0.832 -7.656 -22.484 1 95.31 119 ASP B O 1
ATOM 2693 N N . ALA B 1 120 ? 2.65 -8.375 -21.359 1 96.81 120 ALA B N 1
ATOM 2694 C CA . ALA B 1 120 ? 2.318 -7.68 -20.125 1 96.81 120 ALA B CA 1
ATOM 2695 C C . ALA B 1 120 ? 2.244 -6.172 -20.328 1 96.81 120 ALA B C 1
ATOM 2697 O O . ALA B 1 120 ? 1.294 -5.52 -19.891 1 96.81 120 ALA B O 1
ATOM 2698 N N . GLU B 1 121 ? 3.195 -5.66 -21.062 1 95.94 121 GLU B N 1
ATOM 2699 C CA . GLU B 1 121 ? 3.24 -4.223 -21.328 1 95.94 121 GLU B CA 1
ATOM 2700 C C . GLU B 1 121 ? 2.047 -3.781 -22.172 1 95.94 121 GLU B C 1
ATOM 2702 O O . GLU B 1 121 ? 1.445 -2.74 -21.906 1 95.94 121 GLU B O 1
ATOM 2707 N N . ALA B 1 122 ? 1.723 -4.57 -23.125 1 94.88 122 ALA B N 1
ATOM 2708 C CA . ALA B 1 122 ? 0.575 -4.266 -23.984 1 94.88 122 ALA B CA 1
ATOM 2709 C C . ALA B 1 122 ? -0.724 -4.293 -23.172 1 94.88 122 ALA B C 1
ATOM 2711 O O . ALA B 1 122 ? -1.613 -3.467 -23.391 1 94.88 122 ALA B O 1
ATOM 2712 N N . ALA B 1 123 ? -0.84 -5.242 -22.25 1 94.75 123 ALA B N 1
ATOM 2713 C CA . ALA B 1 123 ? -2.039 -5.395 -21.438 1 94.75 123 ALA B CA 1
ATOM 2714 C C . ALA B 1 123 ? -2.209 -4.215 -20.484 1 94.75 123 ALA B C 1
ATOM 2716 O O . ALA B 1 123 ? -3.326 -3.74 -20.266 1 94.75 123 ALA B O 1
ATOM 2717 N N . VAL B 1 124 ? -1.103 -3.773 -19.922 1 95.12 124 VAL B N 1
ATOM 2718 C CA . VAL B 1 124 ? -1.122 -2.672 -18.969 1 95.12 124 VAL B CA 1
ATOM 2719 C C . VAL B 1 124 ? -1.471 -1.37 -19.688 1 95.12 124 VAL B C 1
ATOM 2721 O O . VAL B 1 124 ? -2.166 -0.516 -19.125 1 95.12 124 VAL B O 1
ATOM 2724 N N . GLU B 1 125 ? -1.024 -1.143 -20.875 1 90.81 125 GLU B N 1
ATOM 2725 C CA . GLU B 1 125 ? -1.281 0.056 -21.672 1 90.81 125 GLU B CA 1
ATOM 2726 C C . GLU B 1 125 ? -2.635 -0.025 -22.375 1 90.81 125 GLU B C 1
ATOM 2728 O O . GLU B 1 125 ? -3.059 0.929 -23.016 1 90.81 125 GLU B O 1
ATOM 2733 N N . GLU B 1 126 ? -3.33 -1.023 -22.172 1 82.5 126 GLU B N 1
ATOM 2734 C CA . GLU B 1 126 ? -4.594 -1.273 -22.859 1 82.5 126 GLU B CA 1
ATOM 2735 C C . GLU B 1 126 ? -4.441 -1.138 -24.359 1 82.5 126 GLU B C 1
ATOM 2737 O O . GLU B 1 126 ? -5.312 -0.577 -25.031 1 82.5 126 GLU B O 1
ATOM 2742 N N . SER B 1 127 ? -3.402 -1.364 -24.875 1 73.44 127 SER B N 1
ATOM 2743 C CA . SER B 1 127 ? -3.156 -1.2 -26.297 1 73.44 127 SER B CA 1
ATOM 2744 C C . SER B 1 127 ? -3.262 -2.531 -27.031 1 73.44 127 SER B C 1
ATOM 2746 O O . SER B 1 127 ? -3.402 -2.561 -28.266 1 73.44 127 SER B O 1
ATOM 2748 N N . GLY B 1 128 ? -3.191 -3.588 -26.297 1 64.06 128 GLY B N 1
ATOM 2749 C CA . GLY B 1 128 ? -3.217 -4.898 -26.938 1 64.06 128 GLY B CA 1
ATOM 2750 C C . GLY B 1 128 ? -4.539 -5.621 -26.75 1 64.06 128 GLY B C 1
ATOM 2751 O O . GLY B 1 128 ? -5.297 -5.32 -25.828 1 64.06 128 GLY B O 1
ATOM 2752 N N . GLY B 1 129 ? -5.477 -5.68 -27.766 1 65.38 129 GLY B N 1
ATOM 2753 C CA . GLY B 1 129 ? -6.734 -6.402 -27.859 1 65.38 129 GLY B CA 1
ATOM 2754 C C . GLY B 1 129 ? -6.953 -7.387 -26.734 1 65.38 129 GLY B C 1
ATOM 2755 O O . GLY B 1 129 ? -8.023 -7.98 -26.625 1 65.38 129 GLY B O 1
ATOM 2756 N N . GLY B 1 130 ? -5.922 -7.555 -25.812 1 67.62 130 GLY B N 1
ATOM 2757 C CA . GLY B 1 130 ? -6.062 -8.539 -24.75 1 67.62 130 GLY B CA 1
ATOM 2758 C C . GLY B 1 130 ? -6.691 -7.965 -23.5 1 67.62 130 GLY B C 1
ATOM 2759 O O . GLY B 1 130 ? -6.914 -6.758 -23.406 1 67.62 130 GLY B O 1
ATOM 2760 N N . LYS B 1 131 ? -7.078 -8.914 -22.672 1 84.69 131 LYS B N 1
ATOM 2761 C CA . LYS B 1 131 ? -7.691 -8.523 -21.406 1 84.69 131 LYS B CA 1
ATOM 2762 C C . LYS B 1 131 ? -6.68 -7.844 -20.484 1 84.69 131 LYS B C 1
ATOM 2764 O O . LYS B 1 131 ? -5.551 -8.312 -20.344 1 84.69 131 LYS B O 1
ATOM 2769 N N . GLY B 1 132 ? -6.926 -6.707 -20 1 94.38 132 GLY B N 1
ATOM 2770 C CA . GLY B 1 132 ? -6.098 -6.004 -19.031 1 94.38 132 GLY B CA 1
ATOM 2771 C C . GLY B 1 132 ? -5.992 -6.723 -17.703 1 94.38 132 GLY B C 1
ATOM 2772 O O . GLY B 1 132 ? -6.621 -7.766 -17.5 1 94.38 132 GLY B O 1
ATOM 2773 N N . PRO B 1 133 ? -5.086 -6.254 -16.859 1 97.88 133 PRO B N 1
ATOM 2774 C CA . PRO B 1 133 ? -5 -6.844 -15.516 1 97.88 133 PRO B CA 1
ATOM 2775 C C . PRO B 1 133 ? -6.324 -6.781 -14.758 1 97.88 133 PRO B C 1
ATOM 2777 O O . PRO B 1 133 ? -7.094 -5.832 -14.93 1 97.88 133 PRO B O 1
ATOM 2780 N N . ALA B 1 134 ? -6.574 -7.77 -13.977 1 98.12 134 ALA B N 1
ATOM 2781 C CA . ALA B 1 134 ? -7.777 -7.789 -13.148 1 98.12 134 ALA B CA 1
ATOM 2782 C C . ALA B 1 134 ? -7.688 -6.75 -12.031 1 98.12 134 ALA B C 1
ATOM 2784 O O . ALA B 1 134 ? -8.711 -6.234 -11.578 1 98.12 134 ALA B O 1
ATOM 2785 N N . GLN B 1 135 ? -6.559 -6.469 -11.547 1 98.44 135 GLN B N 1
ATOM 2786 C CA . GLN B 1 135 ? -6.309 -5.484 -10.5 1 98.44 135 GLN B CA 1
ATOM 2787 C C . GLN B 1 135 ? -4.867 -4.992 -10.539 1 98.44 135 GLN B C 1
ATOM 2789 O O . GLN B 1 135 ? -3.955 -5.754 -10.859 1 98.44 135 GLN B O 1
ATOM 2794 N N . LYS B 1 136 ? -4.688 -3.771 -10.32 1 98.5 136 LYS B N 1
ATOM 2795 C CA . LYS B 1 136 ? -3.377 -3.154 -10.141 1 98.5 136 LYS B CA 1
ATOM 2796 C C . LYS B 1 136 ? -3.143 -2.77 -8.688 1 98.5 136 LYS B C 1
ATOM 2798 O O . LYS B 1 136 ? -3.975 -2.096 -8.07 1 98.5 136 LYS B O 1
ATOM 2803 N N . LEU B 1 137 ? -2.127 -3.281 -8.055 1 98.75 137 LEU B N 1
ATOM 2804 C CA . LEU B 1 137 ? -1.663 -2.775 -6.773 1 98.75 137 LEU B CA 1
ATOM 2805 C C . LEU B 1 137 ? -0.64 -1.66 -6.965 1 98.75 137 LEU B C 1
ATOM 2807 O O . LEU B 1 137 ? 0.406 -1.872 -7.582 1 98.75 137 LEU B O 1
ATOM 2811 N N . GLU B 1 138 ? -0.994 -0.521 -6.473 1 97.75 138 GLU B N 1
ATOM 2812 C CA . GLU B 1 138 ? -0.114 0.643 -6.512 1 97.75 138 GLU B CA 1
ATOM 2813 C C . GLU B 1 138 ? 0.198 1.146 -5.105 1 97.75 138 GLU B C 1
ATOM 2815 O O . GLU B 1 138 ? -0.401 0.687 -4.129 1 97.75 138 GLU B O 1
ATOM 2820 N N . SER B 1 139 ? 1.167 1.961 -4.988 1 98.12 139 SER B N 1
ATOM 2821 C CA . SER B 1 139 ? 1.603 2.449 -3.686 1 98.12 139 SER B CA 1
ATOM 2822 C C . SER B 1 139 ? 1.965 1.297 -2.756 1 98.12 139 SER B C 1
ATOM 2824 O O . SER B 1 139 ? 1.468 1.221 -1.63 1 98.12 139 SER B O 1
ATOM 2826 N N . ILE B 1 140 ? 2.785 0.406 -3.305 1 98.69 140 ILE B N 1
ATOM 2827 C CA . ILE B 1 140 ? 3.227 -0.716 -2.484 1 98.69 140 ILE B CA 1
ATOM 2828 C C . ILE B 1 140 ? 3.973 -0.197 -1.258 1 98.69 140 ILE B C 1
ATOM 2830 O O . ILE B 1 140 ? 4.906 0.598 -1.384 1 98.69 140 ILE B O 1
ATOM 2834 N N . ALA B 1 141 ? 3.574 -0.605 -0.108 1 98.62 141 ALA B N 1
ATOM 2835 C CA . ALA B 1 141 ? 4.152 -0.13 1.146 1 98.62 141 ALA B CA 1
ATOM 2836 C C . ALA B 1 141 ? 5.609 -0.57 1.279 1 98.62 141 ALA B C 1
ATOM 2838 O O . ALA B 1 141 ? 5.953 -1.709 0.955 1 98.62 141 ALA B O 1
ATOM 2839 N N . VAL B 1 142 ? 6.426 0.362 1.7 1 98.5 142 VAL B N 1
ATOM 2840 C CA . VAL B 1 142 ? 7.801 0.023 2.059 1 98.5 142 VAL B CA 1
ATOM 2841 C C . VAL B 1 142 ? 7.863 -0.393 3.525 1 98.5 142 VAL B C 1
ATOM 2843 O O . VAL B 1 142 ? 7.621 0.422 4.418 1 98.5 142 VAL B O 1
ATOM 2846 N N . THR B 1 143 ? 8.164 -1.646 3.779 1 98.06 143 THR B N 1
ATOM 2847 C CA . THR B 1 143 ? 8.164 -2.227 5.117 1 98.06 143 THR B CA 1
ATOM 2848 C C . THR B 1 143 ? 9.008 -3.5 5.156 1 98.06 143 THR B C 1
ATOM 2850 O O . THR B 1 143 ? 9.281 -4.098 4.113 1 98.06 143 THR B O 1
ATOM 2853 N N . ARG B 1 144 ? 9.414 -3.863 6.359 1 96.75 144 ARG B N 1
ATOM 2854 C CA . ARG B 1 144 ? 10.117 -5.129 6.551 1 96.75 144 ARG B CA 1
ATOM 2855 C C . ARG B 1 144 ? 9.148 -6.234 6.953 1 96.75 144 ARG B C 1
ATOM 2857 O O . ARG B 1 144 ? 9.555 -7.387 7.129 1 96.75 144 ARG B O 1
ATOM 2864 N N . GLU B 1 145 ? 7.895 -5.914 7.094 1 97.38 145 GLU B N 1
ATOM 2865 C CA . GLU B 1 145 ? 6.879 -6.867 7.527 1 97.38 145 GLU B CA 1
ATOM 2866 C C . GLU B 1 145 ? 6.059 -7.375 6.348 1 97.38 145 GLU B C 1
ATOM 2868 O O . GLU B 1 145 ? 6.09 -6.789 5.262 1 97.38 145 GLU B O 1
ATOM 2873 N N . VAL B 1 146 ? 5.387 -8.523 6.602 1 98.38 146 VAL B N 1
ATOM 2874 C CA . VAL B 1 146 ? 4.395 -9 5.645 1 98.38 146 VAL B CA 1
ATOM 2875 C C . VAL B 1 146 ? 3.113 -8.18 5.773 1 98.38 146 VAL B C 1
ATOM 2877 O O . VAL B 1 146 ? 2.604 -7.984 6.879 1 98.38 146 VAL B O 1
ATOM 2880 N N . VAL B 1 147 ? 2.645 -7.672 4.648 1 98.5 147 VAL B N 1
ATOM 2881 C CA . VAL B 1 147 ? 1.405 -6.902 4.684 1 98.5 147 VAL B CA 1
ATOM 2882 C C . VAL B 1 147 ? 0.394 -7.504 3.711 1 98.5 147 VAL B C 1
ATOM 2884 O O . VAL B 1 147 ? 0.764 -8.266 2.816 1 98.5 147 VAL B O 1
ATOM 2887 N N . GLU B 1 148 ? -0.854 -7.152 3.957 1 98.56 148 GLU B N 1
ATOM 2888 C CA . GLU B 1 148 ? -1.963 -7.73 3.203 1 98.56 148 GLU B CA 1
ATOM 2889 C C . GLU B 1 148 ? -2.549 -6.715 2.225 1 98.56 148 GLU B C 1
ATOM 2891 O O . GLU B 1 148 ? -2.746 -5.551 2.572 1 98.56 148 GLU B O 1
ATOM 2896 N N . TYR B 1 149 ? -2.824 -7.168 1.014 1 98.75 149 TYR B N 1
ATOM 2897 C CA . TYR B 1 149 ? -3.58 -6.426 0.011 1 98.75 149 TYR B CA 1
ATOM 2898 C C . TYR B 1 149 ? -4.855 -7.172 -0.371 1 98.75 149 TYR B C 1
ATOM 2900 O O . TYR B 1 149 ? -4.797 -8.242 -0.984 1 98.75 149 TYR B O 1
ATOM 2908 N N . PRO B 1 150 ? -6.004 -6.586 -0.03 1 98.31 150 PRO B N 1
ATOM 2909 C CA . PRO B 1 150 ? -7.258 -7.219 -0.449 1 98.31 150 PRO B CA 1
ATOM 2910 C C . PRO B 1 150 ? -7.426 -7.246 -1.967 1 98.31 150 PRO B C 1
ATOM 2912 O O . PRO B 1 150 ? -7.039 -6.293 -2.65 1 98.31 150 PRO B O 1
ATOM 2915 N N . LEU B 1 151 ? -7.949 -8.367 -2.389 1 98.5 151 LEU B N 1
ATOM 2916 C CA . LEU B 1 151 ? -8.242 -8.5 -3.811 1 98.5 151 LEU B CA 1
ATOM 2917 C C . LEU B 1 151 ? -9.75 -8.422 -4.062 1 98.5 151 LEU B C 1
ATOM 2919 O O . LEU B 1 151 ? -10.547 -8.758 -3.184 1 98.5 151 LEU B O 1
ATOM 2923 N N . ARG B 1 152 ? -10.078 -7.902 -5.254 1 97.75 152 ARG B N 1
ATOM 2924 C CA . ARG B 1 152 ? -11.484 -7.746 -5.605 1 97.75 152 ARG B CA 1
ATOM 2925 C C . ARG B 1 152 ? -12.141 -9.102 -5.863 1 97.75 152 ARG B C 1
ATOM 2927 O O . ARG B 1 152 ? -11.836 -9.766 -6.855 1 97.75 152 ARG B O 1
ATOM 2934 N N . PRO B 1 153 ? -13.078 -9.477 -5.121 1 96.75 153 PRO B N 1
ATOM 2935 C CA . PRO B 1 153 ? -13.641 -10.828 -5.203 1 96.75 153 PRO B CA 1
ATOM 2936 C C . PRO B 1 153 ? -14.219 -11.141 -6.578 1 96.75 153 PRO B C 1
ATOM 2938 O O . PRO B 1 153 ? -14.039 -12.25 -7.086 1 96.75 153 PRO B O 1
ATOM 2941 N N . ALA B 1 154 ? -14.852 -10.211 -7.199 1 97.25 154 ALA B N 1
ATOM 2942 C CA . ALA B 1 154 ? -15.523 -10.438 -8.477 1 97.25 154 ALA B CA 1
ATOM 2943 C C . ALA B 1 154 ? -14.508 -10.781 -9.57 1 97.25 154 ALA B C 1
ATOM 2945 O O . ALA B 1 154 ? -14.836 -11.477 -10.531 1 97.25 154 ALA B O 1
ATOM 2946 N N . LYS B 1 155 ? -13.25 -10.367 -9.352 1 98.06 155 LYS B N 1
ATOM 2947 C CA . LYS B 1 155 ? -12.234 -10.547 -10.383 1 98.06 155 LYS B CA 1
ATOM 2948 C C . LYS B 1 155 ? -11.406 -11.805 -10.125 1 98.06 155 LYS B C 1
ATOM 2950 O O . LYS B 1 155 ? -10.688 -12.273 -11.008 1 98.06 155 LYS B O 1
ATOM 2955 N N . PHE B 1 156 ? -11.562 -12.344 -8.906 1 98.69 156 PHE B N 1
ATOM 2956 C CA . PHE B 1 156 ? -10.68 -13.445 -8.523 1 98.69 156 PHE B CA 1
ATOM 2957 C C . PHE B 1 156 ? -11.477 -14.602 -7.93 1 98.69 156 PHE B C 1
ATOM 2959 O O . PHE B 1 156 ? -11.031 -15.242 -6.977 1 98.69 156 PHE B O 1
ATOM 2966 N N . SER B 1 157 ? -12.633 -14.938 -8.523 1 98.12 157 SER B N 1
ATOM 2967 C CA . SER B 1 157 ? -13.555 -15.914 -7.957 1 98.12 157 SER B CA 1
ATOM 2968 C C . SER B 1 157 ? -13.305 -17.312 -8.531 1 98.12 157 SER B C 1
ATOM 2970 O O . SER B 1 157 ? -13.844 -18.297 -8.031 1 98.12 157 SER B O 1
ATOM 2972 N N . ASN B 1 158 ? -12.555 -17.422 -9.57 1 97.88 158 ASN B N 1
ATOM 2973 C CA . ASN B 1 158 ? -12.281 -18.688 -10.242 1 97.88 158 ASN B CA 1
ATOM 2974 C C . ASN B 1 158 ? -10.852 -18.75 -10.758 1 97.88 158 ASN B C 1
ATOM 2976 O O . ASN B 1 158 ? -10.625 -18.891 -11.961 1 97.88 158 ASN B O 1
ATOM 2980 N N . VAL B 1 159 ? -9.93 -18.812 -9.836 1 98.62 159 VAL B N 1
ATOM 2981 C CA . VAL B 1 159 ? -8.531 -18.656 -10.219 1 98.62 159 VAL B CA 1
ATOM 2982 C C . VAL B 1 159 ? -7.848 -20.031 -10.227 1 98.62 159 VAL B C 1
ATOM 2984 O O . VAL B 1 159 ? -7.84 -20.734 -9.219 1 98.62 159 VAL B O 1
ATOM 2987 N N . HIS B 1 160 ? -7.258 -20.391 -11.367 1 98.31 160 HIS B N 1
ATOM 2988 C CA . HIS B 1 160 ? -6.418 -21.578 -11.492 1 98.31 160 HIS B CA 1
ATOM 2989 C C . HIS B 1 160 ? -4.938 -21.219 -11.43 1 98.31 160 HIS B C 1
ATOM 2991 O O . HIS B 1 160 ? -4.121 -22 -10.938 1 98.31 160 HIS B O 1
ATOM 2997 N N . THR B 1 161 ? -4.656 -20.156 -12.031 1 98.62 161 THR B N 1
ATOM 2998 C CA . THR B 1 161 ? -3.312 -19.594 -12.055 1 98.62 161 THR B CA 1
ATOM 2999 C C . THR B 1 161 ? -3.365 -18.078 -11.828 1 98.62 161 THR B C 1
ATOM 3001 O O . THR B 1 161 ? -4.266 -17.406 -12.336 1 98.62 161 THR B O 1
ATOM 3004 N N . LEU B 1 162 ? -2.416 -17.578 -11.07 1 98.88 162 LEU B N 1
ATOM 3005 C CA . LEU B 1 162 ? -2.256 -16.141 -10.93 1 98.88 162 LEU B CA 1
ATOM 3006 C C . LEU B 1 162 ? -0.903 -15.68 -11.469 1 98.88 162 LEU B C 1
ATOM 3008 O O . LEU B 1 162 ? 0.138 -16.203 -11.062 1 98.88 162 LEU B O 1
ATOM 3012 N N . THR B 1 163 ? -0.907 -14.766 -12.391 1 98.81 163 THR B N 1
ATOM 3013 C CA . THR B 1 163 ? 0.316 -14.164 -12.906 1 98.81 163 THR B CA 1
ATOM 3014 C C . THR B 1 163 ? 0.475 -12.734 -12.398 1 98.81 163 THR B C 1
ATOM 3016 O O . THR B 1 163 ? -0.467 -11.938 -12.453 1 98.81 163 THR B O 1
ATOM 3019 N N . LEU B 1 164 ? 1.574 -12.461 -11.836 1 98.88 164 LEU B N 1
ATOM 3020 C CA . LEU B 1 164 ? 1.938 -11.133 -11.359 1 98.88 164 LEU B CA 1
ATOM 3021 C C . LEU B 1 164 ? 2.955 -10.484 -12.289 1 98.88 164 LEU B C 1
ATOM 3023 O O . LEU B 1 164 ? 3.965 -11.094 -12.641 1 98.88 164 LEU B O 1
ATOM 3027 N N . PHE B 1 165 ? 2.691 -9.312 -12.68 1 98.88 165 PHE B N 1
ATOM 3028 C CA . PHE B 1 165 ? 3.646 -8.523 -13.445 1 98.88 165 PHE B CA 1
ATOM 3029 C C . PHE B 1 165 ? 4.152 -7.336 -12.625 1 98.88 165 PHE B C 1
ATOM 3031 O O . PHE B 1 165 ? 3.361 -6.516 -12.164 1 98.88 165 PHE B O 1
ATOM 3038 N N . VAL B 1 166 ? 5.488 -7.273 -12.398 1 98.88 166 VAL B N 1
ATOM 3039 C CA . VAL B 1 166 ? 6.176 -6.16 -11.75 1 98.88 166 VAL B CA 1
ATOM 3040 C C . VAL B 1 166 ? 7.004 -5.395 -12.781 1 98.88 166 VAL B C 1
ATOM 3042 O O . VAL B 1 166 ? 8.055 -5.863 -13.211 1 98.88 166 VAL B O 1
ATOM 3045 N N . PRO B 1 167 ? 6.582 -4.238 -13.109 1 98.31 167 PRO B N 1
ATOM 3046 C CA . PRO B 1 167 ? 7.27 -3.533 -14.195 1 98.31 167 PRO B CA 1
ATOM 3047 C C . PRO B 1 167 ? 8.625 -2.977 -13.766 1 98.31 167 PRO B C 1
ATOM 3049 O O . PRO B 1 167 ? 9.523 -2.816 -14.594 1 98.31 167 PRO B O 1
ATOM 3052 N N . ARG B 1 168 ? 8.711 -2.613 -12.469 1 98.06 168 ARG B N 1
ATOM 3053 C CA . ARG B 1 168 ? 9.945 -2.012 -11.977 1 98.06 168 ARG B CA 1
ATOM 3054 C C . ARG B 1 168 ? 9.953 -1.948 -10.453 1 98.06 168 ARG B C 1
ATOM 3056 O O . ARG B 1 168 ? 8.922 -2.168 -9.812 1 98.06 168 ARG B O 1
ATOM 3063 N N . SER B 1 169 ? 11.156 -1.67 -9.875 1 98.38 169 SER B N 1
ATOM 3064 C CA . SER B 1 169 ? 11.305 -1.363 -8.453 1 98.38 169 SER B CA 1
ATOM 3065 C C . SER B 1 169 ? 11.07 0.119 -8.18 1 98.38 169 SER B C 1
ATOM 3067 O O . SER B 1 169 ? 10.773 0.886 -9.102 1 98.38 169 SER B O 1
ATOM 3069 N N . LEU B 1 170 ? 11.148 0.557 -6.93 1 97.75 170 LEU B N 1
ATOM 3070 C CA . LEU B 1 170 ? 10.984 1.952 -6.539 1 97.75 170 LEU B CA 1
ATOM 3071 C C . LEU B 1 170 ? 12.234 2.76 -6.875 1 97.75 170 LEU B C 1
ATOM 3073 O O . LEU B 1 170 ? 12.367 3.91 -6.453 1 97.75 170 LEU B O 1
ATOM 3077 N N . GLY B 1 171 ? 13.195 2.148 -7.641 1 95.81 171 GLY B N 1
ATOM 3078 C CA . GLY B 1 171 ? 14.32 2.959 -8.07 1 95.81 171 GLY B CA 1
ATOM 3079 C C . GLY B 1 171 ? 15.641 2.205 -8.047 1 95.81 171 GLY B C 1
ATOM 3080 O O . GLY B 1 171 ? 16.703 2.789 -8.281 1 95.81 171 GLY B O 1
ATOM 3081 N N . GLU B 1 172 ? 15.625 0.982 -7.707 1 96.19 172 GLU B N 1
ATOM 3082 C CA . GLU B 1 172 ? 16.844 0.166 -7.707 1 96.19 172 GLU B CA 1
ATOM 3083 C C . GLU B 1 172 ? 17.016 -0.562 -9.031 1 96.19 172 GLU B C 1
ATOM 3085 O O . GLU B 1 172 ? 16.109 -0.561 -9.875 1 96.19 172 GLU B O 1
ATOM 3090 N N . GLU B 1 173 ? 18.125 -1.181 -9.172 1 96.81 173 GLU B N 1
ATOM 3091 C CA . GLU B 1 173 ? 18.422 -1.921 -10.398 1 96.81 173 GLU B CA 1
ATOM 3092 C C . GLU B 1 173 ? 17.688 -3.262 -10.422 1 96.81 173 GLU B C 1
ATOM 3094 O O . GLU B 1 173 ? 17.547 -3.877 -11.477 1 96.81 173 GLU B O 1
ATOM 3099 N N . THR B 1 174 ? 17.359 -3.742 -9.234 1 98.19 174 THR B N 1
ATOM 3100 C CA . THR B 1 174 ? 16.656 -5.016 -9.148 1 98.19 174 THR B CA 1
ATOM 3101 C C . THR B 1 174 ? 15.438 -4.895 -8.242 1 98.19 174 THR B C 1
ATOM 3103 O O . THR B 1 174 ? 15.328 -3.947 -7.461 1 98.19 174 THR B O 1
ATOM 3106 N N . THR B 1 175 ? 14.516 -5.723 -8.469 1 98.62 175 THR B N 1
ATOM 3107 C CA . THR B 1 175 ? 13.383 -5.93 -7.566 1 98.62 175 THR B CA 1
ATOM 3108 C C . THR B 1 175 ? 13.609 -7.16 -6.691 1 98.62 175 THR B C 1
ATOM 3110 O O . THR B 1 175 ? 14.148 -8.164 -7.152 1 98.62 175 THR B O 1
ATOM 3113 N N . ARG B 1 176 ? 13.203 -7.062 -5.449 1 98.69 176 ARG B N 1
ATOM 3114 C CA . ARG B 1 176 ? 13.383 -8.188 -4.531 1 98.69 176 ARG B CA 1
ATOM 3115 C C . ARG B 1 176 ? 12.094 -8.484 -3.779 1 98.69 176 ARG B C 1
ATOM 3117 O O . ARG B 1 176 ? 11.438 -7.578 -3.27 1 98.69 176 ARG B O 1
ATOM 3124 N N . ILE B 1 177 ? 11.688 -9.727 -3.721 1 98.94 177 ILE B N 1
ATOM 3125 C CA . ILE B 1 177 ? 10.492 -10.195 -3.031 1 98.94 177 ILE B CA 1
ATOM 3126 C C . ILE B 1 177 ? 10.844 -11.383 -2.139 1 98.94 177 ILE B C 1
ATOM 3128 O O . ILE B 1 177 ? 11.469 -12.344 -2.592 1 98.94 177 ILE B O 1
ATOM 3132 N N . TYR B 1 178 ? 10.477 -11.344 -0.874 1 98.94 178 TYR B N 1
ATOM 3133 C CA . TYR B 1 178 ? 10.812 -12.383 0.095 1 98.94 178 TYR B CA 1
ATOM 3134 C C . TYR B 1 178 ? 9.648 -13.344 0.288 1 98.94 178 TYR B C 1
ATOM 3136 O O . TYR B 1 178 ? 9.852 -14.531 0.56 1 98.94 178 TYR B O 1
ATOM 3144 N N . PHE B 1 179 ? 8.461 -12.836 0.22 1 98.94 179 PHE B N 1
ATOM 3145 C CA . PHE B 1 179 ? 7.301 -13.648 0.56 1 98.94 179 PHE B CA 1
ATOM 3146 C C . PHE B 1 179 ? 6.102 -13.273 -0.301 1 98.94 179 PHE B C 1
ATOM 3148 O O . PHE B 1 179 ? 5.762 -12.094 -0.416 1 98.94 179 PHE B O 1
ATOM 3155 N N . LEU B 1 180 ? 5.477 -14.219 -0.886 1 98.88 180 LEU B N 1
ATOM 3156 C CA . LEU B 1 180 ? 4.172 -14.172 -1.543 1 98.88 180 LEU B CA 1
ATOM 3157 C C . LEU B 1 180 ? 3.225 -15.203 -0.948 1 98.88 180 LEU B C 1
ATOM 3159 O O . LEU B 1 180 ? 3.471 -16.406 -1.052 1 98.88 180 LEU B O 1
ATOM 3163 N N . GLY B 1 181 ? 2.219 -14.734 -0.273 1 98.69 181 GLY B N 1
ATOM 3164 C CA . GLY B 1 181 ? 1.18 -15.602 0.265 1 98.69 181 GLY B CA 1
ATOM 3165 C C . GLY B 1 181 ? -0.217 -15.188 -0.161 1 98.69 181 GLY B C 1
ATOM 3166 O O . GLY B 1 181 ? -0.426 -14.062 -0.62 1 98.69 181 GLY B O 1
ATOM 3167 N N . PHE B 1 182 ? -1.14 -16.172 0.012 1 98.69 182 PHE B N 1
ATOM 3168 C CA . PHE B 1 182 ? -2.5 -15.938 -0.459 1 98.69 182 PHE B CA 1
ATOM 3169 C C . PHE B 1 182 ? -3.518 -16.516 0.517 1 98.69 182 PHE B C 1
ATOM 3171 O O . PHE B 1 182 ? -3.291 -17.578 1.11 1 98.69 182 PHE B O 1
ATOM 3178 N N . LYS B 1 183 ? -4.539 -15.805 0.656 1 98 183 LYS B N 1
ATOM 3179 C CA . LYS B 1 183 ? -5.719 -16.266 1.38 1 98 183 LYS B CA 1
ATOM 3180 C C . LYS B 1 183 ? -6.918 -16.406 0.446 1 98 183 LYS B C 1
ATOM 3182 O O . LYS B 1 183 ? -7.117 -15.562 -0.44 1 98 183 LYS B O 1
ATOM 3187 N N . GLY B 1 184 ? -7.715 -17.453 0.638 1 98.12 184 GLY B N 1
ATOM 3188 C CA . GLY B 1 184 ? -8.898 -17.688 -0.175 1 98.12 184 GLY B CA 1
ATOM 3189 C C . GLY B 1 184 ? -9.531 -19.047 0.086 1 98.12 184 GLY B C 1
ATOM 3190 O O . GLY B 1 184 ? -9.312 -19.641 1.138 1 98.12 184 GLY B O 1
ATOM 3191 N N . GLU B 1 185 ? -10.398 -19.422 -0.819 1 97.75 185 GLU B N 1
ATOM 3192 C CA . GLU B 1 185 ? -11.109 -20.703 -0.732 1 97.75 185 GLU B CA 1
ATOM 3193 C C . GLU B 1 185 ? -10.758 -21.609 -1.91 1 97.75 185 GLU B C 1
ATOM 3195 O O . GLU B 1 185 ? -10.875 -21.203 -3.068 1 97.75 185 GLU B O 1
ATOM 3200 N N . TRP B 1 186 ? -10.352 -22.781 -1.536 1 97.12 186 TRP B N 1
ATOM 3201 C CA . TRP B 1 186 ? -9.945 -23.75 -2.543 1 97.12 186 TRP B CA 1
ATOM 3202 C C . TRP B 1 186 ? -11.039 -24.781 -2.785 1 97.12 186 TRP B C 1
ATOM 3204 O O . TRP B 1 186 ? -11.727 -25.203 -1.849 1 97.12 186 TRP B O 1
ATOM 3214 N N . SER B 1 187 ? -11.281 -25.141 -4.051 1 96.25 187 SER B N 1
ATOM 3215 C CA . SER B 1 187 ? -12.164 -26.25 -4.422 1 96.25 187 SER B CA 1
ATOM 3216 C C . SER B 1 187 ? -11.523 -27.141 -5.48 1 96.25 187 SER B C 1
ATOM 3218 O O . SER B 1 187 ? -10.727 -26.672 -6.297 1 96.25 187 SER B O 1
ATOM 3220 N N . ASP B 1 188 ? -11.883 -28.438 -5.312 1 91.69 188 ASP B N 1
ATOM 3221 C CA . ASP B 1 188 ? -11.383 -29.375 -6.305 1 91.69 188 ASP B CA 1
ATOM 3222 C C . ASP B 1 188 ? -12.023 -29.141 -7.672 1 91.69 188 ASP B C 1
ATOM 3224 O O . ASP B 1 188 ? -13.133 -28.609 -7.754 1 91.69 188 ASP B O 1
ATOM 3228 N N . VAL B 1 189 ? -11.234 -29.234 -8.57 1 76.44 189 VAL B N 1
ATOM 3229 C CA . VAL B 1 189 ? -11.797 -29.094 -9.906 1 76.44 189 VAL B CA 1
ATOM 3230 C C . VAL B 1 189 ? -12.82 -30.203 -10.148 1 76.44 189 VAL B C 1
ATOM 3232 O O . VAL B 1 189 ? -12.484 -31.391 -10.094 1 76.44 189 VAL B O 1
ATOM 3235 N N . LYS B 1 190 ? -14.047 -30.188 -9.453 1 59.44 190 LYS B N 1
ATOM 3236 C CA . LYS B 1 190 ? -15.039 -31.219 -9.711 1 59.44 190 LYS B CA 1
ATOM 3237 C C . LYS B 1 190 ? -14.992 -31.672 -11.172 1 59.44 190 LYS B C 1
ATOM 3239 O O . LYS B 1 190 ? -15.109 -30.859 -12.086 1 59.44 190 LYS B O 1
ATOM 3244 N N . ARG B 1 191 ? -14.234 -32.656 -11.281 1 51.28 191 ARG B N 1
ATOM 3245 C CA . ARG B 1 191 ? -14.508 -33.344 -12.531 1 51.28 191 ARG B CA 1
ATOM 3246 C C . ARG B 1 191 ? -16.016 -33.531 -12.727 1 51.28 191 ARG B C 1
ATOM 3248 O O . ARG B 1 191 ? -16.688 -34.062 -11.836 1 51.28 191 ARG B O 1
ATOM 3255 N N . GLU B 1 192 ? -16.656 -32.5 -13.25 1 46.47 192 GLU B N 1
ATOM 3256 C CA . GLU B 1 192 ? -17.984 -32.938 -13.68 1 46.47 192 GLU B CA 1
ATOM 3257 C C . GLU B 1 192 ? -17.984 -34.438 -14.062 1 46.47 192 GLU B C 1
ATOM 3259 O O . GLU B 1 192 ? -17.266 -34.844 -14.977 1 46.47 192 GLU B O 1
ATOM 3264 N N . GLY B 1 193 ? -17.859 -35.25 -13.039 1 44.47 193 GLY B N 1
ATOM 3265 C CA . GLY B 1 193 ? -18.109 -36.625 -13.453 1 44.47 193 GLY B CA 1
ATOM 3266 C C . GLY B 1 193 ? -19.156 -36.75 -14.547 1 44.47 193 GLY B C 1
ATOM 3267 O O . GLY B 1 193 ? -19.922 -35.812 -14.773 1 44.47 193 GLY B O 1
ATOM 3268 N N . PRO B 1 194 ? -18.844 -37.438 -15.664 1 44.09 194 PRO B N 1
ATOM 3269 C CA . PRO B 1 194 ? -19.891 -37.719 -16.641 1 44.09 194 PRO B CA 1
ATOM 3270 C C . PRO B 1 194 ? -21.234 -38 -15.977 1 44.09 194 PRO B C 1
ATOM 3272 O O . PRO B 1 194 ? -21.312 -38.812 -15.055 1 44.09 194 PRO B O 1
ATOM 3275 N N . THR B 1 195 ? -21.969 -37 -15.516 1 42.62 195 THR B N 1
ATOM 3276 C CA . THR B 1 195 ? -23.344 -37.375 -15.203 1 42.62 195 THR B CA 1
ATOM 3277 C C . THR B 1 195 ? -23.844 -38.469 -16.156 1 42.62 195 THR B C 1
ATOM 3279 O O . THR B 1 195 ? -24 -38.25 -17.344 1 42.62 195 THR B O 1
ATOM 3282 N N . ASN B 1 196 ? -23.234 -39.656 -16.031 1 41.22 196 ASN B N 1
ATOM 3283 C CA . ASN B 1 196 ? -23.906 -40.781 -16.703 1 41.22 196 ASN B CA 1
ATOM 3284 C C . ASN B 1 196 ? -25.422 -40.719 -16.531 1 41.22 196 ASN B C 1
ATOM 3286 O O . ASN B 1 196 ? -25.922 -40.906 -15.43 1 41.22 196 ASN B O 1
ATOM 3290 N N . ILE B 1 197 ? -26.047 -39.688 -16.984 1 43.75 197 ILE B N 1
ATOM 3291 C CA . ILE B 1 197 ? -27.516 -39.719 -17.094 1 43.75 197 ILE B CA 1
ATOM 3292 C C . ILE B 1 197 ? -27.953 -41.062 -17.656 1 43.75 197 ILE B C 1
ATOM 3294 O O . ILE B 1 197 ? -27.719 -41.375 -18.828 1 43.75 197 ILE B O 1
ATOM 3298 N N . ILE B 1 198 ? -27.672 -42.219 -16.969 1 41.69 198 ILE B N 1
ATOM 3299 C CA . ILE B 1 198 ? -28.344 -43.469 -17.359 1 41.69 198 ILE B CA 1
ATOM 3300 C C . ILE B 1 198 ? -29.844 -43.25 -17.438 1 41.69 198 ILE B C 1
ATOM 3302 O O . ILE B 1 198 ? -30.5 -42.938 -16.422 1 41.69 198 ILE B O 1
ATOM 3306 N N . TYR B 1 199 ? -30.359 -42.625 -18.516 1 37.97 199 TYR B N 1
ATOM 3307 C CA . TYR B 1 199 ? -31.781 -42.594 -18.859 1 37.97 199 TYR B CA 1
ATOM 3308 C C . TYR B 1 199 ? -32.375 -44 -18.734 1 37.97 199 TYR B C 1
ATOM 3310 O O . TYR B 1 199 ? -32 -44.906 -19.469 1 37.97 199 TYR B O 1
ATOM 3318 N N . GLU B 1 200 ? -32.469 -44.562 -17.516 1 36.75 200 GLU B N 1
ATOM 3319 C CA . GLU B 1 200 ? -33.219 -45.812 -17.359 1 36.75 200 GLU B CA 1
ATOM 3320 C C . GLU B 1 200 ? -34.562 -45.75 -18.062 1 36.75 200 GLU B C 1
ATOM 3322 O O . GLU B 1 200 ? -35.406 -44.906 -17.734 1 36.75 200 GLU B O 1
ATOM 3327 N N . SER B 1 201 ? -34.656 -46.094 -19.375 1 37.66 201 SER B N 1
ATOM 3328 C CA . SER B 1 201 ? -35.875 -46.312 -20.172 1 37.66 201 SER B CA 1
ATOM 3329 C C . SER B 1 201 ? -36.906 -47.125 -19.391 1 37.66 201 SER B C 1
ATOM 3331 O O . SER B 1 201 ? -36.625 -48.25 -18.984 1 37.66 201 SER B O 1
ATOM 3333 N N . ALA B 1 202 ? -37.812 -46.562 -18.578 1 36.03 202 ALA B N 1
ATOM 3334 C CA . ALA B 1 202 ? -38.906 -47.219 -17.891 1 36.03 202 ALA B CA 1
ATOM 3335 C C . ALA B 1 202 ? -39.656 -48.188 -18.828 1 36.03 202 ALA B C 1
ATOM 3337 O O . ALA B 1 202 ? -40 -47.812 -19.953 1 36.03 202 ALA B O 1
ATOM 3338 N N . PRO B 1 203 ? -39.719 -49.531 -18.609 1 37.19 203 PRO B N 1
ATOM 3339 C CA . PRO B 1 203 ? -40.469 -50.531 -19.359 1 37.19 203 PRO B CA 1
ATOM 3340 C C . PRO B 1 203 ? -41.969 -50.125 -19.516 1 37.19 203 PRO B C 1
ATOM 3342 O O . PRO B 1 203 ? -42.531 -49.5 -18.625 1 37.19 203 PRO B O 1
ATOM 3345 N N . GLN B 1 204 ? -42.5 -49.812 -20.703 1 33.84 204 GLN B N 1
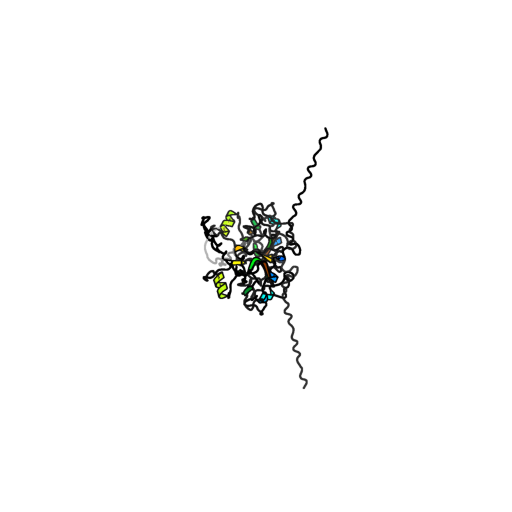ATOM 3346 C CA . GLN B 1 204 ? -43.906 -49.625 -21.078 1 33.84 204 GLN B CA 1
ATOM 3347 C C . GLN B 1 204 ? -44.75 -50.812 -20.609 1 33.84 204 GLN B C 1
ATOM 3349 O O . GLN B 1 204 ? -44.438 -51.969 -20.891 1 33.84 204 GLN B O 1
ATOM 3354 N N . LEU B 1 205 ? -45.406 -50.719 -19.453 1 32.28 205 LEU B N 1
ATOM 3355 C CA . LEU B 1 205 ? -46.406 -51.625 -18.859 1 32.28 205 LEU B CA 1
ATOM 3356 C C . LEU B 1 205 ? -47.344 -52.188 -19.922 1 32.28 205 LEU B C 1
ATOM 3358 O O . LEU B 1 205 ? -47.844 -51.438 -20.766 1 32.28 205 LEU B O 1
ATOM 3362 N N . LYS B 1 206 ? -47.219 -53.5 -20.172 1 29.88 206 LYS B N 1
ATOM 3363 C CA . LYS B 1 206 ? -48.031 -54.438 -20.922 1 29.88 206 LYS B CA 1
ATOM 3364 C C . LYS B 1 206 ? -49.5 -54.25 -20.625 1 29.88 206 LYS B C 1
ATOM 3366 O O . LYS B 1 206 ? -49.938 -54.406 -19.469 1 29.88 206 LYS B O 1
ATOM 3371 N N . ASP B 1 207 ? -50.219 -53.344 -21.281 1 29.59 207 ASP B N 1
ATOM 3372 C CA . ASP B 1 207 ? -51.688 -53.188 -21.25 1 29.59 207 ASP B CA 1
ATOM 3373 C C . ASP B 1 207 ? -52.375 -54.531 -21.391 1 29.59 207 ASP B C 1
ATOM 3375 O O . ASP B 1 207 ? -52.125 -55.281 -22.344 1 29.59 207 ASP B O 1
ATOM 3379 N N . HIS B 1 208 ? -52.75 -55.188 -20.344 1 34.25 208 HIS B N 1
ATOM 3380 C CA . HIS B 1 208 ? -53.594 -56.312 -20.016 1 34.25 208 HIS B CA 1
ATOM 3381 C C . HIS B 1 208 ? -54.875 -56.281 -20.828 1 34.25 208 HIS B C 1
ATOM 3383 O O . HIS B 1 208 ? -55.781 -55.5 -20.578 1 34.25 208 HIS B O 1
ATOM 3389 N N . THR B 1 209 ? -54.844 -56.469 -22.172 1 27.92 209 THR B N 1
ATOM 3390 C CA . THR B 1 209 ? -56.094 -56.562 -22.922 1 27.92 209 THR B CA 1
ATOM 3391 C C . THR B 1 209 ? -56.969 -57.656 -22.359 1 27.92 209 THR B C 1
ATOM 3393 O O . THR B 1 209 ? -56.562 -58.844 -22.328 1 27.92 209 THR B O 1
ATOM 3396 N N . LYS B 1 210 ? -57.969 -57.344 -21.609 1 29.56 210 LYS B N 1
ATOM 3397 C CA . LYS B 1 210 ? -59.062 -58.094 -21.031 1 29.56 210 LYS B CA 1
ATOM 3398 C C . LYS B 1 210 ? -59.781 -58.938 -22.094 1 29.56 210 LYS B C 1
ATOM 3400 O O . LYS B 1 210 ? -60.312 -58.375 -23.062 1 29.56 210 LYS B O 1
ATOM 3405 N N . VAL B 1 211 ? -59.312 -60.188 -22.359 1 30.53 211 VAL B N 1
ATOM 3406 C CA . VAL B 1 211 ? -60.031 -61.156 -23.234 1 30.53 211 VAL B CA 1
ATOM 3407 C C . VAL B 1 211 ? -61.469 -61.281 -22.766 1 30.53 211 VAL B C 1
ATOM 3409 O O . VAL B 1 211 ? -61.75 -61.469 -21.562 1 30.53 211 VAL B O 1
ATOM 3412 N N . PRO B 1 212 ? -62.438 -61.156 -23.719 1 29.78 212 PRO B N 1
ATOM 3413 C CA . PRO B 1 212 ? -63.906 -61.219 -23.641 1 29.78 212 PRO B CA 1
ATOM 3414 C C . PRO B 1 212 ? -64.375 -62.5 -22.969 1 29.78 212 PRO B C 1
ATOM 3416 O O . PRO B 1 212 ? -63.719 -63.531 -23 1 29.78 212 PRO B O 1
ATOM 3419 N N . GLY B 1 213 ? -65.562 -62.438 -22.219 1 26 213 GLY B N 1
ATOM 3420 C CA . GLY B 1 213 ? -66.438 -63.156 -21.297 1 26 213 GLY B CA 1
ATOM 3421 C C . GLY B 1 213 ? -66.875 -64.5 -21.797 1 26 213 GLY B C 1
ATOM 3422 O O . GLY B 1 213 ? -66.5 -64.938 -22.891 1 26 213 GLY B O 1
ATOM 3423 N N . THR B 1 214 ? -68.188 -64.938 -21.5 1 26.94 214 THR B N 1
ATOM 3424 C CA . THR B 1 214 ? -69 -65.938 -20.781 1 26.94 214 THR B CA 1
ATOM 3425 C C . THR B 1 214 ? -69.5 -67 -21.75 1 26.94 214 THR B C 1
ATOM 3427 O O . THR B 1 214 ? -70.125 -67.938 -21.328 1 26.94 214 THR B O 1
ATOM 3430 N N . GLY B 1 215 ? -69.562 -66.812 -23.094 1 24.89 215 GLY B N 1
ATOM 3431 C CA . GLY B 1 215 ? -70.75 -67.562 -23.516 1 24.89 215 GLY B CA 1
ATOM 3432 C C . GLY B 1 215 ? -70.625 -69.062 -23.25 1 24.89 215 GLY B C 1
ATOM 3433 O O . GLY B 1 215 ? -69.562 -69.562 -22.922 1 24.89 215 GLY B O 1
ATOM 3434 N N . SER B 1 216 ? -71.75 -69.938 -23.656 1 28.52 216 SER B N 1
ATOM 3435 C CA . SER B 1 216 ? -72.688 -71.062 -23.297 1 28.52 216 SER B CA 1
ATOM 3436 C C . SER B 1 216 ? -72.062 -72.438 -23.578 1 28.52 216 SER B C 1
ATOM 3438 O O . SER B 1 216 ? -72.312 -73.375 -22.859 1 28.52 216 SER B O 1
ATOM 3440 N N . GLY B 1 217 ? -71.375 -72.688 -24.75 1 24.88 217 GLY B N 1
ATOM 3441 C CA . GLY B 1 217 ? -72 -73.812 -25.469 1 24.88 217 GLY B CA 1
ATOM 3442 C C . GLY B 1 217 ? -71.812 -75.125 -24.766 1 24.88 217 GLY B C 1
ATOM 3443 O O . GLY B 1 217 ? -71.062 -75.25 -23.828 1 24.88 217 GLY B O 1
ATOM 3444 N N . ALA B 1 218 ? -72.688 -76.25 -25.312 1 29.02 218 ALA B N 1
ATOM 3445 C CA . ALA B 1 218 ? -73.438 -77.5 -25.25 1 29.02 218 ALA B CA 1
ATOM 3446 C C . ALA B 1 218 ? -72.5 -78.688 -25.391 1 29.02 218 ALA B C 1
ATOM 3448 O O . ALA B 1 218 ? -72 -79 -26.484 1 29.02 218 ALA B O 1
ATOM 3449 N N . TYR B 1 219 ? -71.625 -79.062 -24.578 1 23.72 219 TYR B N 1
ATOM 3450 C CA . TYR B 1 219 ? -70.938 -80.312 -24.953 1 23.72 219 TYR B CA 1
ATOM 3451 C C . TYR B 1 219 ? -71.938 -81.5 -24.875 1 23.72 219 TYR B C 1
ATOM 3453 O O . TYR B 1 219 ? -72.562 -81.75 -23.875 1 23.72 219 TYR B O 1
ATOM 3461 N N . ASP B 1 220 ? -72.562 -81.938 -26.047 1 24.8 220 ASP B N 1
ATOM 3462 C CA . ASP B 1 220 ? -73.312 -83.125 -26.375 1 24.8 220 ASP B CA 1
ATOM 3463 C C . ASP B 1 220 ? -72.625 -84.375 -25.938 1 24.8 220 ASP B C 1
ATOM 3465 O O . ASP B 1 220 ? -73.25 -85.438 -25.703 1 24.8 220 ASP B O 1
ATOM 3469 N N . PHE B 1 221 ? -71.25 -84.688 -25.812 1 23.5 221 PHE B N 1
ATOM 3470 C CA . PHE B 1 221 ? -70.812 -86 -26.219 1 23.5 221 PHE B CA 1
ATOM 3471 C C . PHE B 1 221 ? -71.312 -87.062 -25.266 1 23.5 221 PHE B C 1
ATOM 3473 O O . PHE B 1 221 ? -70.938 -87.062 -24.078 1 23.5 221 PHE B O 1
ATOM 3480 N N . GLY B 1 222 ? -72.625 -87.875 -25.406 1 25.44 222 GLY B N 1
ATOM 3481 C CA . GLY B 1 222 ? -73 -89.188 -25.031 1 25.44 222 GLY B CA 1
ATOM 3482 C C . GLY B 1 222 ? -71.938 -90.25 -25.188 1 25.44 222 GLY B C 1
ATOM 3483 O O . GLY B 1 222 ? -71.938 -91.25 -24.484 1 25.44 222 GLY B O 1
ATOM 3484 N N . THR B 1 223 ? -71.438 -90.812 -26.469 1 28.48 223 THR B N 1
ATOM 3485 C CA . THR B 1 223 ? -71.438 -92.25 -26.797 1 28.48 223 THR B CA 1
ATOM 3486 C C . THR B 1 223 ? -70.75 -93.062 -25.734 1 28.48 223 THR B C 1
ATOM 3488 O O . THR B 1 223 ? -71.312 -94.062 -25.234 1 28.48 223 THR B O 1
ATOM 3491 N N . GLY B 1 224 ? -69.625 -93.875 -26.109 1 25.12 224 GLY B N 1
ATOM 3492 C CA . GLY B 1 224 ? -69.125 -95 -25.328 1 25.12 224 GLY B CA 1
ATOM 3493 C C . GLY B 1 224 ? -68.688 -94.562 -23.922 1 25.12 224 GLY B C 1
ATOM 3494 O O . GLY B 1 224 ? -68.438 -93.438 -23.656 1 25.12 224 GLY B O 1
#

InterPro domains:
  IPR008979 Galactose-binding-like domain superfamily [SSF49785] (25-186)
  IPR010400 PITH domain [PF06201] (26-203)
  IPR010400 PITH domain [PS51532] (21-202)
  IPR037047 PITH domain superfamily [G3DSA:2.60.120.470] (24-195)
  IPR045099 PITH domain-containing protein 1-like [PTHR12175] (1-209)

Secondary structure (DSSP, 8-state):
-----------------------TTTTGGGB-GGGB-GGG-EETTBSSTTTTGGG---GGGTT--SS-EEBSSSS-EEEEEEEEEEEEEEEEEEEE-SGGGSBSEEEEEET-S---HHHHHHHHTT-SSSPPPSEEEES--B-SS-EEEE--GGGSSSEEEEEEEE--BSSSSS-EEEEEEEEEEEE-------------------------------------/-----------------------TTTTGGGB-GGGB-GGG-EETTBSSTTTTGGG---GGGTT--SS-EEBSSSS-EEEEEEEEEEEEEEEEEEEE-SGGGSBSEEEEEET-S---HHHHHHHHTT-SSSPPPSEEEES--B-SS-EEEE--GGGSSSEEEEEEEE--BSSSSS-EEEEEEEEEEEE-------------------------------------

Solvent-accessible surface area (backbone atoms only — not comparable to full-atom values): 25572 Å² total; per-residue (Å²): 140,83,81,77,78,77,76,78,74,75,75,76,74,73,74,71,70,79,64,81,57,70,50,95,70,58,70,58,77,28,46,39,58,90,44,43,36,56,87,64,28,42,42,48,49,39,60,46,91,64,22,45,30,42,12,58,48,56,75,94,48,58,81,47,72,88,41,38,25,40,32,45,93,36,23,38,38,41,38,38,43,34,40,75,31,35,23,32,41,41,32,42,32,42,23,42,31,64,66,43,18,19,50,42,35,41,33,33,32,65,62,64,90,78,77,53,71,70,53,49,52,28,18,71,66,63,70,35,99,55,80,50,56,68,45,72,40,32,53,51,65,40,42,95,51,74,32,33,38,82,45,63,50,90,70,26,58,75,29,42,26,43,31,38,39,26,77,30,22,60,73,40,64,29,21,23,36,29,25,48,43,42,32,40,46,78,41,73,68,69,65,75,59,76,75,73,75,73,74,75,77,76,80,82,71,75,79,78,76,75,79,81,76,78,88,80,79,76,93,84,78,90,88,129,138,83,82,77,79,77,78,78,73,75,75,76,74,72,74,72,70,79,64,82,59,71,50,95,71,58,70,58,78,28,46,38,59,89,45,42,36,56,88,66,28,41,42,48,48,39,60,48,92,65,22,45,30,43,13,58,50,56,74,92,48,58,80,47,73,87,41,38,24,40,30,45,93,36,23,37,38,39,36,39,42,35,39,75,31,35,25,32,41,41,31,43,31,42,23,41,30,64,67,42,19,20,49,43,35,41,33,33,32,64,61,64,89,77,76,52,70,70,55,50,53,28,19,71,66,64,70,36,100,54,78,49,55,68,44,73,41,32,52,50,65,40,39,95,53,74,32,33,39,82,44,62,49,91,70,27,58,75,29,41,26,43,33,38,40,27,78,30,22,60,73,40,63,29,21,24,37,29,25,50,42,42,33,41,46,79,42,72,69,69,64,74,59,77,75,71,73,74,76,74,78,74,82,80,78,79,78,78,75,81,77,83,87,78,84,84,85,80,87,72,91,71,84,133

pLDDT: mean 78.61, std 29.06, range [19.64, 98.94]

Nearest PDB structures (foldseek):
  9e8i-assembly1_u  TM=8.536E-01  e=4.848E-12  Homo sapiens
  9e8l-assembly1_u  TM=8.383E-01  e=1.900E-11  Homo sapiens
  9e8h-assembly1_u  TM=8.499E-01  e=5.532E-11  Homo sapiens
  1wwy-assembly1_A  TM=7.263E-01  e=4.629E-11  Homo sapiens
  7nsn-assembly1_A  TM=7.845E-01  e=5.318E-05  Neobacillus novalis

Organism: NCBI:txid157183

Foldseek 3Di:
DDPPPPPPPPPPPPPPPPPVPCPPPNQLVQWCLVFWPLVPKFKPQWPDGSLLSQQRDRPVCNLPQVRKTKGHQAAKMKIKIFTNFWWQFWKKKFAWDQPQLAFQKKFKDFPDPDDDPVRLVCQCVVNDPDHHGLDMGHPPDNDSDIDMDTDDRVSRVTGRMMMMIGGGTNDDSMHMTRHIITGTDGDHPPPPPPPPPPPPPPPCPDDPPDPDDDDDDDDDDDDD/DDPPPPPPPPPPPPPPPPPVPCPDPRQLVQWCLVFWPLVPKFKPQWPDGSLLSQQRDRPVCNLPQVRKTKGHQAAKMKIKIFTNFWWQFWKKKFAWDQPQLAFQKKFKDFPDPDDDPVRLVCQCVVNDPDHHGLDMGHPPDNDSDIDMDTDDRVSRVTGRMMMMIGGGTNDDSMHMTRHIITGTDGDHPPPPPPPPPVVPPPPDPDPPPDPDDDDDDDPPDPDD

Sequence (448 aa):
MSHDHQHCGHEHHDHGGDDDHLKPGEGQQDFLYAKIDREGVTALNEKEPGMGAKTIKPWDRRQDETAYLETDADDQTIIRIPFTGVVKLRSLFLKAGPATHTPDAIYLFPNVETMDFADAEAAVEESGGGKGPAQKLESIAVTREVVEYPLRPAKFSNVHTLTLFVPRSLGEETTRIYFLGFKGEWSDVKREGPTNIIYESAPQLKDHTKVPGTGSGAYDFGTGMSHDHQHCGHEHHDHGGDDDHLKPGEGQQDFLYAKIDREGVTALNEKEPGMGAKTIKPWDRRQDETAYLETDADDQTIIRIPFTGVVKLRSLFLKAGPATHTPDAIYLFPNVETMDFADAEAAVEESGGGKGPAQKLESIAVTREVVEYPLRPAKFSNVHTLTLFVPRSLGEETTRIYFLGFKGEWSDVKREGPTNIIYESAPQLKDHTKVPGTGSGAYDFGTG